Protein 3FUT (pdb70)

Solvent-accessible surface area: 24871 Å² total

B-factor: mean 17.13, std 8.86, range [2.72, 147.15]

Foldseek 3Di:
DAQVVVCVLQVVLPHDDAQPNQDWAFPAPVVLVVLLVLQDDQPFAEEEEACPLVSNVVVNVVVPHAYEYEYADPSCVVRNCVSCPPHRYHYHHHDLLPPPLLPGAQAYEYEYEREDDDCQSNVLVNLQSLRYQKYKYWYFPLQLCCVDAFPDPSPALSVLSLVQFWDKDFDAKAALNSTVVRHPTIITMMMTGTPSGHDDVLLSVLRCQLVVDPPAFSLVSVVVVPQDSVQLQVQCVVVVHDSRHGSSNDDNVRSVSSSVSSD/DCQAQVNVVVLQVVLVHDPLDWAFNDVVVLVVLLVLQDDQPFAEEEEACPLPPNVVVNVVVPHAYEYEYAPCSNVVSNCVVCPPPRYHYHHDDLVPPPLLPGAQAYEYEYEDSCCQVNVLVNLQSLRYQKYKYWAFPLVLCCVDDFPDPSPALSVLSLVQFWDKDFDAKAALVSIVVGDPGIITIMMTGGPSGHDDPLLSLLRCQLPVDPPAFSLGSVVVSPQNNVLQQQLCVVVVHDSRHGSSRDDNVRSVSSSVSSD

CATH classification: 3.40.50.150 (+1 more: 1.10.8.100)

Nearest PDB structures (foldseek):
  3fut-assembly2_B  TM=9.823E-01  e=2.491E-48  Thermus thermophilus HB8
  3fuu-assembly1_A  TM=9.533E-01  e=4.543E-48  Thermus thermophilus HB8
  3fuv-assembly1_A  TM=9.374E-01  e=3.501E-47  Thermus thermophilus HB8
  3fuv-assembly2_B  TM=9.584E-01  e=5.549E-46  Thermus thermophilus HB8
  3fuv-assembly3_C  TM=9.500E-01  e=6.512E-45  Thermus thermophilus HB8

Structure (mmCIF, N/CA/C/O backbone):
data_3FUT
#
_entry.id   3FUT
#
_cell.length_a   137.046
_cell.length_b   53.692
_cell.length_c   69.354
_cell.angle_alpha   90.000
_cell.angle_beta   90.000
_cell.angle_gamma   90.000
#
_symmetry.space_group_name_H-M   'P 21 21 2'
#
loop_
_entity.id
_entity.type
_entity.pdbx_description
1 polymer 'Dimethyladenosine transferase'
2 water water
#
loop_
_atom_site.group_PDB
_atom_site.id
_atom_site.type_symbol
_atom_site.label_atom_id
_atom_site.label_alt_id
_atom_site.label_comp_id
_atom_site.label_asym_id
_atom_site.label_entity_id
_atom_site.label_seq_id
_atom_site.pdbx_PDB_ins_code
_atom_site.Cartn_x
_atom_site.Cartn_y
_atom_site.Cartn_z
_atom_site.occupancy
_atom_site.B_iso_or_equiv
_atom_site.auth_seq_id
_atom_site.auth_comp_id
_atom_site.auth_asym_id
_atom_site.auth_atom_id
_atom_site.pdbx_PDB_model_num
ATOM 1 N N . ALA A 1 5 ? 103.962 37.752 38.098 1.00 30.74 5 ALA A N 1
ATOM 2 C CA . ALA A 1 5 ? 104.767 38.973 37.808 1.00 30.47 5 ALA A CA 1
ATOM 3 C C . ALA A 1 5 ? 104.925 39.181 36.302 1.00 30.42 5 ALA A C 1
ATOM 4 O O . ALA A 1 5 ? 104.759 40.296 35.807 1.00 30.72 5 ALA A O 1
ATOM 6 N N . SER A 1 6 ? 105.275 38.104 35.597 1.00 29.70 6 SER A N 1
ATOM 7 C CA . SER A 1 6 ? 105.200 38.021 34.133 1.00 29.43 6 SER A CA 1
ATOM 8 C C . SER A 1 6 ? 105.284 36.532 33.745 1.00 28.93 6 SER A C 1
ATOM 9 O O . SER A 1 6 ? 105.551 35.697 34.615 1.00 28.95 6 SER A O 1
ATOM 12 N N . PRO A 1 7 ? 105.021 36.187 32.462 1.00 28.22 7 PRO A N 1
ATOM 13 C CA . PRO A 1 7 ? 104.945 34.778 32.038 1.00 27.40 7 PRO A CA 1
ATOM 14 C C . PRO A 1 7 ? 106.057 33.835 32.520 1.00 26.58 7 PRO A C 1
ATOM 15 O O . PRO A 1 7 ? 105.782 32.667 32.810 1.00 26.52 7 PRO A O 1
ATOM 19 N N . GLN A 1 8 ? 107.297 34.314 32.592 1.00 25.58 8 GLN A N 1
ATOM 20 C CA . GLN A 1 8 ? 108.387 33.444 33.019 1.00 24.38 8 GLN A CA 1
ATOM 21 C C . GLN A 1 8 ? 108.434 33.253 34.547 1.00 23.30 8 GLN A C 1
ATOM 22 O O . GLN A 1 8 ? 108.752 32.157 35.024 1.00 22.72 8 GLN A O 1
ATOM 28 N N . SER A 1 9 ? 108.135 34.323 35.293 1.00 22.04 9 SER A N 1
ATOM 29 C CA . SER A 1 9 ? 108.032 34.286 36.766 1.00 21.22 9 SER A CA 1
ATOM 30 C C . SER A 1 9 ? 107.026 33.246 37.232 1.00 20.12 9 SER A C 1
ATOM 31 O O . SER A 1 9 ? 107.306 32.447 38.139 1.00 19.82 9 SER A O 1
ATOM 34 N N . VAL A 1 10 ? 105.846 33.289 36.612 1.00 19.25 10 VAL A N 1
ATOM 35 C CA . VAL A 1 10 ? 104.734 32.412 36.951 1.00 18.18 10 VAL A CA 1
ATOM 36 C C . VAL A 1 10 ? 105.092 30.981 36.607 1.00 17.94 10 VAL A C 1
ATOM 37 O O . VAL A 1 10 ? 104.994 30.087 37.452 1.00 17.47 10 VAL A O 1
ATOM 41 N N . ARG A 1 11 ? 105.539 30.779 35.365 1.00 17.71 11 ARG A N 1
ATOM 42 C CA . ARG A 1 11 ? 105.896 29.455 34.894 1.00 17.52 11 ARG A CA 1
ATOM 43 C C . ARG A 1 11 ? 106.915 28.833 35.839 1.00 17.42 11 ARG A C 1
ATOM 44 O O . ARG A 1 11 ? 106.784 27.667 36.212 1.00 17.49 11 ARG A O 1
ATOM 52 N N . ALA A 1 12 ? 107.907 29.625 36.250 1.00 16.85 12 ALA A N 1
ATOM 53 C CA . ALA A 1 12 ? 108.982 29.123 37.111 1.00 17.13 12 ALA A CA 1
ATOM 54 C C . ALA A 1 12 ? 108.494 28.770 38.515 1.00 17.01 12 ALA A C 1
ATOM 55 O O . ALA A 1 12 ? 108.943 27.774 39.107 1.00 17.11 12 ALA A O 1
ATOM 57 N N . LEU A 1 13 ? 107.576 29.586 39.035 1.00 17.01 13 LEU A N 1
ATOM 58 C CA . LEU A 1 13 ? 106.968 29.343 40.338 1.00 17.54 13 LEU A CA 1
ATOM 59 C C . LEU A 1 13 ? 106.125 28.079 40.292 1.00 17.47 13 LEU A C 1
ATOM 60 O O . LEU A 1 13 ? 106.254 27.209 41.152 1.00 18.24 13 LEU A O 1
ATOM 65 N N . LEU A 1 14 ? 105.285 27.962 39.268 1.00 17.93 14 LEU A N 1
ATOM 66 C CA . LEU A 1 14 ? 104.476 26.756 39.094 1.00 18.75 14 LEU A CA 1
ATOM 67 C C . LEU A 1 14 ? 105.314 25.479 38.920 1.00 18.88 14 LEU A C 1
ATOM 68 O O . LEU A 1 14 ? 104.982 24.435 39.489 1.00 18.66 14 LEU A O 1
ATOM 73 N N . GLU A 1 15 ? 106.402 25.570 38.160 1.00 19.29 15 GLU A N 1
ATOM 74 C CA . GLU A 1 15 ? 107.295 24.421 37.935 1.00 20.02 15 GLU A CA 1
ATOM 75 C C . GLU A 1 15 ? 107.983 23.932 39.216 1.00 20.48 15 GLU A C 1
ATOM 76 O O . GLU A 1 15 ? 108.191 22.717 39.386 1.00 20.52 15 GLU A O 1
ATOM 82 N N . ARG A 1 16 ? 108.340 24.877 40.094 1.00 20.87 16 ARG A N 1
ATOM 83 C CA . ARG A 1 16 ? 108.912 24.573 41.414 1.00 20.83 16 ARG A CA 1
ATOM 84 C C . ARG A 1 16 ? 107.951 23.690 42.183 1.00 20.55 16 ARG A C 1
ATOM 85 O O . ARG A 1 16 ? 108.360 22.849 42.986 1.00 20.86 16 ARG A O 1
ATOM 93 N N . HIS A 1 17 ? 106.661 23.913 41.940 1.00 19.87 17 HIS A N 1
ATOM 94 C CA . HIS A 1 17 ? 105.623 23.146 42.596 1.00 19.50 17 HIS A CA 1
ATOM 95 C C . HIS A 1 17 ? 105.018 22.105 41.638 1.00 19.41 17 HIS A C 1
ATOM 96 O O . HIS A 1 17 ? 103.938 21.556 41.884 1.00 20.09 17 HIS A O 1
ATOM 103 N N . GLY A 1 18 ? 105.760 21.824 40.565 1.00 19.62 18 GLY A N 1
ATOM 104 C CA . GLY A 1 18 ? 105.418 20.791 39.590 1.00 18.76 18 GLY A CA 1
ATOM 105 C C . GLY A 1 18 ? 104.117 21.015 38.845 1.00 18.35 18 GLY A C 1
ATOM 106 O O . GLY A 1 18 ? 103.428 20.052 38.497 1.00 18.95 18 GLY A O 1
ATOM 107 N N . LEU A 1 19 ? 103.772 22.281 38.614 1.00 17.12 19 LEU A N 1
ATOM 108 C CA . LEU A 1 19 ? 102.542 22.620 37.896 1.00 15.85 19 LEU A CA 1
ATOM 109 C C . LEU A 1 19 ? 102.784 23.240 36.515 1.00 15.09 19 LEU A C 1
ATOM 110 O O . LEU A 1 19 ? 103.706 24.030 36.322 1.00 14.37 19 LEU A O 1
ATOM 115 N N . PHE A 1 20 ? 101.938 22.865 35.563 1.00 14.25 20 PHE A N 1
ATOM 116 C CA . PHE A 1 20 ? 102.009 23.371 34.198 1.00 14.33 20 PHE A CA 1
ATOM 117 C C . PHE A 1 20 ? 100.683 24.030 33.901 1.00 14.17 20 PHE A C 1
ATOM 118 O O . PHE A 1 20 ? 99.632 23.406 34.072 1.00 14.60 20 PHE A O 1
ATOM 126 N N . ALA A 1 21 ? 100.735 25.292 33.498 1.00 14.01 21 ALA A N 1
ATOM 127 C CA . ALA A 1 21 ? 99.515 26.055 33.224 1.00 13.89 21 ALA A CA 1
ATOM 128 C C . ALA A 1 21 ? 99.514 26.446 31.756 1.00 13.99 21 ALA A C 1
ATOM 129 O O . ALA A 1 21 ? 100.462 27.055 31.262 1.00 14.32 21 ALA A O 1
ATOM 131 N N . ASP A 1 22 ? 98.471 26.015 31.061 1.00 13.65 22 ASP A N 1
ATOM 132 C CA . ASP A 1 22 ? 98.155 26.496 29.730 1.00 13.52 22 ASP A CA 1
ATOM 133 C C . ASP A 1 22 ? 96.688 26.897 29.758 1.00 13.39 22 ASP A C 1
ATOM 134 O O . ASP A 1 22 ? 96.126 27.081 30.836 1.00 12.51 22 ASP A O 1
ATOM 139 N N . LYS A 1 23 ? 96.070 27.014 28.591 1.00 14.01 23 LYS A N 1
ATOM 140 C CA . LYS A 1 23 ? 94.691 27.482 28.505 1.00 15.00 23 LYS A CA 1
ATOM 141 C C . LYS A 1 23 ? 93.687 26.551 29.205 1.00 15.00 23 LYS A C 1
ATOM 142 O O . LYS A 1 23 ? 92.560 26.960 29.482 1.00 15.15 23 LYS A O 1
ATOM 148 N N . ARG A 1 24 ? 94.109 25.330 29.527 1.00 14.88 24 ARG A N 1
ATOM 149 C CA . ARG A 1 24 ? 93.215 24.357 30.185 1.00 14.93 24 ARG A CA 1
ATOM 150 C C . ARG A 1 24 ? 93.324 24.354 31.717 1.00 14.67 24 ARG A C 1
ATOM 151 O O . ARG A 1 24 ? 92.623 23.586 32.384 1.00 14.14 24 ARG A O 1
ATOM 159 N N . PHE A 1 25 ? 94.169 25.223 32.277 1.00 13.78 25 PHE A N 1
ATOM 160 C CA . PHE A 1 25 ? 94.491 25.158 33.706 1.00 13.45 25 PHE A CA 1
ATOM 161 C C . PHE A 1 25 ? 93.318 25.460 34.631 1.00 13.50 25 PHE A C 1
ATOM 162 O O . PHE A 1 25 ? 93.268 24.956 35.759 1.00 14.18 25 PHE A O 1
ATOM 170 N N . GLY A 1 26 ? 92.386 26.290 34.169 1.00 13.10 26 GLY A N 1
ATOM 171 C CA . GLY A 1 26 ? 91.222 26.633 34.979 1.00 13.48 26 GLY A CA 1
ATOM 172 C C . GLY A 1 26 ? 91.230 28.042 35.531 1.00 13.38 26 GLY A C 1
ATOM 173 O O . GLY A 1 26 ? 90.229 28.505 36.068 1.00 14.25 26 GLY A O 1
ATOM 174 N N . GLN A 1 27 ? 92.370 28.694 35.462 1.00 12.72 27 GLN A N 1
ATOM 175 C CA . GLN A 1 27 ? 92.519 30.100 35.810 1.00 12.67 27 GLN A CA 1
ATOM 176 C C . GLN A 1 27 ? 93.635 30.834 35.048 1.00 11.70 27 GLN A C 1
ATOM 177 O O . GLN A 1 27 ? 94.346 30.255 34.280 1.00 11.54 27 GLN A O 1
ATOM 183 N N . ASN A 1 28 ? 93.718 32.116 35.243 1.00 10.74 28 ASN A N 1
ATOM 184 C CA . ASN A 1 28 ? 94.603 32.921 34.483 1.00 10.95 28 ASN A CA 1
ATOM 185 C C . ASN A 1 28 ? 95.171 33.979 35.416 1.00 10.83 28 ASN A C 1
ATOM 186 O O . ASN A 1 28 ? 94.461 34.801 35.916 1.00 10.91 28 ASN A O 1
ATOM 191 N N . PHE A 1 29 ? 96.456 33.918 35.633 1.00 10.70 29 PHE A N 1
ATOM 192 C CA . PHE A 1 29 ? 97.092 34.732 36.650 1.00 11.22 29 PHE A CA 1
ATOM 193 C C . PHE A 1 29 ? 97.439 36.135 36.166 1.00 12.50 29 PHE A C 1
ATOM 194 O O . PHE A 1 29 ? 97.995 36.324 35.107 1.00 12.79 29 PHE A O 1
ATOM 202 N N . LEU A 1 30 ? 97.104 37.125 36.987 1.00 13.73 30 LEU A N 1
ATOM 203 C CA . LEU A 1 30 ? 97.416 38.516 36.679 1.00 15.74 30 LEU A CA 1
ATOM 204 C C . LEU A 1 30 ? 98.919 38.761 36.600 1.00 16.25 30 LEU A C 1
ATOM 205 O O . LEU A 1 30 ? 99.658 38.466 37.537 1.00 17.80 30 LEU A O 1
ATOM 210 N N . VAL A 1 31 ? 99.376 39.280 35.469 1.00 16.19 31 VAL A N 1
ATOM 211 C CA . VAL A 1 31 ? 100.798 39.626 35.303 1.00 16.66 31 VAL A CA 1
ATOM 212 C C . VAL A 1 31 ? 101.007 41.129 35.018 1.00 16.27 31 VAL A C 1
ATOM 213 O O . VAL A 1 31 ? 102.120 41.584 34.701 1.00 16.61 31 VAL A O 1
ATOM 217 N N . SER A 1 32 ? 99.915 41.880 35.117 1.00 13.99 32 SER A N 1
ATOM 218 C CA . SER A 1 32 ? 99.940 43.301 34.832 1.00 12.82 32 SER A CA 1
ATOM 219 C C . SER A 1 32 ? 99.882 44.090 36.127 1.00 11.84 32 SER A C 1
ATOM 220 O O . SER A 1 32 ? 98.852 44.122 36.793 1.00 11.24 32 SER A O 1
ATOM 223 N N A GLU A 1 33 ? 100.991 44.728 36.478 0.50 11.21 33 GLU A N 1
ATOM 224 N N B GLU A 1 33 ? 100.993 44.732 36.485 0.50 11.20 33 GLU A N 1
ATOM 225 C CA A GLU A 1 33 ? 101.038 45.522 37.690 0.50 10.55 33 GLU A CA 1
ATOM 226 C CA B GLU A 1 33 ? 101.058 45.545 37.700 0.50 10.66 33 GLU A CA 1
ATOM 227 C C A GLU A 1 33 ? 100.112 46.727 37.587 0.50 9.80 33 GLU A C 1
ATOM 228 C C B GLU A 1 33 ? 100.180 46.786 37.605 0.50 9.84 33 GLU A C 1
ATOM 229 O O A GLU A 1 33 ? 99.482 47.112 38.571 0.50 10.04 33 GLU A O 1
ATOM 230 O O B GLU A 1 33 ? 99.674 47.273 38.618 0.50 10.18 33 GLU A O 1
ATOM 241 N N . ALA A 1 34 ? 100.015 47.312 36.393 1.00 9.35 34 ALA A N 1
ATOM 242 C CA . ALA A 1 34 ? 99.128 48.452 36.189 1.00 9.49 34 ALA A CA 1
ATOM 243 C C . ALA A 1 34 ? 97.691 48.079 36.509 1.00 9.69 34 ALA A C 1
ATOM 244 O O . ALA A 1 34 ? 96.991 48.834 37.184 1.00 9.37 34 ALA A O 1
ATOM 246 N N . HIS A 1 35 ? 97.258 46.902 36.064 1.00 9.77 35 HIS A N 1
ATOM 247 C CA . HIS A 1 35 ? 95.882 46.491 36.320 1.00 10.48 35 HIS A CA 1
ATOM 248 C C . HIS A 1 35 ? 95.678 46.098 37.766 1.00 11.19 35 HIS A C 1
ATOM 249 O O . HIS A 1 35 ? 94.644 46.419 38.361 1.00 11.97 35 HIS A O 1
ATOM 256 N N . LEU A 1 36 ? 96.674 45.431 38.336 1.00 11.07 36 LEU A N 1
ATOM 257 C CA . LEU A 1 36 ? 96.669 45.116 39.761 1.00 12.10 36 LEU A CA 1
ATOM 258 C C . LEU A 1 36 ? 96.373 46.357 40.608 1.00 11.93 36 LEU A C 1
ATOM 259 O O . LEU A 1 36 ? 95.473 46.344 41.467 1.00 12.32 36 LEU A O 1
ATOM 264 N N . ARG A 1 37 ? 97.094 47.450 40.344 1.00 11.14 37 ARG A N 1
ATOM 265 C CA . ARG A 1 37 ? 96.906 48.713 41.059 1.00 11.17 37 ARG A CA 1
ATOM 266 C C . ARG A 1 37 ? 95.466 49.260 40.924 1.00 11.07 37 ARG A C 1
ATOM 267 O O . ARG A 1 37 ? 94.883 49.777 41.891 1.00 11.57 37 ARG A O 1
ATOM 275 N N . ARG A 1 38 ? 94.916 49.171 39.714 1.00 11.26 38 ARG A N 1
ATOM 276 C CA . ARG A 1 38 ? 93.575 49.679 39.464 1.00 10.81 38 ARG A CA 1
ATOM 277 C C . ARG A 1 38 ? 92.530 48.887 40.221 1.00 10.01 38 ARG A C 1
ATOM 278 O O . ARG A 1 38 ? 91.520 49.441 40.658 1.00 9.76 38 ARG A O 1
ATOM 286 N N . ILE A 1 39 ? 92.777 47.598 40.376 1.00 8.38 39 ILE A N 1
ATOM 287 C CA . ILE A 1 39 ? 91.856 46.753 41.115 1.00 8.58 39 ILE A CA 1
ATOM 288 C C . ILE A 1 39 ? 91.852 47.141 42.608 1.00 9.12 39 ILE A C 1
ATOM 289 O O . ILE A 1 39 ? 90.791 47.315 43.230 1.00 9.08 39 ILE A O 1
ATOM 294 N N . VAL A 1 40 ? 93.042 47.309 43.180 1.00 8.58 40 VAL A N 1
ATOM 295 C CA . VAL A 1 40 ? 93.139 47.768 44.564 1.00 8.94 40 VAL A CA 1
ATOM 296 C C . VAL A 1 40 ? 92.404 49.097 44.749 1.00 8.95 40 VAL A C 1
ATOM 297 O O . VAL A 1 40 ? 91.644 49.290 45.715 1.00 9.09 40 VAL A O 1
ATOM 301 N N . GLU A 1 41 ? 92.618 50.014 43.809 1.00 9.64 41 GLU A N 1
ATOM 302 C CA . GLU A 1 41 ? 91.938 51.310 43.859 1.00 10.64 41 GLU A CA 1
ATOM 303 C C . GLU A 1 41 ? 90.415 51.144 43.832 1.00 10.62 41 GLU A C 1
ATOM 304 O O . GLU A 1 41 ? 89.707 51.837 44.567 1.00 11.03 41 GLU A O 1
ATOM 310 N N . ALA A 1 42 ? 89.914 50.221 43.013 1.00 10.20 42 ALA A N 1
ATOM 311 C CA . ALA A 1 42 ? 88.466 49.994 42.911 1.00 10.72 42 ALA A CA 1
ATOM 312 C C . ALA A 1 42 ? 87.858 49.501 44.209 1.00 10.37 42 ALA A C 1
ATOM 313 O O . ALA A 1 42 ? 86.656 49.716 44.455 1.00 10.36 42 ALA A O 1
ATOM 315 N N . ALA A 1 43 ? 88.657 48.791 45.010 1.00 9.73 43 ALA A N 1
ATOM 316 C CA . ALA A 1 43 ? 88.147 48.181 46.250 1.00 10.13 43 ALA A CA 1
ATOM 317 C C . ALA A 1 43 ? 88.139 49.148 47.441 1.00 9.81 43 ALA A C 1
ATOM 318 O O . ALA A 1 43 ? 87.424 48.909 48.424 1.00 9.20 43 ALA A O 1
ATOM 320 N N . ARG A 1 44 ? 88.878 50.253 47.325 1.00 8.83 44 ARG A N 1
ATOM 321 C CA . ARG A 1 44 ? 88.984 51.246 48.426 1.00 8.95 44 ARG A CA 1
ATOM 322 C C . ARG A 1 44 ? 87.659 51.956 48.625 1.00 8.61 44 ARG A C 1
ATOM 323 O O . ARG A 1 44 ? 86.906 52.136 47.673 1.00 10.02 44 ARG A O 1
ATOM 331 N N . PRO A 1 45 ? 87.397 52.454 49.841 1.00 8.32 45 PRO A N 1
ATOM 332 C CA . PRO A 1 45 ? 88.217 52.360 51.051 1.00 7.70 45 PRO A CA 1
ATOM 333 C C . PRO A 1 45 ? 88.010 51.047 51.773 1.00 7.52 45 PRO A C 1
ATOM 334 O O . PRO A 1 45 ? 86.926 50.461 51.689 1.00 7.51 45 PRO A O 1
ATOM 338 N N . PHE A 1 46 ? 89.045 50.619 52.498 1.00 7.25 46 PHE A N 1
ATOM 339 C CA . PHE A 1 46 ? 89.014 49.336 53.195 1.00 8.21 46 PHE A CA 1
ATOM 340 C C . PHE A 1 46 ? 88.345 49.501 54.560 1.00 6.92 46 PHE A C 1
ATOM 341 O O . PHE A 1 46 ? 88.984 49.424 55.619 1.00 8.95 46 PHE A O 1
ATOM 349 N N . THR A 1 47 ? 87.037 49.716 54.502 1.00 6.82 47 THR A N 1
ATOM 350 C CA . THR A 1 47 ? 86.266 49.981 55.724 1.00 6.83 47 THR A CA 1
ATOM 351 C C . THR A 1 47 ? 85.739 48.739 56.429 1.00 7.57 47 THR A C 1
ATOM 352 O O . THR A 1 47 ? 85.170 48.818 57.536 1.00 8.68 47 THR A O 1
ATOM 356 N N . GLY A 1 48 ? 85.953 47.598 55.793 1.00 7.47 48 GLY A N 1
ATOM 357 C CA . GLY A 1 48 ? 85.634 46.300 56.365 1.00 7.37 48 GLY A CA 1
ATOM 358 C C . GLY A 1 48 ? 86.671 45.310 55.867 1.00 7.05 48 GLY A C 1
ATOM 359 O O . GLY A 1 48 ? 87.423 45.607 54.950 1.00 6.81 48 GLY A O 1
ATOM 360 N N . PRO A 1 49 ? 86.699 44.123 56.481 1.00 7.01 49 PRO A N 1
ATOM 361 C CA . PRO A 1 49 ? 87.658 43.110 56.036 1.00 7.52 49 PRO A CA 1
ATOM 362 C C . PRO A 1 49 ? 87.339 42.655 54.632 1.00 7.11 49 PRO A C 1
ATOM 363 O O . PRO A 1 49 ? 86.158 42.672 54.216 1.00 7.26 49 PRO A O 1
ATOM 367 N N . VAL A 1 50 ? 88.381 42.249 53.909 1.00 6.50 50 VAL A N 1
ATOM 368 C CA . VAL A 1 50 ? 88.227 41.805 52.536 1.00 7.16 50 VAL A CA 1
ATOM 369 C C . VAL A 1 50 ? 88.231 40.296 52.501 1.00 7.04 50 VAL A C 1
ATOM 370 O O . VAL A 1 50 ? 89.070 39.668 53.138 1.00 7.63 50 VAL A O 1
ATOM 374 N N . PHE A 1 51 ? 87.309 39.721 51.723 1.00 6.31 51 PHE A N 1
ATOM 375 C CA . PHE A 1 51 ? 87.307 38.307 51.366 1.00 6.74 51 PHE A CA 1
ATOM 376 C C . PHE A 1 51 ? 87.619 38.219 49.905 1.00 7.13 51 PHE A C 1
ATOM 377 O O . PHE A 1 51 ? 86.839 38.705 49.093 1.00 6.89 51 PHE A O 1
ATOM 385 N N . GLU A 1 52 ? 88.757 37.608 49.568 1.00 7.79 52 GLU A N 1
ATOM 386 C CA . GLU A 1 52 ? 89.227 37.547 48.186 1.00 7.53 52 GLU A CA 1
ATOM 387 C C . GLU A 1 52 ? 89.042 36.119 47.707 1.00 7.37 52 GLU A C 1
ATOM 388 O O . GLU A 1 52 ? 89.768 35.220 48.137 1.00 8.32 52 GLU A O 1
ATOM 394 N N . VAL A 1 53 ? 88.082 35.918 46.816 1.00 7.03 53 VAL A N 1
ATOM 395 C CA . VAL A 1 53 ? 87.840 34.624 46.195 1.00 7.51 53 VAL A CA 1
ATOM 396 C C . VAL A 1 53 ? 88.707 34.525 44.966 1.00 8.18 53 VAL A C 1
ATOM 397 O O . VAL A 1 53 ? 88.651 35.384 44.097 1.00 8.53 53 VAL A O 1
ATOM 401 N N . GLY A 1 54 ? 89.512 33.477 44.902 1.00 8.33 54 GLY A N 1
ATOM 402 C CA . GLY A 1 54 ? 90.375 33.245 43.736 1.00 8.52 54 GLY A CA 1
ATOM 403 C C . GLY A 1 54 ? 91.645 34.073 43.758 1.00 8.67 54 GLY A C 1
ATOM 404 O O . GLY A 1 54 ? 91.890 34.840 42.813 1.00 10.29 54 GLY A O 1
ATOM 405 N N . PRO A 1 55 ? 92.464 33.908 44.808 1.00 8.63 55 PRO A N 1
ATOM 406 C CA . PRO A 1 55 ? 93.731 34.667 44.906 1.00 9.02 55 PRO A CA 1
ATOM 407 C C . PRO A 1 55 ? 94.806 34.282 43.902 1.00 9.46 55 PRO A C 1
ATOM 408 O O . PRO A 1 55 ? 95.799 34.988 43.809 1.00 9.95 55 PRO A O 1
ATOM 412 N N . GLY A 1 56 ? 94.641 33.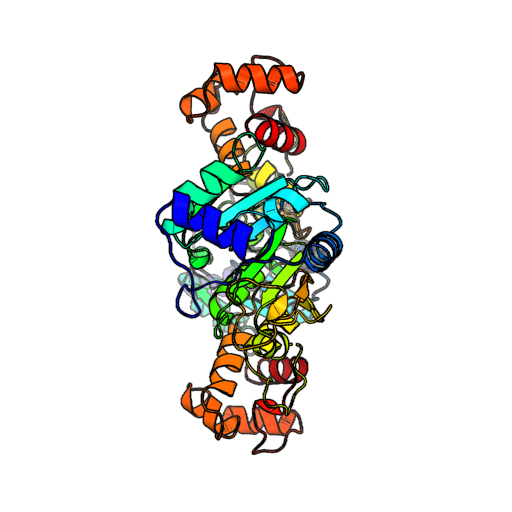166 43.192 1.00 10.24 56 GLY A N 1
ATOM 413 C CA . GLY A 1 56 ? 95.666 32.752 42.215 1.00 10.02 56 GLY A CA 1
ATOM 414 C C . GLY A 1 56 ? 97.017 32.489 42.857 1.00 9.56 56 GLY A C 1
ATOM 415 O O . GLY A 1 56 ? 97.151 31.586 43.665 1.00 10.87 56 GLY A O 1
ATOM 416 N N . LEU A 1 57 ? 98.017 33.278 42.475 1.00 8.73 57 LEU A N 1
ATOM 417 C CA . LEU A 1 57 ? 99.366 33.236 43.095 1.00 8.53 57 LEU A CA 1
ATOM 418 C C . LEU A 1 57 ? 99.570 34.221 44.242 1.00 8.88 57 LEU A C 1
ATOM 419 O O . LEU A 1 57 ? 100.650 34.275 44.844 1.00 8.86 57 LEU A O 1
ATOM 424 N N . GLY A 1 58 ? 98.538 35.003 44.536 1.00 8.31 58 GLY A N 1
ATOM 425 C CA . GLY A 1 58 ? 98.586 35.955 45.651 1.00 9.64 58 GLY A CA 1
ATOM 426 C C . GLY A 1 58 ? 99.017 37.362 45.285 1.00 9.87 58 GLY A C 1
ATOM 427 O O . GLY A 1 58 ? 99.282 38.187 46.173 1.00 9.89 58 GLY A O 1
ATOM 428 N N . ALA A 1 59 ? 99.089 37.659 43.992 1.00 10.86 59 ALA A N 1
ATOM 429 C CA . ALA A 1 59 ? 99.498 38.993 43.534 1.00 11.27 59 ALA A CA 1
ATOM 430 C C . ALA A 1 59 ? 98.582 40.088 44.067 1.00 10.75 59 ALA A C 1
ATOM 431 O O . ALA A 1 59 ? 99.069 41.086 44.585 1.00 11.69 59 ALA A O 1
ATOM 433 N N . LEU A 1 60 ? 97.269 39.906 43.912 1.00 9.98 60 LEU A N 1
ATOM 434 C CA . LEU A 1 60 ? 96.313 40.885 44.425 1.00 10.09 60 LEU A CA 1
ATOM 435 C C . LEU A 1 60 ? 96.257 40.834 45.946 1.00 9.63 60 LEU A C 1
ATOM 436 O O . LEU A 1 60 ? 96.123 41.874 46.609 1.00 10.05 60 LEU A O 1
ATOM 441 N N . THR A 1 61 ? 96.377 39.638 46.511 1.00 9.55 61 THR A N 1
ATOM 442 C CA . THR A 1 61 ? 96.389 39.485 47.965 1.00 9.26 61 THR A CA 1
ATOM 443 C C . THR A 1 61 ? 97.453 40.399 48.574 1.00 9.25 61 THR A C 1
ATOM 444 O O . THR A 1 61 ? 97.184 41.137 49.523 1.00 9.34 61 THR A O 1
ATOM 448 N N . ARG A 1 62 ? 98.657 40.342 48.015 1.00 9.55 62 ARG A N 1
ATOM 449 C CA . ARG A 1 62 ? 99.780 41.133 48.519 1.00 9.89 62 ARG A CA 1
ATOM 450 C C . ARG A 1 62 ? 99.539 42.629 48.367 1.00 9.76 62 ARG A C 1
ATOM 451 O O . ARG A 1 62 ? 99.818 43.413 49.286 1.00 10.21 62 ARG A O 1
ATOM 459 N N . ALA A 1 63 ? 98.987 43.017 47.224 1.00 9.82 63 ALA A N 1
ATOM 460 C CA . ALA A 1 63 ? 98.739 44.430 46.935 1.00 9.76 63 ALA A CA 1
ATOM 461 C C . ALA A 1 63 ? 97.661 44.977 47.870 1.00 9.58 63 ALA A C 1
ATOM 462 O O . ALA A 1 63 ? 97.765 46.105 48.360 1.00 10.07 63 ALA A O 1
ATOM 464 N N . LEU A 1 64 ? 96.651 44.156 48.152 1.00 8.90 64 LEU A N 1
ATOM 465 C CA . LEU A 1 64 ? 95.580 44.582 49.040 1.00 8.75 64 LEU A CA 1
ATOM 466 C C . LEU A 1 64 ? 96.134 44.783 50.450 1.00 8.87 64 LEU A C 1
ATOM 467 O O . LEU A 1 64 ? 95.849 45.795 51.088 1.00 9.64 64 LEU A O 1
ATOM 472 N N . LEU A 1 65 ? 96.946 43.832 50.923 1.00 10.09 65 LEU A N 1
ATOM 473 C CA . LEU A 1 65 ? 97.553 43.951 52.243 1.00 10.34 65 LEU A CA 1
ATOM 474 C C . LEU A 1 65 ? 98.414 45.213 52.348 1.00 10.85 65 LEU A C 1
ATOM 475 O O . LEU A 1 65 ? 98.368 45.927 53.362 1.00 11.36 65 LEU A O 1
ATOM 480 N N A GLU A 1 66 ? 99.185 45.485 51.299 0.50 10.80 66 GLU A N 1
ATOM 481 N N B GLU A 1 66 ? 99.200 45.473 51.304 0.50 10.76 66 GLU A N 1
ATOM 482 C CA A GLU A 1 66 ? 100.090 46.635 51.270 0.50 11.77 66 GLU A CA 1
ATOM 483 C CA B GLU A 1 66 ? 100.090 46.635 51.256 0.50 11.57 66 GLU A CA 1
ATOM 484 C C A GLU A 1 66 ? 99.342 47.964 51.314 0.50 11.62 66 GLU A C 1
ATOM 485 C C B GLU A 1 66 ? 99.298 47.932 51.409 0.50 11.55 66 GLU A C 1
ATOM 486 O O A GLU A 1 66 ? 99.873 48.966 51.801 0.50 11.97 66 GLU A O 1
ATOM 487 O O B GLU A 1 66 ? 99.745 48.872 52.077 0.50 11.98 66 GLU A O 1
ATOM 498 N N . ALA A 1 67 ? 98.111 47.951 50.800 1.00 11.62 67 ALA A N 1
ATOM 499 C CA . ALA A 1 67 ? 97.221 49.106 50.834 1.00 11.48 67 ALA A CA 1
ATOM 500 C C . ALA A 1 67 ? 96.428 49.212 52.136 1.00 11.45 67 ALA A C 1
ATOM 501 O O . ALA A 1 67 ? 95.621 50.136 52.307 1.00 12.32 67 ALA A O 1
ATOM 503 N N . GLY A 1 68 ? 96.667 48.277 53.056 1.00 10.83 68 GLY A N 1
ATOM 504 C CA . GLY A 1 68 ? 96.078 48.341 54.397 1.00 10.48 68 GLY A CA 1
ATOM 505 C C . GLY A 1 68 ? 94.849 47.480 54.650 1.00 10.41 68 GLY A C 1
ATOM 506 O O . GLY A 1 68 ? 94.232 47.570 55.725 1.00 11.34 68 GLY A O 1
ATOM 507 N N . ALA A 1 69 ? 94.497 46.646 53.685 1.00 9.76 69 ALA A N 1
ATOM 508 C CA . ALA A 1 69 ? 93.343 45.759 53.857 1.00 8.35 69 ALA A CA 1
ATOM 509 C C . ALA A 1 69 ? 93.669 44.627 54.839 1.00 8.87 69 ALA A C 1
ATOM 510 O O . ALA A 1 69 ? 94.827 44.238 54.993 1.00 8.68 69 ALA A O 1
ATOM 512 N N . GLU A 1 70 ? 92.632 44.084 55.469 1.00 8.63 70 GLU A N 1
ATOM 513 C CA . GLU A 1 70 ? 92.719 42.803 56.132 1.00 9.40 70 GLU A CA 1
ATOM 514 C C . GLU A 1 70 ? 92.106 41.807 55.163 1.00 8.68 70 GLU A C 1
ATOM 515 O O . GLU A 1 70 ? 90.990 42.027 54.681 1.00 10.40 70 GLU A O 1
ATOM 521 N N . VAL A 1 71 ? 92.819 40.738 54.831 1.00 7.39 71 VAL A N 1
ATOM 522 C CA . VAL A 1 71 ? 92.373 39.834 53.758 1.00 8.04 71 VAL A CA 1
ATOM 523 C C . VAL A 1 71 ? 92.253 38.390 54.221 1.00 7.72 71 VAL A C 1
ATOM 524 O O . VAL A 1 71 ? 93.160 37.861 54.890 1.00 7.70 71 VAL A O 1
ATOM 528 N N . THR A 1 72 ? 91.139 37.766 53.837 1.00 6.84 72 THR A N 1
ATOM 529 C CA . THR A 1 72 ? 90.953 36.311 53.881 1.00 7.17 72 THR A CA 1
ATOM 530 C C . THR A 1 72 ? 90.889 35.839 52.443 1.00 6.70 72 THR A C 1
ATOM 531 O O . THR A 1 72 ? 89.977 36.231 51.725 1.00 7.69 72 THR A O 1
ATOM 535 N N . ALA A 1 73 ? 91.903 35.082 52.001 1.00 6.95 73 ALA A N 1
ATOM 536 C CA . ALA A 1 73 ? 91.977 34.625 50.614 1.00 7.36 73 ALA A CA 1
ATOM 537 C C . ALA A 1 73 ? 91.448 33.197 50.541 1.00 8.01 73 ALA A C 1
ATOM 538 O O . ALA A 1 73 ? 91.899 32.311 51.301 1.00 8.98 73 ALA A O 1
ATOM 540 N N . ILE A 1 74 ? 90.495 32.984 49.641 1.00 7.62 74 ILE A N 1
ATOM 541 C CA . ILE A 1 74 ? 89.762 31.729 49.577 1.00 8.26 74 ILE A CA 1
ATOM 542 C C . ILE A 1 74 ? 89.947 31.110 48.196 1.00 8.52 74 ILE A C 1
ATOM 543 O O . ILE A 1 74 ? 89.438 31.644 47.208 1.00 8.48 74 ILE A O 1
ATOM 548 N N . GLU A 1 75 ? 90.666 29.984 48.140 1.00 8.67 75 GLU A N 1
ATOM 549 C CA . GLU A 1 75 ? 91.051 29.390 46.859 1.00 8.61 75 GLU A CA 1
ATOM 550 C C . GLU A 1 75 ? 90.450 27.983 46.711 1.00 9.65 75 GLU A C 1
ATOM 551 O O . GLU A 1 75 ? 90.591 27.168 47.597 1.00 10.09 75 GLU A O 1
ATOM 557 N N . LYS A 1 76 ? 89.814 27.727 45.570 1.00 10.43 76 LYS A N 1
ATOM 558 C CA . LYS A 1 76 ? 89.134 26.461 45.290 1.00 12.34 76 LYS A CA 1
ATOM 559 C C . LYS A 1 76 ? 90.117 25.406 44.809 1.00 12.27 76 LYS A C 1
ATOM 560 O O . LYS A 1 76 ? 89.928 24.213 45.087 1.00 11.80 76 LYS A O 1
ATOM 566 N N . ASP A 1 77 ? 91.152 25.817 44.079 1.00 11.65 77 ASP A N 1
ATOM 567 C CA . ASP A 1 77 ? 92.087 24.862 43.486 1.00 11.93 77 ASP A CA 1
ATOM 568 C C . ASP A 1 77 ? 93.133 24.471 44.497 1.00 12.48 77 ASP A C 1
ATOM 569 O O . ASP A 1 77 ? 94.069 25.225 44.764 1.00 11.98 77 ASP A O 1
ATOM 574 N N . LEU A 1 78 ? 92.977 23.263 45.026 1.00 13.12 78 LEU A N 1
ATOM 575 C CA . LEU A 1 78 ? 93.864 22.730 46.044 1.00 13.82 78 LEU A CA 1
ATOM 576 C C . LEU A 1 78 ? 95.298 22.566 45.555 1.00 13.70 78 LEU A C 1
ATOM 577 O O . LEU A 1 78 ? 96.224 22.514 46.357 1.00 13.51 78 LEU A O 1
ATOM 582 N N . ARG A 1 79 ? 95.468 22.506 44.238 1.00 13.32 79 ARG A N 1
ATOM 583 C CA . ARG A 1 79 ? 96.804 22.363 43.647 1.00 14.32 79 ARG A CA 1
ATOM 584 C C . ARG A 1 79 ? 97.658 23.591 43.960 1.00 13.32 79 ARG A C 1
ATOM 585 O O . ARG A 1 79 ? 98.883 23.510 43.968 1.00 13.82 79 ARG A O 1
ATOM 593 N N . LEU A 1 80 ? 97.016 24.732 44.215 1.00 12.54 80 LEU A N 1
ATOM 594 C CA . LEU A 1 80 ? 97.766 25.958 44.445 1.00 12.16 80 LEU A CA 1
ATOM 595 C C . LEU A 1 80 ? 98.211 26.147 45.894 1.00 12.75 80 LEU A C 1
ATOM 596 O O . LEU A 1 80 ? 98.858 27.146 46.201 1.00 12.48 80 LEU A O 1
ATOM 601 N N . ARG A 1 81 ? 97.855 25.201 46.773 1.00 13.56 81 ARG A N 1
ATOM 602 C CA . ARG A 1 81 ? 98.202 25.280 48.198 1.00 14.90 81 ARG A CA 1
ATOM 603 C C . ARG A 1 81 ? 99.713 25.509 48.417 1.00 14.27 81 ARG A C 1
ATOM 604 O O . ARG A 1 81 ? 100.089 26.482 49.064 1.00 14.49 81 ARG A O 1
ATOM 612 N N . PRO A 1 82 ? 100.584 24.643 47.847 1.00 14.29 82 PRO A N 1
ATOM 613 C CA . PRO A 1 82 ? 102.006 24.915 48.079 1.00 14.31 82 PRO A CA 1
ATOM 614 C C . PRO A 1 82 ? 102.485 26.263 47.543 1.00 13.62 82 PRO A C 1
ATOM 615 O O . PRO A 1 82 ? 103.345 26.897 48.149 1.00 13.46 82 PRO A O 1
ATOM 619 N N . VAL A 1 83 ? 101.909 26.698 46.426 1.00 13.51 83 VAL A N 1
ATOM 620 C CA . VAL A 1 83 ? 102.282 27.951 45.786 1.00 13.28 83 VAL A CA 1
ATOM 621 C C . VAL A 1 83 ? 101.903 29.154 46.660 1.00 12.67 83 VAL A C 1
ATOM 622 O O . VAL A 1 83 ? 102.745 30.012 46.955 1.00 11.71 83 VAL A O 1
ATOM 626 N N . LEU A 1 84 ? 100.641 29.204 47.083 1.00 11.98 84 LEU A N 1
ATOM 627 C CA . LEU A 1 84 ? 100.166 30.284 47.929 1.00 12.24 84 LEU A CA 1
ATOM 628 C C . LEU A 1 84 ? 100.822 30.314 49.313 1.00 12.83 84 LEU A C 1
ATOM 629 O O . LEU A 1 84 ? 101.096 31.389 49.848 1.00 13.36 84 LEU A O 1
ATOM 634 N N . GLU A 1 85 ? 101.096 29.140 49.880 1.00 14.50 85 GLU A N 1
ATOM 635 C CA . GLU A 1 85 ? 101.728 29.109 51.196 1.00 15.47 85 GLU A CA 1
ATOM 636 C C . GLU A 1 85 ? 103.112 29.727 51.107 1.00 15.38 85 GLU A C 1
ATOM 637 O O . GLU A 1 85 ? 103.572 30.390 52.042 1.00 15.83 85 GLU A O 1
ATOM 643 N N . GLU A 1 86 ? 103.764 29.535 49.961 1.00 14.71 86 GLU A N 1
ATOM 644 C CA . GLU A 1 86 ? 105.049 30.171 49.706 1.00 15.23 86 GLU A CA 1
ATOM 645 C C . GLU A 1 86 ? 104.912 31.675 49.476 1.00 14.53 86 GLU A C 1
ATOM 646 O O . GLU A 1 86 ? 105.564 32.465 50.133 1.00 14.19 86 GLU A O 1
ATOM 652 N N . THR A 1 87 ? 104.059 32.070 48.540 1.00 14.47 87 THR A N 1
ATOM 653 C CA . THR A 1 87 ? 103.973 33.484 48.169 1.00 13.78 87 THR A CA 1
ATOM 654 C C . THR A 1 87 ? 103.429 34.359 49.303 1.00 14.00 87 THR A C 1
ATOM 655 O O . THR A 1 87 ? 103.769 35.545 49.391 1.00 13.99 87 THR A O 1
ATOM 659 N N . LEU A 1 88 ? 102.618 33.757 50.175 1.00 13.25 88 LEU A N 1
ATOM 660 C CA . LEU A 1 88 ? 102.007 34.470 51.298 1.00 13.83 88 LEU A CA 1
ATOM 661 C C . LEU A 1 88 ? 102.760 34.257 52.618 1.00 13.83 88 LEU A C 1
ATOM 662 O O . LEU A 1 88 ? 102.339 34.741 53.666 1.00 13.97 88 LEU A O 1
ATOM 667 N N . SER A 1 89 ? 103.864 33.519 52.565 1.00 13.95 89 SER A N 1
ATOM 668 C CA . SER A 1 89 ? 104.652 33.253 53.767 1.00 13.87 89 SER A CA 1
ATOM 669 C C . SER A 1 89 ? 105.041 34.533 54.497 1.00 12.95 89 SER A C 1
ATOM 670 O O . SER A 1 89 ? 105.545 35.487 53.898 1.00 12.78 89 SER A O 1
ATOM 673 N N . GLY A 1 90 ? 104.768 34.548 55.799 1.00 12.25 90 GLY A N 1
ATOM 674 C CA . GLY A 1 90 ? 105.148 35.654 56.656 1.00 10.79 90 GLY A CA 1
ATOM 675 C C . GLY A 1 90 ? 104.271 36.886 56.561 1.00 10.63 90 GLY A C 1
ATOM 676 O O . GLY A 1 90 ? 104.598 37.912 57.133 1.00 9.48 90 GLY A O 1
ATOM 677 N N . LEU A 1 91 ? 103.149 36.781 55.849 1.00 9.91 91 LEU A N 1
ATOM 678 C CA . LEU A 1 91 ? 102.229 37.908 55.698 1.00 10.39 91 LEU A CA 1
ATOM 679 C C . LEU A 1 91 ? 100.978 37.754 56.551 1.00 10.16 91 LEU A C 1
ATOM 680 O O . LEU A 1 91 ? 100.524 36.635 56.790 1.00 9.97 91 LEU A O 1
ATOM 685 N N . PRO A 1 92 ? 100.409 38.878 57.022 1.00 10.42 92 PRO A N 1
ATOM 686 C CA . PRO A 1 92 ? 99.213 38.791 57.834 1.00 11.00 92 PRO A CA 1
ATOM 687 C C . PRO A 1 92 ? 97.998 38.609 56.933 1.00 11.40 92 PRO A C 1
ATOM 688 O O . PRO A 1 92 ? 97.304 39.577 56.592 1.00 12.10 92 PRO A O 1
ATOM 692 N N . VAL A 1 93 ? 97.771 37.360 56.559 1.00 10.97 93 VAL A N 1
ATOM 693 C CA . VAL A 1 93 ? 96.637 36.995 55.709 1.00 11.45 93 VAL A CA 1
ATOM 694 C C . VAL A 1 93 ? 96.108 35.660 56.192 1.00 11.39 93 VAL A C 1
ATOM 695 O O . VAL A 1 93 ? 96.858 34.825 56.699 1.00 11.36 93 VAL A O 1
ATOM 699 N N . ARG A 1 94 ? 94.804 35.450 56.059 1.00 10.20 94 ARG A N 1
ATOM 700 C CA . ARG A 1 94 ? 94.237 34.132 56.309 1.00 10.78 94 ARG A CA 1
ATOM 701 C C . ARG A 1 94 ? 93.981 33.452 54.981 1.00 10.45 94 ARG A C 1
ATOM 702 O O . ARG A 1 94 ? 93.323 34.013 54.123 1.00 11.54 94 ARG A O 1
ATOM 710 N N . LEU A 1 95 ? 94.493 32.242 54.824 1.00 10.03 95 LEU A N 1
ATOM 711 C CA . LEU A 1 95 ? 94.369 31.512 53.585 1.00 9.57 95 LEU A CA 1
ATOM 712 C C . LEU A 1 95 ? 93.450 30.318 53.806 1.00 10.08 95 LEU A C 1
ATOM 713 O O . LEU A 1 95 ? 93.682 29.527 54.728 1.00 10.77 95 LEU A O 1
ATOM 718 N N . VAL A 1 96 ? 92.425 30.194 52.964 1.00 9.67 96 VAL A N 1
ATOM 719 C CA . VAL A 1 96 ? 91.433 29.131 53.090 1.00 9.85 96 VAL A CA 1
ATOM 720 C C . VAL A 1 96 ? 91.315 28.424 51.765 1.00 8.90 96 VAL A C 1
ATOM 721 O O . VAL A 1 96 ? 91.201 29.075 50.730 1.00 8.88 96 VAL A O 1
ATOM 725 N N . PHE A 1 97 ? 91.345 27.098 51.813 1.00 9.27 97 PHE A N 1
ATOM 726 C CA . PHE A 1 97 ? 91.115 26.268 50.627 1.00 8.66 97 PHE A CA 1
ATOM 727 C C . PHE A 1 97 ? 89.725 25.661 50.653 1.00 9.15 97 PHE A C 1
ATOM 728 O O . PHE A 1 97 ? 89.462 24.722 51.399 1.00 10.27 97 PHE A O 1
ATOM 736 N N . GLN A 1 98 ? 88.853 26.210 49.819 1.00 9.42 98 GLN A N 1
ATOM 737 C CA . GLN A 1 98 ? 87.449 25.860 49.812 1.00 8.99 98 GLN A CA 1
ATOM 738 C C . GLN A 1 98 ? 86.792 26.403 48.558 1.00 9.68 98 GLN A C 1
ATOM 739 O O . GLN A 1 98 ? 87.176 27.462 48.046 1.00 9.61 98 GLN A O 1
ATOM 745 N N . ASP A 1 99 ? 85.773 25.686 48.101 1.00 9.45 99 ASP A N 1
ATOM 746 C CA . ASP A 1 99 ? 84.861 26.214 47.101 1.00 9.46 99 ASP A CA 1
ATOM 747 C C . ASP A 1 99 ? 84.108 27.381 47.721 1.00 9.64 99 ASP A C 1
ATOM 748 O O . ASP A 1 99 ? 83.468 27.241 48.784 1.00 9.85 99 ASP A O 1
ATOM 753 N N . ALA A 1 100 ? 84.187 28.528 47.066 1.00 10.03 100 ALA A N 1
ATOM 754 C CA . ALA A 1 100 ? 83.490 29.713 47.593 1.00 9.67 100 ALA A CA 1
ATOM 755 C C . ALA A 1 100 ? 81.983 29.524 47.806 1.00 9.46 100 ALA A C 1
ATOM 756 O O . ALA A 1 100 ? 81.385 30.183 48.683 1.00 11.00 100 ALA A O 1
ATOM 758 N N . LEU A 1 101 ? 81.374 28.610 47.038 1.00 9.62 101 LEU A N 1
ATOM 759 C CA . LEU A 1 101 ? 79.952 28.294 47.267 1.00 10.90 101 LEU A CA 1
ATOM 760 C C . LEU A 1 101 ? 79.681 27.719 48.674 1.00 11.33 101 LEU A C 1
ATOM 761 O O . LEU A 1 101 ? 78.555 27.850 49.188 1.00 11.75 101 LEU A O 1
ATOM 766 N N . LEU A 1 102 ? 80.710 27.132 49.295 1.00 9.46 102 LEU A N 1
ATOM 767 C CA . LEU A 1 102 ? 80.562 26.461 50.601 1.00 10.15 102 LEU A CA 1
ATOM 768 C C . LEU A 1 102 ? 81.082 27.284 51.777 1.00 9.44 102 LEU A C 1
ATOM 769 O O . LEU A 1 102 ? 80.880 26.909 52.940 1.00 10.06 102 LEU A O 1
ATOM 774 N N . TYR A 1 103 ? 81.740 28.415 51.477 1.00 9.45 103 TYR A N 1
ATOM 775 C CA . TYR A 1 103 ? 82.335 29.246 52.502 1.00 9.09 103 TYR A CA 1
ATOM 776 C C . TYR A 1 103 ? 81.194 29.829 53.355 1.00 8.57 103 TYR A C 1
ATOM 777 O O . TYR A 1 103 ? 80.146 30.150 52.798 1.00 9.74 103 TYR A O 1
ATOM 786 N N . PRO A 1 104 ? 81.380 29.940 54.688 1.00 9.53 104 PRO A N 1
ATOM 787 C CA . PRO A 1 104 ? 80.275 30.425 55.542 1.00 9.64 104 PRO A CA 1
ATOM 788 C C . PRO A 1 104 ? 80.074 31.940 55.480 1.00 9.37 104 PRO A C 1
ATOM 789 O O . PRO A 1 104 ? 80.441 32.670 56.408 1.00 11.30 104 PRO A O 1
ATOM 793 N N . TRP A 1 105 ? 79.406 32.369 54.422 1.00 8.66 105 TRP A N 1
ATOM 794 C CA . TRP A 1 105 ? 79.205 33.800 54.211 1.00 8.33 105 TRP A CA 1
ATOM 795 C C . TRP A 1 105 ? 78.403 34.467 55.314 1.00 8.91 105 TRP A C 1
ATOM 796 O O . TRP A 1 105 ? 78.588 35.661 55.579 1.00 9.37 105 TRP A O 1
ATOM 807 N N A GLU A 1 106 ? 77.547 33.709 55.998 0.50 8.79 106 GLU A N 1
ATOM 808 N N B GLU A 1 106 ? 77.535 33.695 55.970 0.50 8.58 106 GLU A N 1
ATOM 809 C CA A GLU A 1 106 ? 76.750 34.288 57.077 0.50 9.20 106 GLU A CA 1
ATOM 810 C CA B GLU A 1 106 ? 76.743 34.191 57.089 0.50 8.91 106 GLU A CA 1
ATOM 811 C C A GLU A 1 106 ? 77.575 34.663 58.313 0.50 8.85 106 GLU A C 1
ATOM 812 C C B GLU A 1 106 ? 77.620 34.772 58.213 0.50 8.47 106 GLU A C 1
ATOM 813 O O A GLU A 1 106 ? 77.069 35.310 59.244 0.50 9.98 106 GLU A O 1
ATOM 814 O O B GLU A 1 106 ? 77.206 35.680 58.949 0.50 9.26 106 GLU A O 1
ATOM 825 N N . GLU A 1 107 ? 78.844 34.251 58.311 1.00 8.75 107 GLU A N 1
ATOM 826 C CA . GLU A 1 107 ? 79.734 34.604 59.386 1.00 8.62 107 GLU A CA 1
ATOM 827 C C . GLU A 1 107 ? 80.486 35.883 59.166 1.00 9.46 107 GLU A C 1
ATOM 828 O O . GLU A 1 107 ? 80.957 36.452 60.177 1.00 11.21 107 GLU A O 1
ATOM 834 N N . VAL A 1 108 ? 80.619 36.343 57.903 1.00 8.80 108 VAL A N 1
ATOM 835 C CA . VAL A 1 108 ? 81.476 37.536 57.668 1.00 9.26 108 VAL A CA 1
ATOM 836 C C . VAL A 1 108 ? 80.875 38.764 58.344 1.00 8.47 108 VAL A C 1
ATOM 837 O O . VAL A 1 108 ? 79.645 38.887 58.440 1.00 8.59 108 VAL A O 1
ATOM 841 N N . PRO A 1 109 ? 81.716 39.677 58.838 1.00 7.77 109 PRO A N 1
ATOM 842 C CA . PRO A 1 109 ? 81.127 40.897 59.403 1.00 8.24 109 PRO A CA 1
ATOM 843 C C . PRO A 1 109 ? 80.283 41.660 58.412 1.00 8.28 109 PRO A C 1
ATOM 844 O O . PRO A 1 109 ? 80.650 41.832 57.255 1.00 8.39 109 PRO A O 1
ATOM 848 N N . GLN A 1 110 ? 79.158 42.190 58.861 1.00 7.66 110 GLN A N 1
ATOM 849 C CA . GLN A 1 110 ? 78.428 43.104 58.036 1.00 7.93 110 GLN A CA 1
ATOM 850 C C . GLN A 1 110 ? 79.344 44.260 57.699 1.00 7.56 110 GLN A C 1
ATOM 851 O O . GLN A 1 110 ? 80.046 44.712 58.530 1.00 8.59 110 GLN A O 1
ATOM 857 N N . GLY A 1 111 ? 79.315 44.695 56.440 1.00 6.86 111 GLY A N 1
ATOM 858 C CA . GLY A 1 111 ? 80.231 45.754 56.007 1.00 7.20 111 GLY A CA 1
ATOM 859 C C . GLY A 1 111 ? 81.522 45.220 55.392 1.00 7.22 111 GLY A C 1
ATOM 860 O O . GLY A 1 111 ? 82.384 45.994 54.993 1.00 7.35 111 GLY A O 1
ATOM 861 N N . SER A 1 112 ? 81.634 43.906 55.274 1.00 6.85 112 SER A N 1
ATOM 862 C CA . SER A 1 112 ? 82.800 43.327 54.601 1.00 6.47 112 SER A CA 1
ATOM 863 C C . SER A 1 112 ? 82.869 43.698 53.116 1.00 6.45 112 SER A C 1
ATOM 864 O O . SER A 1 112 ? 81.868 44.128 52.501 1.00 7.02 112 SER A O 1
ATOM 867 N N . LEU A 1 113 ? 84.057 43.473 52.544 1.00 7.02 113 LEU A N 1
ATOM 868 C CA . LEU A 1 113 ? 84.303 43.741 51.140 1.00 6.72 113 LEU A CA 1
ATOM 869 C C . LEU A 1 113 ? 84.583 42.412 50.455 1.00 6.87 113 LEU A C 1
ATOM 870 O O . LEU A 1 113 ? 85.308 41.596 50.989 1.00 7.69 113 LEU A O 1
ATOM 875 N N . LEU A 1 114 ? 84.013 42.186 49.280 1.00 7.14 114 LEU A N 1
ATOM 876 C CA . LEU A 1 114 ? 84.195 40.946 48.558 1.00 7.73 114 LEU A CA 1
ATOM 877 C C . LEU A 1 114 ? 84.950 41.295 47.302 1.00 7.85 114 LEU A C 1
ATOM 878 O O . LEU A 1 114 ? 84.538 42.213 46.571 1.00 8.04 114 LEU A O 1
ATOM 883 N N . VAL A 1 115 ? 86.060 40.611 47.058 1.00 7.36 115 VAL A N 1
ATOM 884 C CA . VAL A 1 115 ? 86.815 40.776 45.816 1.00 8.49 115 VAL A CA 1
ATOM 885 C C . VAL A 1 115 ? 86.881 39.395 45.214 1.00 8.66 115 VAL A C 1
ATOM 886 O O . VAL A 1 115 ? 87.359 38.488 45.871 1.00 10.38 115 VAL A O 1
ATOM 890 N N . ALA A 1 116 ? 86.405 39.194 43.995 1.00 8.34 116 ALA A N 1
ATOM 891 C CA . ALA A 1 116 ? 86.377 37.830 43.456 1.00 8.18 116 ALA A CA 1
ATOM 892 C C . ALA A 1 116 ? 86.918 37.793 42.047 1.00 9.41 116 ALA A C 1
ATOM 893 O O . ALA A 1 116 ? 86.530 38.609 41.205 1.00 10.81 116 ALA A O 1
ATOM 895 N N . ASN A 1 117 ? 87.807 36.839 41.797 1.00 8.74 117 ASN A N 1
ATOM 896 C CA . ASN A 1 117 ? 88.316 36.598 40.467 1.00 8.67 117 ASN A CA 1
ATOM 897 C C . ASN A 1 117 ? 87.656 35.307 40.010 1.00 9.14 117 ASN A C 1
ATOM 898 O O . ASN A 1 117 ? 88.008 34.229 40.468 1.00 8.96 117 ASN A O 1
ATOM 903 N N . LEU A 1 118 ? 86.713 35.452 39.084 1.00 8.84 118 LEU A N 1
ATOM 904 C CA . LEU A 1 118 ? 85.871 34.344 38.587 1.00 8.97 118 LEU A CA 1
ATOM 905 C C . LEU A 1 118 ? 86.064 34.229 37.065 1.00 9.86 118 LEU A C 1
ATOM 906 O O . LEU A 1 118 ? 85.387 34.904 36.305 1.00 10.74 118 LEU A O 1
ATOM 911 N N . PRO A 1 119 ? 87.025 33.408 36.621 1.00 9.53 119 PRO A N 1
ATOM 912 C CA . PRO A 1 119 ? 87.397 33.394 35.186 1.00 9.72 119 PRO A CA 1
ATOM 913 C C . PRO A 1 119 ? 86.411 32.708 34.217 1.00 10.49 119 PRO A C 1
ATOM 914 O O . PRO A 1 119 ? 86.547 32.851 32.996 1.00 12.78 119 PRO A O 1
ATOM 918 N N . TYR A 1 120 ? 85.381 32.064 34.741 1.00 10.18 120 TYR A N 1
ATOM 919 C CA . TYR A 1 120 ? 84.549 31.181 33.940 1.00 9.89 120 TYR A CA 1
ATOM 920 C C . TYR A 1 120 ? 83.223 31.822 33.535 1.00 10.56 120 TYR A C 1
ATOM 921 O O . TYR A 1 120 ? 82.811 32.848 34.078 1.00 10.88 120 TYR A O 1
ATOM 930 N N . HIS A 1 121 ? 82.535 31.191 32.591 1.00 11.98 121 HIS A N 1
ATOM 931 C CA . HIS A 1 121 ? 81.400 31.814 31.949 1.00 13.70 121 HIS A CA 1
ATOM 932 C C . HIS A 1 121 ? 80.152 31.929 32.815 1.00 14.00 121 HIS A C 1
ATOM 933 O O . HIS A 1 121 ? 79.428 32.924 32.727 1.00 16.14 121 HIS A O 1
ATOM 940 N N . ILE A 1 122 ? 79.871 30.912 33.628 1.00 13.81 122 ILE A N 1
ATOM 941 C CA . ILE A 1 122 ? 78.640 30.874 34.430 1.00 14.60 122 ILE A CA 1
ATOM 942 C C . ILE A 1 122 ? 78.948 31.216 35.875 1.00 13.91 122 ILE A C 1
ATOM 943 O O . ILE A 1 122 ? 79.336 30.355 36.664 1.00 14.68 122 ILE A O 1
ATOM 948 N N . ALA A 1 123 ? 78.776 32.493 36.204 1.00 12.68 123 ALA A N 1
ATOM 949 C CA . ALA A 1 123 ? 79.105 33.029 37.525 1.00 12.06 123 ALA A CA 1
ATOM 950 C C . ALA A 1 123 ? 77.871 33.262 38.384 1.00 12.03 123 ALA A C 1
ATOM 951 O O . ALA A 1 123 ? 77.969 33.630 39.551 1.00 11.67 123 ALA A O 1
ATOM 953 N N . THR A 1 124 ? 76.702 33.050 37.795 1.00 11.93 124 THR A N 1
ATOM 954 C CA . THR A 1 124 ? 75.455 33.385 38.456 1.00 11.80 124 THR A CA 1
ATOM 955 C C . THR A 1 124 ? 75.224 32.783 39.861 1.00 10.91 124 THR A C 1
ATOM 956 O O . THR A 1 124 ? 74.824 33.521 40.769 1.00 10.32 124 THR A O 1
ATOM 960 N N . PRO A 1 125 ? 75.462 31.462 40.062 1.00 10.97 125 PRO A N 1
ATOM 961 C CA . PRO A 1 125 ? 75.278 30.869 41.389 1.00 10.52 125 PRO A CA 1
ATOM 962 C C . PRO A 1 125 ? 76.025 31.602 42.508 1.00 9.66 125 PRO A C 1
ATOM 963 O O . PRO A 1 125 ? 75.429 31.976 43.542 1.00 10.39 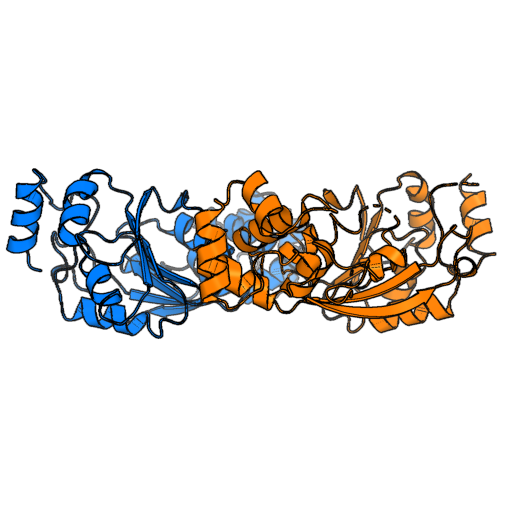125 PRO A O 1
ATOM 967 N N . LEU A 1 126 ? 77.309 31.871 42.290 1.00 10.51 126 LEU A N 1
ATOM 968 C CA . LEU A 1 126 ? 78.121 32.498 43.318 1.00 10.24 126 LEU A CA 1
ATOM 969 C C . LEU A 1 126 ? 77.760 33.973 43.525 1.00 9.31 126 LEU A C 1
ATOM 970 O O . LEU A 1 126 ? 77.640 34.464 44.670 1.00 9.80 126 LEU A O 1
ATOM 975 N N . VAL A 1 127 ? 77.564 34.687 42.420 1.00 9.80 127 VAL A N 1
ATOM 976 C CA . VAL A 1 127 ? 77.194 36.088 42.539 1.00 9.30 127 VAL A CA 1
ATOM 977 C C . VAL A 1 127 ? 75.877 36.209 43.315 1.00 8.79 127 VAL A C 1
ATOM 978 O O . VAL A 1 127 ? 75.722 37.076 44.190 1.00 10.57 127 VAL A O 1
ATOM 982 N N . THR A 1 128 ? 74.926 35.338 42.972 1.00 9.53 128 THR A N 1
ATOM 983 C CA . THR A 1 128 ? 73.643 35.347 43.635 1.00 8.95 128 THR A CA 1
ATOM 984 C C . THR A 1 128 ? 73.748 35.036 45.133 1.00 8.99 128 THR A C 1
ATOM 985 O O . THR A 1 128 ? 73.147 35.725 45.962 1.00 10.39 128 THR A O 1
ATOM 989 N N . ARG A 1 129 ? 74.526 34.012 45.482 1.00 9.39 129 ARG A N 1
ATOM 990 C CA . ARG A 1 129 ? 74.774 33.671 46.871 1.00 9.44 129 ARG A CA 1
ATOM 991 C C . ARG A 1 129 ? 75.323 34.856 47.658 1.00 9.39 129 ARG A C 1
ATOM 992 O O . ARG A 1 129 ? 74.847 35.187 48.740 1.00 10.16 129 ARG A O 1
ATOM 1000 N N . LEU A 1 130 ? 76.315 35.518 47.083 1.00 8.43 130 LEU A N 1
ATOM 1001 C CA . LEU A 1 130 ? 76.953 36.644 47.779 1.00 8.85 130 LEU A CA 1
ATOM 1002 C C . LEU A 1 130 ? 75.991 37.820 47.977 1.00 8.72 130 LEU A C 1
ATOM 1003 O O . LEU A 1 130 ? 75.893 38.383 49.067 1.00 10.09 130 LEU A O 1
ATOM 1008 N N . LEU A 1 131 ? 75.257 38.188 46.920 1.00 8.18 131 LEU A N 1
ATOM 1009 C CA . LEU A 1 131 ? 74.337 39.345 46.973 1.00 8.26 131 LEU A CA 1
ATOM 1010 C C . LEU A 1 131 ? 73.165 39.090 47.920 1.00 8.55 131 LEU A C 1
ATOM 1011 O O . LEU A 1 131 ? 72.729 39.998 48.623 1.00 9.53 131 LEU A O 1
ATOM 1016 N N . LYS A 1 132 ? 72.663 37.847 47.957 1.00 8.57 132 LYS A N 1
ATOM 1017 C CA . LYS A 1 132 ? 71.510 37.544 48.802 1.00 8.72 132 LYS A CA 1
ATOM 1018 C C . LYS A 1 132 ? 71.786 37.759 50.274 1.00 10.05 132 LYS A C 1
ATOM 1019 O O . LYS A 1 132 ? 70.856 38.052 51.034 1.00 10.81 132 LYS A O 1
ATOM 1025 N N . THR A 1 133 ? 73.058 37.675 50.674 1.00 9.76 133 THR A N 1
ATOM 1026 C CA . THR A 1 133 ? 73.377 37.841 52.090 1.00 9.86 133 THR A CA 1
ATOM 1027 C C . THR A 1 133 ? 73.084 39.266 52.578 1.00 9.56 133 THR A C 1
ATOM 1028 O O . THR A 1 133 ? 72.750 39.478 53.754 1.00 11.65 133 THR A O 1
ATOM 1032 N N . GLY A 1 134 ? 73.246 40.251 51.705 1.00 9.81 134 GLY A N 1
ATOM 1033 C CA . GLY A 1 134 ? 73.131 41.632 52.122 1.00 9.61 134 GLY A CA 1
ATOM 1034 C C . GLY A 1 134 ? 74.207 42.098 53.089 1.00 9.60 134 GLY A C 1
ATOM 1035 O O . GLY A 1 134 ? 74.064 43.189 53.660 1.00 12.07 134 GLY A O 1
ATOM 1036 N N . ARG A 1 135 ? 75.288 41.320 53.205 1.00 9.24 135 ARG A N 1
ATOM 1037 C CA . ARG A 1 135 ? 76.328 41.588 54.226 1.00 9.52 135 ARG A CA 1
ATOM 1038 C C . ARG A 1 135 ? 77.521 42.377 53.777 1.00 9.64 135 ARG A C 1
ATOM 1039 O O . ARG A 1 135 ? 78.301 42.834 54.626 1.00 10.51 135 ARG A O 1
ATOM 1047 N N . PHE A 1 136 ? 77.679 42.574 52.476 1.00 8.16 136 PHE A N 1
ATOM 1048 C CA . PHE A 1 136 ? 78.842 43.299 51.957 1.00 7.20 136 PHE A CA 1
ATOM 1049 C C . PHE A 1 136 ? 78.540 44.776 51.731 1.00 7.07 136 PHE A C 1
ATOM 1050 O O . PHE A 1 136 ? 77.432 45.128 51.280 1.00 9.28 136 PHE A O 1
ATOM 1058 N N . ALA A 1 137 ? 79.548 45.607 51.986 1.00 6.58 137 ALA A N 1
ATOM 1059 C CA . ALA A 1 137 ? 79.514 47.020 51.622 1.00 7.11 137 ALA A CA 1
ATOM 1060 C C . ALA A 1 137 ? 79.859 47.265 50.157 1.00 6.60 137 ALA A C 1
ATOM 1061 O O . ALA A 1 137 ? 79.470 48.296 49.582 1.00 7.64 137 ALA A O 1
ATOM 1063 N N . ARG A 1 138 ? 80.622 46.351 49.569 1.00 6.99 138 ARG A N 1
ATOM 1064 C CA . ARG A 1 138 ? 81.141 46.506 48.232 1.00 7.29 138 ARG A CA 1
ATOM 1065 C C . ARG A 1 138 ? 81.538 45.150 47.734 1.00 7.78 138 ARG A C 1
ATOM 1066 O O . ARG A 1 138 ? 82.095 44.376 48.503 1.00 7.34 138 ARG A O 1
ATOM 1074 N N . LEU A 1 139 ? 81.295 44.902 46.455 1.00 7.12 139 LEU A N 1
ATOM 1075 C CA . LEU A 1 139 ? 81.759 43.671 45.792 1.00 7.07 139 LEU A CA 1
ATOM 1076 C C . LEU A 1 139 ? 82.459 44.062 44.510 1.00 7.99 139 LEU A C 1
ATOM 1077 O O . LEU A 1 139 ? 81.953 44.844 43.711 1.00 8.67 139 LEU A O 1
ATOM 1082 N N . VAL A 1 140 ? 83.638 43.523 44.309 1.00 7.79 140 VAL A N 1
ATOM 1083 C CA . VAL A 1 140 ? 84.421 43.805 43.133 1.00 7.83 140 VAL A CA 1
ATOM 1084 C C . VAL A 1 140 ? 84.648 42.465 42.441 1.00 8.32 140 VAL A C 1
ATOM 1085 O O . VAL A 1 140 ? 85.192 41.559 43.050 1.00 9.29 140 VAL A O 1
ATOM 1089 N N . PHE A 1 141 ? 84.221 42.366 41.187 1.00 7.23 141 PHE A N 1
ATOM 1090 C CA . PHE A 1 141 ? 84.319 41.125 40.430 1.00 6.98 141 PHE A CA 1
ATOM 1091 C C . PHE A 1 141 ? 85.228 41.308 39.222 1.00 7.50 141 PHE A C 1
ATOM 1092 O O . PHE A 1 141 ? 85.025 42.232 38.419 1.00 8.82 141 PHE A O 1
ATOM 1100 N N . LEU A 1 142 ? 86.222 40.443 39.103 1.00 7.60 142 LEU A N 1
ATOM 1101 C CA . LEU A 1 142 ? 87.012 40.357 37.879 1.00 7.99 142 LEU A CA 1
ATOM 1102 C C . LEU A 1 142 ? 86.490 39.131 37.134 1.00 7.34 142 LEU A C 1
ATOM 1103 O O . LEU A 1 142 ? 86.651 38.001 37.605 1.00 7.10 142 LEU A O 1
ATOM 1108 N N . VAL A 1 143 ? 85.787 39.398 36.039 1.00 6.44 143 VAL A N 1
ATOM 1109 C CA . VAL A 1 143 ? 85.008 38.392 35.332 1.00 6.60 143 VAL A CA 1
ATOM 1110 C C . VAL A 1 143 ? 85.284 38.451 33.828 1.00 7.21 143 VAL A C 1
ATOM 1111 O O . VAL A 1 143 ? 85.895 39.406 33.349 1.00 7.66 143 VAL A O 1
ATOM 1115 N N . GLN A 1 144 ? 84.854 37.434 33.090 1.00 7.42 144 GLN A N 1
ATOM 1116 C CA . GLN A 1 144 ? 84.852 37.541 31.622 1.00 7.27 144 GLN A CA 1
ATOM 1117 C C . GLN A 1 144 ? 84.032 38.741 31.142 1.00 7.58 144 GLN A C 1
ATOM 1118 O O . GLN A 1 144 ? 83.032 39.115 31.778 1.00 8.02 144 GLN A O 1
ATOM 1124 N N . LYS A 1 145 ? 84.434 39.330 30.017 1.00 7.93 145 LYS A N 1
ATOM 1125 C CA . LYS A 1 145 ? 83.728 40.501 29.486 1.00 8.14 145 LYS A CA 1
ATOM 1126 C C . LYS A 1 145 ? 82.234 40.214 29.324 1.00 8.44 145 LYS A C 1
ATOM 1127 O O . LYS A 1 145 ? 81.404 41.055 29.660 1.00 8.16 145 LYS A O 1
ATOM 1133 N N . GLU A 1 146 ? 81.877 39.033 28.826 1.00 8.90 146 GLU A N 1
ATOM 1134 C CA . GLU A 1 146 ? 80.464 38.717 28.611 1.00 9.91 146 GLU A CA 1
ATOM 1135 C C . GLU A 1 146 ? 79.678 38.627 29.926 1.00 8.56 146 GLU A C 1
ATOM 1136 O O . GLU A 1 146 ? 78.486 38.953 29.959 1.00 7.98 146 GLU A O 1
ATOM 1142 N N . VAL A 1 147 ? 80.330 38.194 31.003 1.00 6.83 147 VAL A N 1
ATOM 1143 C CA . VAL A 1 147 ? 79.667 38.188 32.316 1.00 7.97 147 VAL A CA 1
ATOM 1144 C C . VAL A 1 147 ? 79.440 39.614 32.802 1.00 8.41 147 VAL A C 1
ATOM 1145 O O . VAL A 1 147 ? 78.365 39.959 33.298 1.00 7.53 147 VAL A O 1
ATOM 1149 N N . ALA A 1 148 ? 80.441 40.474 32.629 1.00 8.62 148 ALA A N 1
ATOM 1150 C CA . ALA A 1 148 ? 80.261 41.877 33.016 1.00 8.23 148 ALA A CA 1
ATOM 1151 C C . ALA A 1 148 ? 79.153 42.529 32.222 1.00 9.14 148 ALA A C 1
ATOM 1152 O O . ALA A 1 148 ? 78.403 43.355 32.758 1.00 8.97 148 ALA A O 1
ATOM 1154 N N . GLU A 1 149 ? 79.084 42.176 30.944 1.00 8.38 149 GLU A N 1
ATOM 1155 C CA . GLU A 1 149 ? 78.000 42.648 30.075 1.00 9.26 149 GLU A CA 1
ATOM 1156 C C . GLU A 1 149 ? 76.633 42.220 30.599 1.00 9.81 149 GLU A C 1
ATOM 1157 O O . GLU A 1 149 ? 75.691 43.030 30.613 1.00 10.59 149 GLU A O 1
ATOM 1163 N N . ARG A 1 150 ? 76.515 40.974 31.053 1.00 9.69 150 ARG A N 1
ATOM 1164 C CA . ARG A 1 150 ? 75.250 40.509 31.650 1.00 10.44 150 ARG A CA 1
ATOM 1165 C C . ARG A 1 150 ? 74.935 41.270 32.937 1.00 10.46 150 ARG A C 1
ATOM 1166 O O . ARG A 1 150 ? 73.782 41.620 33.206 1.00 9.63 150 ARG A O 1
ATOM 1182 N N . THR A 1 152 ? 75.492 44.229 33.750 1.00 11.23 152 THR A N 1
ATOM 1183 C CA . THR A 1 152 ? 75.218 45.655 33.533 1.00 11.32 152 THR A CA 1
ATOM 1184 C C . THR A 1 152 ? 74.324 45.868 32.306 1.00 10.94 152 THR A C 1
ATOM 1185 O O . THR A 1 152 ? 74.234 46.985 31.765 1.00 11.91 152 THR A O 1
ATOM 1189 N N . ALA A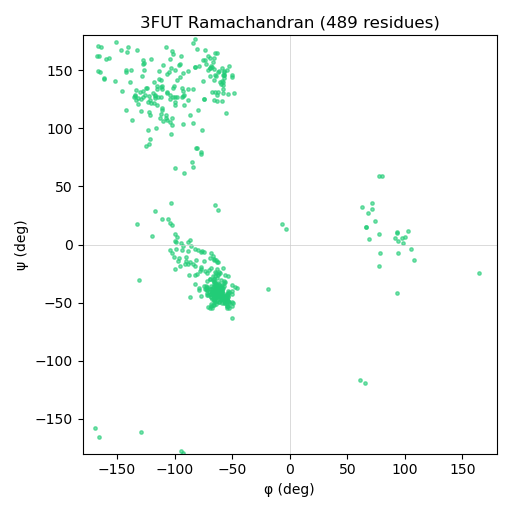 1 153 ? 73.657 44.801 31.871 1.00 10.23 153 ALA A N 1
ATOM 1190 C CA . ALA A 1 153 ? 72.909 44.822 30.596 1.00 9.28 153 ALA A CA 1
ATOM 1191 C C . ALA A 1 153 ? 71.676 45.713 30.627 1.00 10.01 153 ALA A C 1
ATOM 1192 O O . ALA A 1 153 ? 71.082 45.934 31.698 1.00 10.94 153 ALA A O 1
ATOM 1194 N N . ARG A 1 154 ? 71.318 46.229 29.450 1.00 10.50 154 ARG A N 1
ATOM 1195 C CA . ARG A 1 154 ? 70.049 46.891 29.254 1.00 10.86 154 ARG A CA 1
ATOM 1196 C C . ARG A 1 154 ? 69.041 45.897 28.678 1.00 10.29 154 ARG A C 1
ATOM 1197 O O . ARG A 1 154 ? 69.440 44.948 28.003 1.00 10.38 154 ARG A O 1
ATOM 1205 N N . PRO A 1 155 ? 67.729 46.125 28.901 1.00 10.87 155 PRO A N 1
ATOM 1206 C CA . PRO A 1 155 ? 66.705 45.280 28.279 1.00 10.67 155 PRO A CA 1
ATOM 1207 C C . PRO A 1 155 ? 66.871 45.182 26.770 1.00 11.54 155 PRO A C 1
ATOM 1208 O O . PRO A 1 155 ? 67.420 46.106 26.134 1.00 10.61 155 PRO A O 1
ATOM 1212 N N . LYS A 1 156 ? 66.385 44.082 26.197 1.00 12.50 156 LYS A N 1
ATOM 1213 C CA . LYS A 1 156 ? 66.325 43.908 24.736 1.00 13.49 156 LYS A CA 1
ATOM 1214 C C . LYS A 1 156 ? 67.708 43.785 24.094 1.00 14.17 156 LYS A C 1
ATOM 1215 O O . LYS A 1 156 ? 67.896 44.125 22.927 1.00 14.48 156 LYS A O 1
ATOM 1221 N N . THR A 1 157 ? 68.674 43.292 24.870 1.00 14.69 157 THR A N 1
ATOM 1222 C CA . THR A 1 157 ? 70.024 43.054 24.361 1.00 16.30 157 THR A CA 1
ATOM 1223 C C . THR A 1 157 ? 70.432 41.605 24.666 1.00 17.10 157 THR A C 1
ATOM 1224 O O . THR A 1 157 ? 69.859 40.982 25.566 1.00 17.68 157 THR A O 1
ATOM 1228 N N . PRO A 1 158 ? 71.386 41.049 23.884 1.00 17.93 158 PRO A N 1
ATOM 1229 C CA . PRO A 1 158 ? 71.827 39.663 24.065 1.00 17.51 158 PRO A CA 1
ATOM 1230 C C . PRO A 1 158 ? 72.184 39.325 25.516 1.00 16.97 158 PRO A C 1
ATOM 1231 O O . PRO A 1 158 ? 71.839 38.244 26.009 1.00 17.82 158 PRO A O 1
ATOM 1235 N N . ALA A 1 159 ? 72.838 40.264 26.186 1.00 15.92 159 ALA A N 1
ATOM 1236 C CA . ALA A 1 159 ? 73.354 40.039 27.536 1.00 14.47 159 ALA A CA 1
ATOM 1237 C C . ALA A 1 159 ? 72.281 40.024 28.645 1.00 13.31 159 ALA A C 1
ATOM 1238 O O . ALA A 1 159 ? 72.552 39.581 29.761 1.00 12.92 159 ALA A O 1
ATOM 1240 N N . TYR A 1 160 ? 71.073 40.489 28.335 1.00 11.89 160 TYR A N 1
ATOM 1241 C CA . TYR A 1 160 ? 70.039 40.729 29.353 1.00 10.27 160 TYR A CA 1
ATOM 1242 C C . TYR A 1 160 ? 69.384 39.461 29.900 1.00 10.24 160 TYR A C 1
ATOM 1243 O O . TYR A 1 160 ? 68.866 38.654 29.134 1.00 11.95 160 TYR A O 1
ATOM 1252 N N . GLY A 1 161 ? 69.404 39.280 31.217 1.00 9.68 161 GLY A N 1
ATOM 1253 C CA . GLY A 1 161 ? 68.714 38.114 31.789 1.00 8.50 161 GLY A CA 1
ATOM 1254 C C . GLY A 1 161 ? 68.580 38.144 33.302 1.00 7.93 161 GLY A C 1
ATOM 1255 O O . GLY A 1 161 ? 68.609 39.197 33.936 1.00 7.71 161 GLY A O 1
ATOM 1256 N N . VAL A 1 162 ? 68.403 36.957 33.872 1.00 6.74 162 VAL A N 1
ATOM 1257 C CA . VAL A 1 162 ? 68.209 36.820 35.301 1.00 6.73 162 VAL A CA 1
ATOM 1258 C C . VAL A 1 162 ? 69.349 37.472 36.074 1.00 6.23 162 VAL A C 1
ATOM 1259 O O . VAL A 1 162 ? 69.099 38.190 37.023 1.00 6.79 162 VAL A O 1
ATOM 1263 N N . LEU A 1 163 ? 70.603 37.210 35.705 1.00 6.59 163 LEU A N 1
ATOM 1264 C CA . LEU A 1 163 ? 71.729 37.815 36.445 1.00 7.03 163 LEU A CA 1
ATOM 1265 C C . LEU A 1 163 ? 71.637 39.358 36.437 1.00 6.26 163 LEU A C 1
ATOM 1266 O O . LEU A 1 163 ? 71.933 40.005 37.462 1.00 6.42 163 LEU A O 1
ATOM 1271 N N . THR A 1 164 ? 71.205 39.963 35.321 1.00 5.19 164 THR A N 1
ATOM 1272 C CA . THR A 1 164 ? 71.110 41.434 35.264 1.00 6.77 164 THR A CA 1
ATOM 1273 C C . THR A 1 164 ? 70.163 41.911 36.340 1.00 5.71 164 THR A C 1
ATOM 1274 O O . THR A 1 164 ? 70.429 42.868 37.053 1.00 7.21 164 THR A O 1
ATOM 1278 N N . LEU A 1 165 ? 69.040 41.230 36.447 1.00 5.32 165 LEU A N 1
ATOM 1279 C CA . LEU A 1 165 ? 67.992 41.662 37.351 1.00 5.24 165 LEU A CA 1
ATOM 1280 C C . LEU A 1 165 ? 68.371 41.361 38.810 1.00 5.95 165 LEU A C 1
ATOM 1281 O O . LEU A 1 165 ? 68.036 42.132 39.710 1.00 6.82 165 LEU A O 1
ATOM 1286 N N . ARG A 1 166 ? 69.055 40.238 39.045 1.00 5.92 166 ARG A N 1
ATOM 1287 C CA . ARG A 1 166 ? 69.570 39.912 40.385 1.00 6.51 166 ARG A CA 1
ATOM 1288 C C . ARG A 1 166 ? 70.522 41.001 40.859 1.00 7.79 166 ARG A C 1
ATOM 1289 O O . ARG A 1 166 ? 70.416 41.499 41.991 1.00 8.07 166 ARG A O 1
ATOM 1297 N N . VAL A 1 167 ? 71.438 41.389 39.982 1.00 7.07 167 VAL A N 1
ATOM 1298 C CA . VAL A 1 167 ? 72.380 42.459 40.341 1.00 8.44 167 VAL A CA 1
ATOM 1299 C C . VAL A 1 167 ? 71.634 43.753 40.619 1.00 8.31 167 VAL A C 1
ATOM 1300 O O . VAL A 1 167 ? 71.889 44.378 41.648 1.00 9.08 167 VAL A O 1
ATOM 1304 N N . ALA A 1 168 ? 70.728 44.158 39.725 1.00 7.61 168 ALA A N 1
ATOM 1305 C CA . ALA A 1 168 ? 70.028 45.441 39.862 1.00 7.63 168 ALA A CA 1
ATOM 1306 C C . ALA A 1 168 ? 69.178 45.484 41.128 1.00 8.23 168 ALA A C 1
ATOM 1307 O O . ALA A 1 168 ? 69.029 46.544 41.742 1.00 9.43 168 ALA A O 1
ATOM 1309 N N . HIS A 1 169 ? 68.623 44.344 41.530 1.00 8.56 169 HIS A N 1
ATOM 1310 C CA . HIS A 1 169 ? 67.780 44.295 42.707 1.00 6.96 169 HIS A CA 1
ATOM 1311 C C . HIS A 1 169 ? 68.595 44.597 43.965 1.00 7.65 169 HIS A C 1
ATOM 1312 O O . HIS A 1 169 ? 68.125 45.310 44.853 1.00 8.81 169 HIS A O 1
ATOM 1319 N N . HIS A 1 170 ? 69.801 44.061 44.030 1.00 7.18 170 HIS A N 1
ATOM 1320 C CA . HIS A 1 170 ? 70.600 44.196 45.239 1.00 6.44 170 HIS A CA 1
ATOM 1321 C C . HIS A 1 170 ? 71.606 45.342 45.257 1.00 7.15 170 HIS A C 1
ATOM 1322 O O . HIS A 1 170 ? 72.106 45.681 46.340 1.00 7.99 170 HIS A O 1
ATOM 1329 N N . ALA A 1 171 ? 71.956 45.878 44.096 1.00 7.79 171 ALA A N 1
ATOM 1330 C CA . ALA A 1 171 ? 73.131 46.746 44.026 1.00 6.68 171 ALA A CA 1
ATOM 1331 C C . ALA A 1 171 ? 73.136 47.658 42.825 1.00 8.84 171 ALA A C 1
ATOM 1332 O O . ALA A 1 171 ? 72.438 47.405 41.842 1.00 10.13 171 ALA A O 1
ATOM 1334 N N . VAL A 1 172 ? 73.929 48.718 42.953 1.00 9.59 172 VAL A N 1
ATOM 1335 C CA . VAL A 1 172 ? 74.284 49.594 41.858 1.00 10.62 172 VAL A CA 1
ATOM 1336 C C . VAL A 1 172 ? 75.589 49.055 41.251 1.00 10.68 172 VAL A C 1
ATOM 1337 O O . VAL A 1 172 ? 76.577 48.778 41.969 1.00 10.21 172 VAL A O 1
ATOM 1341 N N . ALA A 1 173 ? 75.586 48.875 39.941 1.00 10.78 173 ALA A N 1
ATOM 1342 C CA . ALA A 1 173 ? 76.744 48.303 39.255 1.00 11.04 173 ALA A CA 1
ATOM 1343 C C . ALA A 1 173 ? 77.533 49.349 38.457 1.00 10.94 173 ALA A C 1
ATOM 1344 O O . ALA A 1 173 ? 76.968 50.281 37.865 1.00 12.11 173 ALA A O 1
ATOM 1346 N N . GLU A 1 174 ? 78.841 49.139 38.401 1.00 9.90 174 GLU A N 1
ATOM 1347 C CA . GLU A 1 174 ? 79.742 49.934 37.552 1.00 9.99 174 GLU A CA 1
ATOM 1348 C C . GLU A 1 174 ? 80.677 48.984 36.815 1.00 10.72 174 GLU A C 1
ATOM 1349 O O . GLU A 1 174 ? 81.392 48.227 37.456 1.00 10.51 174 GLU A O 1
ATOM 1355 N N . ARG A 1 175 ? 80.721 49.037 35.487 1.00 11.36 175 ARG A N 1
ATOM 1356 C CA . ARG A 1 175 ? 81.787 48.375 34.755 1.00 11.87 175 ARG A CA 1
ATOM 1357 C C . ARG A 1 175 ? 82.934 49.382 34.690 1.00 11.48 175 ARG A C 1
ATOM 1358 O O . ARG A 1 175 ? 82.807 50.451 34.084 1.00 11.55 175 ARG A O 1
ATOM 1366 N N . LEU A 1 176 ? 84.025 49.093 35.382 1.00 10.24 176 LEU A N 1
ATOM 1367 C CA . LEU A 1 176 ? 85.061 50.113 35.572 1.00 9.29 176 LEU A CA 1
ATOM 1368 C C . LEU A 1 176 ? 86.062 50.159 34.444 1.00 9.12 176 LEU A C 1
ATOM 1369 O O . LEU A 1 176 ? 86.442 51.249 33.996 1.00 9.62 176 LEU A O 1
ATOM 1374 N N . PHE A 1 177 ? 86.520 48.991 34.016 1.00 9.03 177 PHE A N 1
ATOM 1375 C CA . PHE A 1 177 ? 87.454 48.902 32.902 1.00 8.88 177 PHE A CA 1
ATOM 1376 C C . PHE A 1 177 ? 87.531 47.464 32.415 1.00 8.95 177 PHE A C 1
ATOM 1377 O O . PHE A 1 177 ? 87.084 46.543 33.112 1.00 8.85 177 PHE A O 1
ATOM 1385 N N . ASP A 1 178 ? 88.034 47.267 31.203 1.00 9.82 178 ASP A N 1
ATOM 1386 C CA . ASP A 1 178 ? 88.309 45.934 30.693 1.00 10.19 178 ASP A CA 1
ATOM 1387 C C . ASP A 1 178 ? 89.807 45.630 30.795 1.00 10.11 178 ASP A C 1
ATOM 1388 O O . ASP A 1 178 ? 90.631 46.534 30.935 1.00 11.07 178 ASP A O 1
ATOM 1393 N N . LEU A 1 179 ? 90.144 44.353 30.683 1.00 9.27 179 LEU A N 1
ATOM 1394 C CA . LEU A 1 179 ? 91.509 43.867 30.816 1.00 8.97 179 LEU A CA 1
ATOM 1395 C C . LEU A 1 179 ? 91.771 42.943 29.639 1.00 8.79 179 LEU A C 1
ATOM 1396 O O . LEU A 1 179 ? 91.021 41.995 29.395 1.00 9.34 179 LEU A O 1
ATOM 1401 N N . PRO A 1 180 ? 92.841 43.220 28.892 1.00 8.34 180 PRO A N 1
ATOM 1402 C CA . PRO A 1 180 ? 93.091 42.388 27.712 1.00 8.46 180 PRO A CA 1
ATOM 1403 C C . PRO A 1 180 ? 93.654 41.022 28.123 1.00 8.24 180 PRO A C 1
ATOM 1404 O O . PRO A 1 180 ? 94.183 40.892 29.232 1.00 7.85 180 PRO A O 1
ATOM 1408 N N . PRO A 1 181 ? 93.536 40.008 27.247 1.00 8.48 181 PRO A N 1
ATOM 1409 C CA . PRO A 1 181 ? 94.153 38.704 27.515 1.00 8.52 181 PRO A CA 1
ATOM 1410 C C . PRO A 1 181 ? 95.620 38.794 27.979 1.00 8.94 181 PRO A C 1
ATOM 1411 O O . PRO A 1 181 ? 96.028 38.023 28.845 1.00 8.93 181 PRO A O 1
ATOM 1415 N N . GLY A 1 182 ? 96.380 39.740 27.424 1.00 8.75 182 GLY A N 1
ATOM 1416 C CA . GLY A 1 182 ? 97.816 39.899 27.736 1.00 9.05 182 GLY A CA 1
ATOM 1417 C C . GLY A 1 182 ? 98.134 40.344 29.154 1.00 9.00 182 GLY A C 1
ATOM 1418 O O . GLY A 1 182 ? 99.306 40.337 29.571 1.00 9.21 182 GLY A O 1
ATOM 1419 N N . ALA A 1 183 ? 97.107 40.731 29.899 1.00 8.29 183 ALA A N 1
ATOM 1420 C CA . ALA A 1 183 ? 97.274 41.090 31.317 1.00 8.10 183 ALA A CA 1
ATOM 1421 C C . ALA A 1 183 ? 97.404 39.854 32.201 1.00 8.25 183 ALA A C 1
ATOM 1422 O O . ALA A 1 183 ? 97.652 39.981 33.405 1.00 8.59 183 ALA A O 1
ATOM 1424 N N . PHE A 1 184 ? 97.212 38.676 31.604 1.00 8.39 184 PHE A N 1
ATOM 1425 C CA . PHE A 1 184 ? 97.177 37.412 32.350 1.00 8.76 184 PHE A CA 1
ATOM 1426 C C . PHE A 1 184 ? 98.134 36.403 31.758 1.00 8.71 184 PHE A C 1
ATOM 1427 O O . PHE A 1 184 ? 98.455 36.467 30.583 1.00 9.19 184 PHE A O 1
ATOM 1435 N N . PHE A 1 185 ? 98.570 35.462 32.582 1.00 8.82 185 PHE A N 1
ATOM 1436 C CA . PHE A 1 185 ? 99.260 34.280 32.095 1.00 8.91 185 PHE A CA 1
ATOM 1437 C C . PHE A 1 185 ? 98.689 33.041 32.792 1.00 9.20 185 PHE A C 1
ATOM 1438 O O . PHE A 1 185 ? 98.607 33.024 34.019 1.00 9.34 185 PHE A O 1
ATOM 1446 N N . PRO A 1 186 ? 98.270 32.018 32.010 1.00 9.60 186 PRO A N 1
ATOM 1447 C CA . PRO A 1 186 ? 98.119 32.008 30.564 1.00 10.80 186 PRO A CA 1
ATOM 1448 C C . PRO A 1 186 ? 97.077 33.043 30.139 1.00 11.15 186 PRO A C 1
ATOM 1449 O O . PRO A 1 186 ? 96.154 33.322 30.913 1.00 11.62 186 PRO A O 1
ATOM 1453 N N . PRO A 1 187 ? 97.241 33.635 28.941 1.00 11.33 187 PRO A N 1
ATOM 1454 C CA . PRO A 1 187 ? 96.206 34.553 28.461 1.00 11.98 187 PRO A CA 1
ATOM 1455 C C . PRO A 1 187 ? 94.905 33.828 28.150 1.00 12.40 187 PRO A C 1
ATOM 1456 O O . PRO A 1 187 ? 94.920 32.794 27.473 1.00 12.95 187 PRO A O 1
ATOM 1460 N N . PRO A 1 188 ? 93.778 34.356 28.660 1.00 12.11 188 PRO A N 1
ATOM 1461 C CA . PRO A 1 188 ? 92.496 33.726 28.336 1.00 12.67 188 PRO A CA 1
ATOM 1462 C C . PRO A 1 188 ? 92.084 34.030 26.896 1.00 12.92 188 PRO A C 1
ATOM 1463 O O . PRO A 1 188 ? 92.668 34.913 26.260 1.00 12.89 188 PRO A O 1
ATOM 1467 N N . LYS A 1 189 ? 91.079 33.310 26.392 1.00 13.24 189 LYS A N 1
ATOM 1468 C CA . LYS A 1 189 ? 90.592 33.522 25.030 1.00 14.06 189 LYS A CA 1
ATOM 1469 C C . LYS A 1 189 ? 89.704 34.763 24.890 1.00 12.84 189 LYS A C 1
ATOM 1470 O O . LYS A 1 189 ? 89.509 35.257 23.778 1.00 13.48 189 LYS A O 1
ATOM 1476 N N . VAL A 1 190 ? 89.171 35.249 26.014 1.00 11.68 190 VAL A N 1
ATOM 1477 C CA . VAL A 1 190 ? 88.328 36.445 26.004 1.00 10.54 190 VAL A CA 1
ATOM 1478 C C . VAL A 1 190 ? 88.906 37.551 26.886 1.00 10.21 190 VAL A C 1
ATOM 1479 O O . VAL A 1 190 ? 89.706 37.283 27.770 1.00 9.63 190 VAL A O 1
ATOM 1483 N N . TRP A 1 191 ? 88.487 38.786 26.640 1.00 9.59 191 TRP A N 1
ATOM 1484 C CA . TRP A 1 191 ? 88.793 39.889 27.543 1.00 9.49 191 TRP A CA 1
ATOM 1485 C C . TRP A 1 191 ? 88.056 39.688 28.864 1.00 9.51 191 TRP A C 1
ATOM 1486 O O . TRP A 1 191 ? 87.008 39.017 28.914 1.00 9.02 191 TRP A O 1
ATOM 1497 N N . SER A 1 192 ? 88.635 40.240 29.926 1.00 8.63 192 SER A N 1
ATOM 1498 C CA . SER A 1 192 ? 88.011 40.286 31.250 1.00 8.41 192 SER A CA 1
ATOM 1499 C C . SER A 1 192 ? 87.536 41.715 31.512 1.00 8.37 192 SER A C 1
ATOM 1500 O O . SER A 1 192 ? 87.881 42.650 30.768 1.00 7.50 192 SER A O 1
ATOM 1503 N N A SER A 1 193 ? 86.761 41.877 32.574 0.50 7.34 193 SER A N 1
ATOM 1504 N N B SER A 1 193 ? 86.750 41.890 32.568 0.50 7.58 193 SER A N 1
ATOM 1505 C CA A SER A 1 193 ? 86.310 43.188 32.999 0.50 7.36 193 SER A CA 1
ATOM 1506 C CA B SER A 1 193 ? 86.277 43.213 32.965 0.50 7.82 193 SER A CA 1
ATOM 1507 C C A SER A 1 193 ? 86.297 43.235 34.517 0.50 7.26 193 SER A C 1
ATOM 1508 C C B SER A 1 193 ? 86.107 43.276 34.482 0.50 7.64 193 SER A C 1
ATOM 1509 O O A SER A 1 193 ? 86.229 42.192 35.192 0.50 6.47 193 SER A O 1
ATOM 1510 O O B SER A 1 193 ? 85.765 42.276 35.128 0.50 7.28 193 SER A O 1
ATOM 1515 N N . LEU A 1 194 ? 86.370 44.448 35.047 1.00 6.97 194 LEU A N 1
ATOM 1516 C CA . LEU A 1 194 ? 86.206 44.678 36.475 1.00 8.07 194 LEU A CA 1
ATOM 1517 C C . LEU A 1 194 ? 84.899 45.390 36.730 1.00 7.92 194 LEU A C 1
ATOM 1518 O O . LEU A 1 194 ? 84.664 46.473 36.185 1.00 8.22 194 LEU A O 1
ATOM 1523 N N . VAL A 1 195 ? 84.040 44.751 37.523 1.00 7.40 195 VAL A N 1
ATOM 1524 C CA . VAL A 1 195 ? 82.734 45.294 37.854 1.00 8.47 195 VAL A CA 1
ATOM 1525 C C . VAL A 1 195 ? 82.646 45.549 39.345 1.00 7.53 195 VAL A C 1
ATOM 1526 O O . VAL A 1 195 ? 82.945 44.661 40.139 1.00 9.00 195 VAL A O 1
ATOM 1530 N N . ARG A 1 196 ? 82.238 46.754 39.732 1.00 7.69 196 ARG A N 1
ATOM 1531 C CA . ARG A 1 196 ? 82.037 47.079 41.129 1.00 6.96 196 ARG A CA 1
ATOM 1532 C C . ARG A 1 196 ? 80.560 47.168 41.416 1.00 7.10 196 ARG A C 1
ATOM 1533 O O . ARG A 1 196 ? 79.819 47.860 40.688 1.00 7.67 196 ARG A O 1
ATOM 1541 N N . LEU A 1 197 ? 80.145 46.503 42.481 1.00 7.65 197 LEU A N 1
ATOM 1542 C CA . LEU A 1 197 ? 78.761 46.548 42.950 1.00 6.79 197 LEU A CA 1
ATOM 1543 C C . LEU A 1 197 ? 78.715 47.200 44.307 1.00 8.67 197 LEU A C 1
ATOM 1544 O O . LEU A 1 197 ? 79.476 46.825 45.216 1.00 8.44 197 LEU A O 1
ATOM 1549 N N . THR A 1 198 ? 77.777 48.125 44.461 1.00 9.13 198 THR A N 1
ATOM 1550 C CA . THR A 1 198 ? 77.553 48.798 45.735 1.00 10.48 198 THR A CA 1
ATOM 1551 C C . THR A 1 198 ? 76.134 48.427 46.208 1.00 10.29 198 THR A C 1
ATOM 1552 O O . THR A 1 198 ? 75.138 48.944 45.662 1.00 9.54 198 THR A O 1
ATOM 1556 N N . PRO A 1 199 ? 76.039 47.470 47.140 1.00 10.88 199 PRO A N 1
ATOM 1557 C CA . PRO A 1 199 ? 74.732 47.061 47.643 1.00 10.85 199 PRO A CA 1
ATOM 1558 C C . PRO A 1 199 ? 73.924 48.182 48.238 1.00 11.02 199 PRO A C 1
ATOM 1559 O O . PRO A 1 199 ? 74.476 49.100 48.863 1.00 12.70 199 PRO A O 1
ATOM 1563 N N . THR A 1 200 ? 72.617 48.105 48.005 1.00 10.58 200 THR A N 1
ATOM 1564 C CA . THR A 1 200 ? 71.656 49.085 48.505 1.00 12.20 200 THR A CA 1
ATOM 1565 C C . THR A 1 200 ? 71.119 48.707 49.885 1.00 12.74 200 THR A C 1
ATOM 1566 O O . THR A 1 200 ? 70.432 49.525 50.520 1.00 14.75 200 THR A O 1
ATOM 1570 N N . GLY A 1 201 ? 71.409 47.489 50.335 1.00 11.66 201 GLY A N 1
ATOM 1571 C CA . GLY A 1 201 ? 70.815 46.935 51.560 1.00 11.32 201 GLY A CA 1
ATOM 1572 C C . GLY A 1 201 ? 69.579 46.095 51.295 1.00 12.08 201 GLY A C 1
ATOM 1573 O O . GLY A 1 201 ? 69.032 45.481 52.221 1.00 12.21 201 GLY A O 1
ATOM 1574 N N . ALA A 1 202 ? 69.105 46.085 50.047 1.00 10.44 202 ALA A N 1
ATOM 1575 C CA . ALA A 1 202 ? 67.992 45.199 49.682 1.00 9.85 202 ALA A CA 1
ATOM 1576 C C . ALA A 1 202 ? 68.401 43.738 49.869 1.00 10.41 202 ALA A C 1
ATOM 1577 O O . ALA A 1 202 ? 69.463 43.319 49.381 1.00 10.04 202 ALA A O 1
ATOM 1579 N N . LEU A 1 203 ? 67.534 42.977 50.550 1.00 8.62 203 LEU A N 1
ATOM 1580 C CA . LEU A 1 203 ? 67.733 41.542 50.775 1.00 9.67 203 LEU A CA 1
ATOM 1581 C C . LEU A 1 203 ? 66.986 40.785 49.674 1.00 8.90 203 LEU A C 1
ATOM 1582 O O . LEU A 1 203 ? 66.385 41.402 48.771 1.00 9.78 203 LEU A O 1
ATOM 1587 N N . ASP A 1 204 ? 66.994 39.455 49.723 1.00 9.21 204 ASP A N 1
ATOM 1588 C CA . ASP A 1 204 ? 66.301 38.722 48.683 1.00 8.93 204 ASP A CA 1
ATOM 1589 C C . ASP A 1 204 ? 64.823 39.105 48.642 1.00 8.27 204 ASP A C 1
ATOM 1590 O O . ASP A 1 204 ? 64.222 39.498 49.658 1.00 8.45 204 ASP A O 1
ATOM 1595 N N . ASP A 1 205 ? 64.260 38.983 47.444 1.00 8.90 205 ASP A N 1
ATOM 1596 C CA . ASP A 1 205 ? 62.818 38.970 47.266 1.00 8.73 205 ASP A CA 1
ATOM 1597 C C . ASP A 1 205 ? 62.495 37.659 46.563 1.00 9.12 205 ASP A C 1
ATOM 1598 O O . ASP A 1 205 ? 62.475 37.593 45.336 1.00 9.14 205 ASP A O 1
ATOM 1603 N N . PRO A 1 206 ? 62.310 36.590 47.348 1.00 9.08 206 PRO A N 1
ATOM 1604 C CA . PRO A 1 206 ? 62.267 35.291 46.675 1.00 9.85 206 PRO A CA 1
ATOM 1605 C C . PRO A 1 206 ? 61.113 35.107 45.706 1.00 10.14 206 PRO A C 1
ATOM 1606 O O . PRO A 1 206 ? 61.306 34.477 44.652 1.00 10.78 206 PRO A O 1
ATOM 1610 N N . GLY A 1 207 ? 59.938 35.647 46.020 1.00 9.40 207 GLY A N 1
ATOM 1611 C CA . GLY A 1 207 ? 58.804 35.545 45.086 1.00 9.87 207 GLY A CA 1
ATOM 1612 C C . GLY A 1 207 ? 59.072 36.268 43.789 1.00 9.51 207 GLY A C 1
ATOM 1613 O O . GLY A 1 207 ? 58.716 35.771 42.702 1.00 11.17 207 GLY A O 1
ATOM 1614 N N . LEU A 1 208 ? 59.723 37.432 43.873 1.00 9.60 208 LEU A N 1
ATOM 1615 C CA . LEU A 1 208 ? 60.099 38.135 42.665 1.00 10.70 208 LEU A CA 1
ATOM 1616 C C . LEU A 1 208 ? 61.005 37.267 41.799 1.00 11.01 208 LEU A C 1
ATOM 1617 O O . LEU A 1 208 ? 60.808 37.168 40.588 1.00 10.87 208 LEU A O 1
ATOM 1622 N N . PHE A 1 209 ? 61.984 36.614 42.401 1.00 10.49 209 PHE A N 1
ATOM 1623 C CA . PHE A 1 209 ? 62.934 35.839 41.605 1.00 9.62 209 PHE A CA 1
ATOM 1624 C C . PHE A 1 209 ? 62.426 34.503 41.120 1.00 10.16 209 PHE A C 1
ATOM 1625 O O . PHE A 1 209 ? 62.881 34.030 40.084 1.00 10.30 209 PHE A O 1
ATOM 1633 N N . ARG A 1 210 ? 61.419 33.947 41.791 1.00 10.52 210 ARG A N 1
ATOM 1634 C CA . ARG A 1 210 ? 60.751 32.776 41.191 1.00 10.59 210 ARG A CA 1
ATOM 1635 C C . ARG A 1 210 ? 60.077 33.206 39.890 1.00 11.07 210 ARG A C 1
ATOM 1636 O O . ARG A 1 210 ? 60.134 32.498 38.882 1.00 12.36 210 ARG A O 1
ATOM 1644 N N . LEU A 1 211 ? 59.466 34.389 39.907 1.00 11.10 211 LEU A N 1
ATOM 1645 C CA . LEU A 1 211 ? 58.827 34.919 38.706 1.00 12.47 211 LEU A CA 1
ATOM 1646 C C . LEU A 1 211 ? 59.860 35.225 37.619 1.00 12.70 211 LEU A C 1
ATOM 1647 O O . LEU A 1 211 ? 59.702 34.818 36.456 1.00 13.14 211 LEU A O 1
ATOM 1652 N N . VAL A 1 212 ? 60.929 35.921 37.988 1.00 11.56 212 VAL A N 1
ATOM 1653 C CA . VAL A 1 212 ? 61.965 36.274 37.036 1.00 11.30 212 VAL A CA 1
ATOM 1654 C C . VAL A 1 212 ? 62.626 35.030 36.438 1.00 10.41 212 VAL A C 1
ATOM 1655 O O . VAL A 1 212 ? 62.784 34.942 35.210 1.00 11.05 212 VAL A O 1
ATOM 1659 N N . GLU A 1 213 ? 62.932 34.033 37.268 1.00 10.32 213 GLU A N 1
ATOM 1660 C CA . GLU A 1 213 ? 63.512 32.782 36.738 1.00 10.43 213 GLU A CA 1
ATOM 1661 C C . GLU A 1 213 ? 62.591 32.115 35.730 1.00 10.95 213 GLU A C 1
ATOM 1662 O O . GLU A 1 213 ? 63.029 31.680 34.651 1.00 11.70 213 GLU A O 1
ATOM 1668 N N . ALA A 1 214 ? 61.316 32.048 36.078 1.00 11.35 214 ALA A N 1
ATOM 1669 C CA . ALA A 1 214 ? 60.329 31.444 35.174 1.00 11.65 214 ALA A CA 1
ATOM 1670 C C . ALA A 1 214 ? 60.251 32.230 33.878 1.00 12.47 214 ALA A C 1
ATOM 1671 O O . ALA A 1 214 ? 60.183 31.646 32.790 1.00 13.21 214 ALA A O 1
ATOM 1673 N N . ALA A 1 215 ? 60.263 33.556 33.994 1.00 11.92 215 ALA A N 1
ATOM 1674 C CA . ALA A 1 215 ? 60.111 34.414 32.815 1.00 12.31 215 ALA A CA 1
ATOM 1675 C C . ALA A 1 215 ? 61.203 34.197 31.768 1.00 12.99 215 ALA A C 1
ATOM 1676 O O . ALA A 1 215 ? 60.938 34.251 30.566 1.00 13.53 215 ALA A O 1
ATOM 1678 N N . PHE A 1 216 ? 62.422 33.937 32.231 1.00 13.38 216 PHE A N 1
ATOM 1679 C CA . PHE A 1 216 ? 63.579 33.734 31.341 1.00 14.45 216 PHE A CA 1
ATOM 1680 C C . PHE A 1 216 ? 63.915 32.260 31.119 1.00 16.56 216 PHE A C 1
ATOM 1681 O O . PHE A 1 216 ? 64.968 31.947 30.541 1.00 18.15 216 PHE A O 1
ATOM 1689 N N . GLY A 1 217 ? 63.035 31.378 31.584 1.00 18.49 217 GLY A N 1
ATOM 1690 C CA . GLY A 1 217 ? 63.222 29.925 31.461 1.00 21.29 217 GLY A CA 1
ATOM 1691 C C . GLY A 1 217 ? 63.483 29.436 30.043 1.00 23.64 217 GLY A C 1
ATOM 1692 O O . GLY A 1 217 ? 64.378 28.610 29.818 1.00 23.63 217 GLY A O 1
ATOM 1693 N N . LYS A 1 218 ? 62.708 29.934 29.082 1.00 25.26 218 LYS A N 1
ATOM 1694 C CA . LYS A 1 218 ? 62.961 29.624 27.665 1.00 26.72 218 LYS A CA 1
ATOM 1695 C C . LYS A 1 218 ? 63.011 30.900 26.829 1.00 27.14 218 LYS A C 1
ATOM 1696 O O . LYS A 1 218 ? 62.073 31.707 26.846 1.00 27.34 218 LYS A O 1
ATOM 1702 N N . ARG A 1 219 ? 64.117 31.052 26.105 1.00 27.88 219 ARG A N 1
ATOM 1703 C CA . ARG A 1 219 ? 64.444 32.262 25.353 1.00 28.22 219 ARG A CA 1
ATOM 1704 C C . ARG A 1 219 ? 63.371 32.693 24.340 1.00 27.99 219 ARG A C 1
ATOM 1705 O O . ARG A 1 219 ? 63.024 33.875 24.273 1.00 28.34 219 ARG A O 1
ATOM 1713 N N . ARG A 1 220 ? 62.851 31.750 23.557 1.00 27.60 220 ARG A N 1
ATOM 1714 C CA . ARG A 1 220 ? 61.957 32.117 22.460 1.00 26.96 220 ARG A CA 1
ATOM 1715 C C . ARG A 1 220 ? 60.488 31.850 22.775 1.00 25.87 220 ARG A C 1
ATOM 1716 O O . ARG A 1 220 ? 59.704 31.478 21.900 1.00 26.16 220 ARG A O 1
ATOM 1724 N N . LYS A 1 221 ? 60.123 32.048 24.036 1.00 24.02 221 LYS A N 1
ATOM 1725 C CA . LYS A 1 221 ? 58.737 31.979 24.448 1.00 22.31 221 LYS A CA 1
ATOM 1726 C C . LYS A 1 221 ? 58.310 33.380 24.892 1.00 19.82 221 LYS A C 1
ATOM 1727 O O . LYS A 1 221 ? 59.137 34.163 25.365 1.00 19.94 221 LYS A O 1
ATOM 1733 N N . THR A 1 222 ? 57.030 33.703 24.705 1.00 17.76 222 THR A N 1
ATOM 1734 C CA . THR A 1 222 ? 56.452 34.942 25.230 1.00 15.74 222 THR A CA 1
ATOM 1735 C C . THR A 1 222 ? 56.477 34.850 26.755 1.00 14.74 222 THR A C 1
ATOM 1736 O O . THR A 1 222 ? 56.579 33.764 27.296 1.00 13.79 222 THR A O 1
ATOM 1740 N N . LEU A 1 223 ? 56.385 35.979 27.444 1.00 14.52 223 LEU A N 1
ATOM 1741 C CA . LEU A 1 223 ? 56.340 35.954 28.907 1.00 15.05 223 LEU A CA 1
ATOM 1742 C C . LEU A 1 223 ? 55.141 35.127 29.388 1.00 14.96 223 LEU A C 1
ATOM 1743 O O . LEU A 1 223 ? 55.254 34.358 30.355 1.00 14.59 223 LEU A O 1
ATOM 1748 N N . LEU A 1 224 ? 54.007 35.282 28.703 1.00 15.44 224 LEU A N 1
ATOM 1749 C CA . LEU A 1 224 ? 52.793 34.545 29.027 1.00 15.66 224 LEU A CA 1
ATOM 1750 C C . LEU A 1 224 ? 53.040 33.036 29.037 1.00 15.16 224 LEU A C 1
ATOM 1751 O O . LEU A 1 224 ? 52.712 32.332 30.013 1.00 15.78 224 LEU A O 1
ATOM 1756 N N . ASN A 1 225 ? 53.609 32.539 27.945 1.00 14.62 225 ASN A N 1
ATOM 1757 C CA . ASN A 1 225 ? 53.903 31.122 27.816 1.00 14.22 225 ASN A CA 1
ATOM 1758 C C . ASN A 1 225 ? 55.009 30.628 28.747 1.00 13.65 225 ASN A C 1
ATOM 1759 O O . ASN A 1 225 ? 54.944 29.495 29.261 1.00 13.76 225 ASN A O 1
ATOM 1764 N N . ALA A 1 226 ? 56.012 31.466 28.981 1.00 12.61 226 ALA A N 1
ATOM 1765 C CA . ALA A 1 226 ? 57.085 31.086 29.893 1.00 12.09 226 ALA A CA 1
ATOM 1766 C C . ALA A 1 226 ? 56.547 30.949 31.323 1.00 11.95 226 ALA A C 1
ATOM 1767 O O . ALA A 1 226 ? 56.869 29.985 32.017 1.00 11.87 226 ALA A O 1
ATOM 1769 N N . LEU A 1 227 ? 55.723 31.896 31.765 1.00 11.68 227 LEU A N 1
ATOM 1770 C CA . LEU A 1 227 ? 55.119 31.796 33.104 1.00 12.55 227 LEU A CA 1
ATOM 1771 C C . LEU A 1 227 ? 54.126 30.647 33.194 1.00 12.18 227 LEU A C 1
ATOM 1772 O O . LEU A 1 227 ? 54.106 29.919 34.192 1.00 12.45 227 LEU A O 1
ATOM 1777 N N . ALA A 1 228 ? 53.319 30.452 32.148 1.00 11.97 228 ALA A N 1
ATOM 1778 C CA . ALA A 1 228 ? 52.416 29.296 32.106 1.00 12.52 228 ALA A CA 1
ATOM 1779 C C . ALA A 1 228 ? 53.169 27.982 32.336 1.00 13.13 228 ALA A C 1
ATOM 1780 O O . ALA A 1 228 ? 52.680 27.097 33.042 1.00 13.99 228 ALA A O 1
ATOM 1782 N N . ALA A 1 229 ? 54.359 27.869 31.746 1.00 13.32 229 ALA A N 1
ATOM 1783 C CA . ALA A 1 229 ? 55.184 26.662 31.893 1.00 12.78 229 ALA A CA 1
ATOM 1784 C C . ALA A 1 229 ? 55.616 26.387 33.332 1.00 12.75 229 ALA A C 1
ATOM 1785 O O . ALA A 1 229 ? 55.885 25.240 33.674 1.00 13.48 229 ALA A O 1
ATOM 1787 N N . ALA A 1 230 ? 55.697 27.438 34.147 1.00 12.72 230 ALA A N 1
ATOM 1788 C CA . ALA A 1 230 ? 56.066 27.326 35.551 1.00 13.31 230 ALA A CA 1
ATOM 1789 C C . ALA A 1 230 ? 54.851 27.309 36.475 1.00 13.94 230 ALA A C 1
ATOM 1790 O O . ALA A 1 230 ? 55.007 27.358 37.691 1.00 15.16 230 ALA A O 1
ATOM 1792 N N . GLY A 1 231 ? 53.652 27.264 35.896 1.00 13.63 231 GLY A N 1
ATOM 1793 C CA . GLY A 1 231 ? 52.438 27.110 36.696 1.00 15.29 231 GLY A CA 1
ATOM 1794 C C . GLY A 1 231 ? 51.736 28.389 37.119 1.00 15.65 231 GLY A C 1
ATOM 1795 O O . GLY A 1 231 ? 50.843 28.345 37.960 1.00 16.07 231 GLY A O 1
ATOM 1796 N N . TYR A 1 232 ? 52.146 29.529 36.572 1.00 14.74 232 TYR A N 1
ATOM 1797 C CA . TYR A 1 232 ? 51.391 30.774 36.718 1.00 15.15 232 TYR A CA 1
ATOM 1798 C C . TYR A 1 232 ? 50.243 30.717 35.700 1.00 15.57 232 TYR A C 1
ATOM 1799 O O . TYR A 1 232 ? 50.513 30.719 34.500 1.00 17.05 232 TYR A O 1
ATOM 1808 N N . PRO A 1 233 ? 48.973 30.690 36.158 1.00 15.74 233 PRO A N 1
ATOM 1809 C CA . PRO A 1 233 ? 47.831 30.531 35.236 1.00 15.18 233 PRO A CA 1
ATOM 1810 C C . PRO A 1 233 ? 47.749 31.611 34.154 1.00 15.52 233 PRO A C 1
ATOM 1811 O O . PRO A 1 233 ? 47.808 32.807 34.473 1.00 15.05 233 PRO A O 1
ATOM 1815 N N . LYS A 1 234 ? 47.597 31.191 32.895 1.00 15.47 234 LYS A N 1
ATOM 1816 C CA . LYS A 1 234 ? 47.552 32.113 31.747 1.00 16.09 234 LYS A CA 1
ATOM 1817 C C . LYS A 1 234 ? 46.516 33.209 31.879 1.00 16.07 234 LYS A C 1
ATOM 1818 O O . LYS A 1 234 ? 46.797 34.365 31.558 1.00 15.10 234 LYS A O 1
ATOM 1824 N N . ALA A 1 235 ? 45.311 32.848 32.313 1.00 15.69 235 ALA A N 1
ATOM 1825 C CA . ALA A 1 235 ? 44.234 33.829 32.454 1.00 16.30 235 ALA A CA 1
ATOM 1826 C C . ALA A 1 235 ? 44.626 34.953 33.416 1.00 16.56 235 ALA A C 1
ATOM 1827 O O . ALA A 1 235 ? 44.390 36.131 33.132 1.00 16.90 235 ALA A O 1
ATOM 1829 N N . ARG A 1 236 ? 45.232 34.585 34.540 1.00 16.51 236 ARG A N 1
ATOM 1830 C CA . ARG A 1 236 ? 45.701 35.557 35.535 1.00 16.93 236 ARG A CA 1
ATOM 1831 C C . ARG A 1 236 ? 46.858 36.436 35.020 1.00 16.66 236 ARG A C 1
ATOM 1832 O O . ARG A 1 236 ? 46.864 37.656 35.249 1.00 16.30 236 ARG A O 1
ATOM 1840 N N . VAL A 1 237 ? 47.815 35.827 34.318 1.00 16.25 237 VAL A N 1
ATOM 1841 C CA . VAL A 1 237 ? 48.934 36.557 33.679 1.00 16.30 237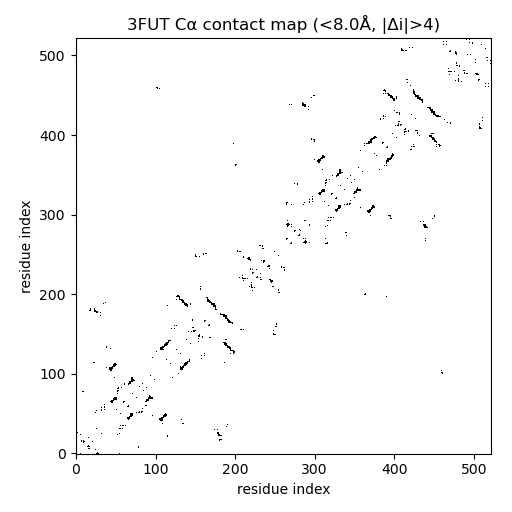 VAL A CA 1
ATOM 1842 C C . VAL A 1 237 ? 48.453 37.499 32.557 1.00 16.42 237 VAL A C 1
ATOM 1843 O O . VAL A 1 237 ? 48.850 38.667 32.512 1.00 16.03 237 VAL A O 1
ATOM 1847 N N . GLU A 1 238 ? 47.595 36.999 31.669 1.00 16.62 238 GLU A N 1
ATOM 1848 C CA . GLU A 1 238 ? 46.977 37.843 30.638 1.00 17.40 238 GLU A CA 1
ATOM 1849 C C . GLU A 1 238 ? 46.391 39.105 31.242 1.00 16.90 238 GLU A C 1
ATOM 1850 O O . GLU A 1 238 ? 46.637 40.223 30.751 1.00 15.99 238 GLU A O 1
ATOM 1856 N N . GLU A 1 239 ? 45.601 38.927 32.299 1.00 16.81 239 GLU A N 1
ATOM 1857 C CA . GLU A 1 239 ? 44.929 40.044 32.954 1.00 17.17 239 GLU A CA 1
ATOM 1858 C C . GLU A 1 239 ? 45.940 41.004 33.574 1.00 16.72 239 GLU A C 1
ATOM 1859 O O . GLU A 1 239 ? 45.799 42.222 33.477 1.00 16.70 239 GLU A O 1
ATOM 1865 N N . ALA A 1 240 ? 46.970 40.449 34.210 1.00 16.06 240 ALA A N 1
ATOM 1866 C CA . ALA A 1 240 ? 47.992 41.282 34.831 1.00 15.75 240 ALA A CA 1
ATOM 1867 C C . ALA A 1 240 ? 48.734 42.127 33.796 1.00 16.13 240 ALA A C 1
ATOM 1868 O O . ALA A 1 240 ? 49.041 43.294 34.058 1.00 16.42 240 ALA A O 1
ATOM 1870 N N . LEU A 1 241 ? 49.020 41.542 32.630 1.00 16.73 241 LEU A N 1
ATOM 1871 C CA . LEU A 1 241 ? 49.736 42.234 31.545 1.00 17.09 241 LEU A CA 1
ATOM 1872 C C . LEU A 1 241 ? 48.876 43.327 30.923 1.00 17.23 241 LEU A C 1
ATOM 1873 O O . LEU A 1 241 ? 49.368 44.431 30.637 1.00 16.93 241 LEU A O 1
ATOM 1878 N N . ARG A 1 242 ? 47.600 43.003 30.712 1.00 17.40 242 ARG A N 1
ATOM 1879 C CA . ARG A 1 242 ? 46.594 43.964 30.245 1.00 18.20 242 ARG A CA 1
ATOM 1880 C C . ARG A 1 242 ? 46.576 45.186 31.154 1.00 18.15 242 ARG A C 1
ATOM 1881 O O . ARG A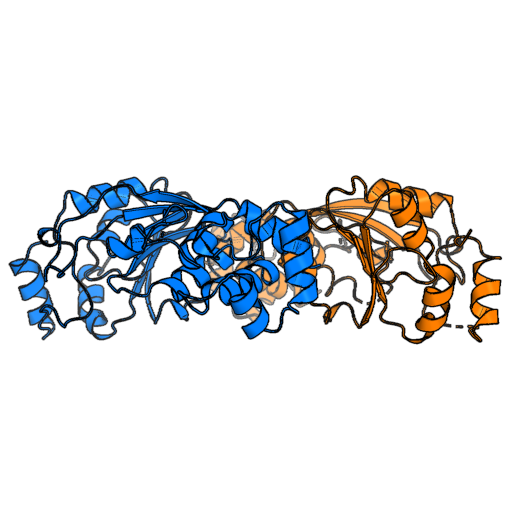 1 242 ? 46.632 46.327 30.677 1.00 18.35 242 ARG A O 1
ATOM 1889 N N . ALA A 1 243 ? 46.522 44.934 32.465 1.00 18.45 243 ALA A N 1
ATOM 1890 C CA . ALA A 1 243 ? 46.422 45.988 33.479 1.00 18.55 243 ALA A CA 1
ATOM 1891 C C . ALA A 1 243 ? 47.653 46.886 33.523 1.00 18.82 243 ALA A C 1
ATOM 1892 O O . ALA A 1 243 ? 47.580 48.034 33.976 1.00 18.87 243 ALA A O 1
ATOM 1894 N N . LEU A 1 244 ? 48.780 46.360 33.048 1.00 19.23 244 LEU A N 1
ATOM 1895 C CA . LEU A 1 244 ? 50.048 47.085 33.043 1.00 19.60 244 LEU A CA 1
ATOM 1896 C C . LEU A 1 244 ? 50.322 47.824 31.729 1.00 19.69 244 LEU A C 1
ATOM 1897 O O . LEU A 1 244 ? 51.311 48.554 31.617 1.00 19.62 244 LEU A O 1
ATOM 1902 N N . GLY A 1 245 ? 49.444 47.630 30.746 1.00 19.50 245 GLY A N 1
ATOM 1903 C CA . GLY A 1 245 ? 49.599 48.231 29.422 1.00 19.37 245 GLY A CA 1
ATOM 1904 C C . GLY A 1 245 ? 50.676 47.575 28.574 1.00 19.41 245 GLY A C 1
ATOM 1905 O O . GLY A 1 245 ? 51.175 48.173 27.621 1.00 19.55 245 GLY A O 1
ATOM 1906 N N . LEU A 1 246 ? 51.033 46.340 28.919 1.00 18.92 246 LEU A N 1
ATOM 1907 C CA . LEU A 1 246 ? 52.075 45.612 28.201 1.00 18.64 246 LEU A CA 1
ATOM 1908 C C . LEU A 1 246 ? 51.483 44.850 27.026 1.00 18.33 246 LEU A C 1
ATOM 1909 O O . LEU A 1 246 ? 50.335 44.426 27.098 1.00 18.66 246 LEU A O 1
ATOM 1914 N N . PRO A 1 247 ? 52.266 44.666 25.942 1.00 18.17 247 PRO A N 1
ATOM 1915 C CA . PRO A 1 247 ? 51.791 43.867 24.810 1.00 17.83 247 PRO A CA 1
ATOM 1916 C C . PRO A 1 247 ? 51.482 42.430 25.259 1.00 16.97 247 PRO A C 1
ATOM 1917 O O . PRO A 1 247 ? 52.233 41.864 26.063 1.00 17.00 247 PRO A O 1
ATOM 1921 N N . PRO A 1 248 ? 50.387 41.843 24.751 1.00 16.19 248 PRO A N 1
ATOM 1922 C CA . PRO A 1 248 ? 49.996 40.495 25.176 1.00 16.06 248 PRO A CA 1
ATOM 1923 C C . PRO A 1 248 ? 51.089 39.436 24.964 1.00 15.70 248 PRO A C 1
ATOM 1924 O O . PRO A 1 248 ? 51.197 38.486 25.755 1.00 16.40 248 PRO A O 1
ATOM 1928 N N . ARG A 1 249 ? 51.891 39.612 23.916 1.00 15.30 249 ARG A N 1
ATOM 1929 C CA . ARG A 1 249 ? 52.958 38.671 23.591 1.00 14.57 249 ARG A CA 1
ATOM 1930 C C . ARG A 1 249 ? 54.333 39.231 23.949 1.00 14.05 249 ARG A C 1
ATOM 1931 O O . ARG A 1 249 ? 55.358 38.789 23.420 1.00 13.87 249 ARG A O 1
ATOM 1939 N N . VAL A 1 250 ? 54.342 40.191 24.866 1.00 13.07 250 VAL A N 1
ATOM 1940 C CA . VAL A 1 250 ? 55.589 40.758 25.395 1.00 13.33 250 VAL A CA 1
ATOM 1941 C C . VAL A 1 250 ? 56.535 39.637 25.840 1.00 13.47 250 VAL A C 1
ATOM 1942 O O . VAL A 1 250 ? 56.086 38.599 26.338 1.00 12.88 250 VAL A O 1
ATOM 1946 N N . ARG A 1 251 ? 57.834 39.853 25.635 1.00 13.58 251 ARG A N 1
ATOM 1947 C CA . ARG A 1 251 ? 58.874 38.896 26.016 1.00 13.82 251 ARG A CA 1
ATOM 1948 C C . ARG A 1 251 ? 59.588 39.349 27.286 1.00 13.05 251 ARG A C 1
ATOM 1949 O O . ARG A 1 251 ? 59.683 40.552 27.552 1.00 13.50 251 ARG A O 1
ATOM 1957 N N . ALA A 1 252 ? 60.098 38.384 28.051 1.00 13.77 252 ALA A N 1
ATOM 1958 C CA . ALA A 1 252 ? 60.780 38.671 29.313 1.00 13.50 252 ALA A CA 1
ATOM 1959 C C . ALA A 1 252 ? 61.847 39.757 29.154 1.00 13.65 252 ALA A C 1
ATOM 1960 O O . ALA A 1 252 ? 61.936 40.660 29.983 1.00 13.22 252 ALA A O 1
ATOM 1962 N N . GLU A 1 253 ? 62.621 39.677 28.074 1.00 13.93 253 GLU A N 1
ATOM 1963 C CA . GLU A 1 253 ? 63.742 40.593 27.847 1.00 14.53 253 GLU A CA 1
ATOM 1964 C C . GLU A 1 253 ? 63.317 42.039 27.628 1.00 14.36 253 GLU A C 1
ATOM 1965 O O . GLU A 1 253 ? 64.155 42.938 27.646 1.00 14.27 253 GLU A O 1
ATOM 1971 N N . GLU A 1 254 ? 62.024 42.265 27.411 1.00 14.10 254 GLU A N 1
ATOM 1972 C CA . GLU A 1 254 ? 61.516 43.619 27.200 1.00 14.94 254 GLU A CA 1
ATOM 1973 C C . GLU A 1 254 ? 61.184 44.336 28.511 1.00 15.15 254 GLU A C 1
ATOM 1974 O O . GLU A 1 254 ? 61.057 45.570 28.520 1.00 15.99 254 GLU A O 1
ATOM 1980 N N . LEU A 1 255 ? 61.089 43.576 29.609 1.00 14.86 255 LEU A N 1
ATOM 1981 C CA . LEU A 1 255 ? 60.714 44.118 30.923 1.00 14.52 255 LEU A CA 1
ATOM 1982 C C . LEU A 1 255 ? 61.904 44.529 31.783 1.00 14.74 255 LEU A C 1
ATOM 1983 O O . LEU A 1 255 ? 62.862 43.770 31.933 1.00 14.60 255 LEU A O 1
ATOM 1988 N N . ASP A 1 256 ? 61.832 45.729 32.357 1.00 14.39 256 ASP A N 1
ATOM 1989 C CA . ASP A 1 256 ? 62.807 46.144 33.354 1.00 13.98 256 ASP A CA 1
ATOM 1990 C C . ASP A 1 256 ? 62.442 45.644 34.761 1.00 13.49 256 ASP A C 1
ATOM 1991 O O . ASP A 1 256 ? 61.369 45.065 34.971 1.00 13.54 256 ASP A O 1
ATOM 1996 N N . LEU A 1 257 ? 63.341 45.847 35.721 1.00 13.28 257 LEU A N 1
ATOM 1997 C CA . LEU A 1 257 ? 63.091 45.416 37.094 1.00 12.25 257 LEU A CA 1
ATOM 1998 C C . LEU A 1 257 ? 61.775 45.973 37.659 1.00 11.90 257 LEU A C 1
ATOM 1999 O O . LEU A 1 257 ? 61.013 45.240 38.301 1.00 11.43 257 LEU A O 1
ATOM 2004 N N . GLU A 1 258 ? 61.515 47.253 37.419 1.00 12.54 258 GLU A N 1
ATOM 2005 C CA . GLU A 1 258 ? 60.299 47.877 37.884 1.00 13.47 258 GLU A CA 1
ATOM 2006 C C . GLU A 1 258 ? 59.051 47.174 37.334 1.00 13.19 258 GLU A C 1
ATOM 2007 O O . GLU A 1 258 ? 58.121 46.880 38.082 1.00 12.75 258 GLU A O 1
ATOM 2013 N N . ALA A 1 259 ? 59.063 46.845 36.040 1.00 13.26 259 ALA A N 1
ATOM 2014 C CA . ALA A 1 259 ? 57.954 46.137 35.426 1.00 13.36 259 ALA A CA 1
ATOM 2015 C C . ALA A 1 259 ? 57.764 44.729 36.008 1.00 12.45 259 ALA A C 1
ATOM 2016 O O . ALA A 1 259 ? 56.628 44.300 36.239 1.00 11.98 259 ALA A O 1
ATOM 2018 N N . PHE A 1 260 ? 58.858 44.000 36.256 1.00 12.21 260 PHE A N 1
ATOM 2019 C CA . PHE A 1 260 ? 58.727 42.700 36.907 1.00 12.26 260 PHE A CA 1
ATOM 2020 C C . PHE A 1 260 ? 58.107 42.808 38.288 1.00 11.84 260 PHE A C 1
ATOM 2021 O O . PHE A 1 260 ? 57.272 41.982 38.654 1.00 12.97 260 PHE A O 1
ATOM 2029 N N . ARG A 1 261 ? 58.517 43.805 39.064 1.00 12.41 261 ARG A N 1
ATOM 2030 C CA . ARG A 1 261 ? 57.902 44.018 40.367 1.00 12.61 261 ARG A CA 1
ATOM 2031 C C . ARG A 1 261 ? 56.398 44.305 40.267 1.00 12.99 261 ARG A C 1
ATOM 2032 O O . ARG A 1 261 ? 55.621 43.784 41.047 1.00 13.22 261 ARG A O 1
ATOM 2040 N N . ARG A 1 262 ? 56.013 45.152 39.323 1.00 12.39 262 ARG A N 1
ATOM 2041 C CA . ARG A 1 262 ? 54.590 45.465 39.117 1.00 13.05 262 ARG A CA 1
ATOM 2042 C C . ARG A 1 262 ? 53.795 44.229 38.688 1.00 13.52 262 ARG A C 1
ATOM 2043 O O . ARG A 1 262 ? 52.646 44.031 39.092 1.00 14.98 262 ARG A O 1
ATOM 2051 N N . LEU A 1 263 ? 54.418 43.379 37.886 1.00 13.47 263 LEU A N 1
ATOM 2052 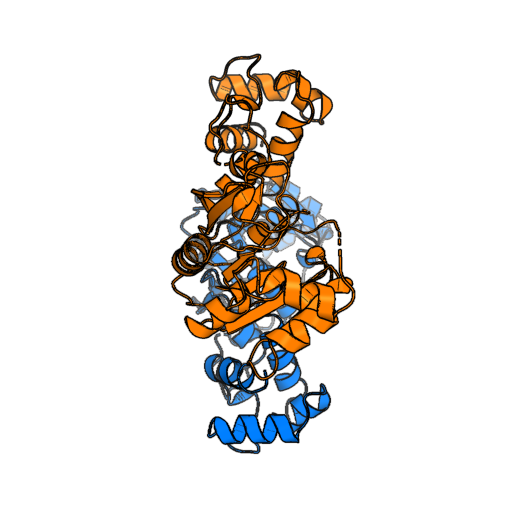C CA . LEU A 1 263 ? 53.744 42.181 37.427 1.00 13.73 263 LEU A CA 1
ATOM 2053 C C . LEU A 1 263 ? 53.533 41.229 38.588 1.00 14.05 263 LEU A C 1
ATOM 2054 O O . LEU A 1 263 ? 52.463 40.648 38.753 1.00 14.22 263 LEU A O 1
ATOM 2059 N N . ARG A 1 264 ? 54.581 41.055 39.389 1.00 13.93 264 ARG A N 1
ATOM 2060 C CA . ARG A 1 264 ? 54.489 40.209 40.552 1.00 15.25 264 ARG A CA 1
ATOM 2061 C C . ARG A 1 264 ? 53.356 40.676 41.480 1.00 16.03 264 ARG A C 1
ATOM 2062 O O . ARG A 1 264 ? 52.519 39.854 41.889 1.00 16.06 264 ARG A O 1
ATOM 2070 N N A GLU A 1 265 ? 53.325 41.972 41.797 0.50 16.38 265 GLU A N 1
ATOM 2071 N N B GLU A 1 265 ? 53.339 41.976 41.787 0.50 16.24 265 GLU A N 1
ATOM 2072 C CA A GLU A 1 265 ? 52.264 42.539 42.632 0.50 17.19 265 GLU A CA 1
ATOM 2073 C CA B GLU A 1 265 ? 52.289 42.606 42.595 0.50 16.90 265 GLU A CA 1
ATOM 2074 C C A GLU A 1 265 ? 50.889 42.254 42.032 0.50 17.58 265 GLU A C 1
ATOM 2075 C C B GLU A 1 265 ? 50.897 42.327 42.035 0.50 17.42 265 GLU A C 1
ATOM 2076 O O A GLU A 1 265 ? 49.961 41.879 42.753 0.50 17.49 265 GLU A O 1
ATOM 2077 O O B GLU A 1 265 ? 49.966 42.039 42.787 0.50 17.39 265 GLU A O 1
ATOM 2088 N N . GLY A 1 266 ? 50.779 42.401 40.711 1.00 17.87 266 GLY A N 1
ATOM 2089 C CA . GLY A 1 266 ? 49.513 42.165 40.005 1.00 18.97 266 GLY A CA 1
ATOM 2090 C C . GLY A 1 266 ? 49.006 40.743 40.160 1.00 20.32 266 GLY A C 1
ATOM 2091 O O . GLY A 1 266 ? 47.800 40.512 40.270 1.00 19.89 266 GLY A O 1
ATOM 2092 N N . LEU A 1 267 ? 49.931 39.786 40.170 1.00 21.21 267 LEU A N 1
ATOM 2093 C CA . LEU A 1 267 ? 49.590 38.375 40.310 1.00 22.59 267 LEU A CA 1
ATOM 2094 C C . LEU A 1 267 ? 49.367 37.965 41.763 1.00 23.69 267 LEU A C 1
ATOM 2095 O O . LEU A 1 267 ? 48.981 36.821 42.037 1.00 24.84 267 LEU A O 1
ATOM 2100 N N . GLU A 1 268 ? 49.591 38.890 42.692 1.00 24.43 268 GLU A N 1
ATOM 2101 C CA . GLU A 1 268 ? 49.416 38.583 44.104 1.00 25.37 268 GLU A CA 1
ATOM 2102 C C . GLU A 1 268 ? 48.370 39.450 44.784 1.00 25.86 268 GLU A C 1
ATOM 2103 O O . GLU A 1 268 ? 47.386 38.935 45.313 1.00 26.25 268 GLU A O 1
ATOM 2109 N N A LYS B 1 3 ? 33.965 47.262 67.543 0.50 17.96 3 LYS B N 1
ATOM 2110 N N B LYS B 1 3 ? 34.166 47.898 68.686 0.50 17.95 3 LYS B N 1
ATOM 2111 C CA A LYS B 1 3 ? 33.011 46.739 68.571 0.50 17.18 3 LYS B CA 1
ATOM 2112 C CA B LYS B 1 3 ? 33.117 46.938 69.145 0.50 17.81 3 LYS B CA 1
ATOM 2113 C C A LYS B 1 3 ? 33.377 45.315 68.996 0.50 16.94 3 LYS B C 1
ATOM 2114 C C B LYS B 1 3 ? 33.667 45.603 69.665 0.50 17.41 3 LYS B C 1
ATOM 2115 O O A LYS B 1 3 ? 32.511 44.500 69.315 0.50 16.75 3 LYS B O 1
ATOM 2116 O O B LYS B 1 3 ? 33.179 45.106 70.678 0.50 17.58 3 LYS B O 1
ATOM 2127 N N . LEU B 1 4 ? 34.678 45.038 68.995 1.00 16.60 4 LEU B N 1
ATOM 2128 C CA . LEU B 1 4 ? 35.241 43.733 69.401 1.00 16.06 4 LEU B CA 1
ATOM 2129 C C . LEU B 1 4 ? 36.076 43.845 70.683 1.00 15.70 4 LEU B C 1
ATOM 2130 O O . LEU B 1 4 ? 36.431 42.837 71.282 1.00 15.30 4 LEU B O 1
ATOM 2135 N N . ALA B 1 5 ? 36.438 45.071 71.059 1.00 16.38 5 ALA B N 1
ATOM 2136 C CA . ALA B 1 5 ? 37.240 45.308 72.263 1.00 16.11 5 ALA B CA 1
ATOM 2137 C C . ALA B 1 5 ? 36.317 45.739 73.389 1.00 16.36 5 ALA B C 1
ATOM 2138 O O . ALA B 1 5 ? 36.346 46.894 73.836 1.00 17.29 5 ALA B O 1
ATOM 2140 N N . SER B 1 6 ? 35.457 44.819 73.803 1.00 15.04 6 SER B N 1
ATOM 2141 C CA . SER B 1 6 ? 34.529 45.073 74.882 1.00 14.37 6 SER B CA 1
ATOM 2142 C C . SER B 1 6 ? 34.248 43.726 75.527 1.00 13.19 6 SER B C 1
ATOM 2143 O O . SER B 1 6 ? 34.145 42.718 74.822 1.00 12.89 6 SER B O 1
ATOM 2146 N N . PRO B 1 7 ? 34.155 43.700 76.863 1.00 11.88 7 PRO B N 1
ATOM 2147 C CA . PRO B 1 7 ? 33.911 42.445 77.573 1.00 11.35 7 PRO B CA 1
ATOM 2148 C C . PRO B 1 7 ? 32.626 41.753 77.097 1.00 11.20 7 PRO B C 1
ATOM 2149 O O . PRO B 1 7 ? 32.592 40.518 76.969 1.00 10.81 7 PRO B O 1
ATOM 2153 N N A GLN B 1 8 ? 31.605 42.564 76.831 0.50 11.16 8 GLN B N 1
ATOM 2154 N N B GLN B 1 8 ? 31.574 42.526 76.831 0.50 11.29 8 GLN B N 1
ATOM 2155 C CA A GLN B 1 8 ? 30.310 42.111 76.331 0.50 11.33 8 GLN B CA 1
ATOM 2156 C CA B GLN B 1 8 ? 30.312 41.933 76.363 0.50 11.50 8 GLN B CA 1
ATOM 2157 C C A GLN B 1 8 ? 30.449 41.426 74.970 0.50 11.50 8 GLN B C 1
ATOM 2158 C C B GLN B 1 8 ? 30.421 41.390 74.929 0.50 11.63 8 GLN B C 1
ATOM 2159 O O A GLN B 1 8 ? 29.973 40.304 74.775 0.50 11.53 8 GLN B O 1
ATOM 2160 O O B GLN B 1 8 ? 29.898 40.311 74.642 0.50 11.57 8 GLN B O 1
ATOM 2171 N N . SER B 1 9 ? 31.117 42.103 74.039 1.00 12.28 9 SER B N 1
ATOM 2172 C CA . SER B 1 9 ? 31.343 41.579 72.680 1.00 12.80 9 SER B CA 1
ATOM 2173 C C . SER B 1 9 ? 32.103 40.263 72.704 1.00 12.68 9 SER B C 1
ATOM 2174 O O . SER B 1 9 ? 31.770 39.332 71.964 1.00 13.65 9 SER B O 1
ATOM 2177 N N . VAL B 1 10 ? 33.103 40.197 73.581 1.00 11.51 10 VAL B N 1
ATOM 2178 C CA . VAL B 1 10 ? 33.979 39.047 73.730 1.00 9.35 10 VAL B CA 1
ATOM 2179 C C . VAL B 1 10 ? 33.201 37.847 74.323 1.00 9.02 10 VAL B C 1
ATOM 2180 O O . VAL B 1 10 ? 33.196 36.762 73.751 1.00 8.68 10 VAL B O 1
ATOM 2184 N N . ARG B 1 11 ? 32.526 38.041 75.454 1.00 8.42 11 ARG B N 1
ATOM 2185 C CA . ARG B 1 11 ? 31.749 36.945 76.003 1.00 9.13 11 ARG B CA 1
ATOM 2186 C C . ARG B 1 11 ? 30.751 36.404 74.980 1.00 10.57 11 ARG B C 1
ATOM 2187 O O . ARG B 1 11 ? 30.617 35.179 74.839 1.00 10.60 11 ARG B O 1
ATOM 2195 N N . ALA B 1 12 ? 30.074 37.304 74.253 1.00 11.69 12 ALA B N 1
ATOM 2196 C CA . ALA B 1 12 ? 29.045 36.915 73.264 1.00 12.55 12 ALA B CA 1
ATOM 2197 C C . ALA B 1 12 ? 29.580 36.126 72.074 1.00 12.96 12 ALA B C 1
ATOM 2198 O O . ALA B 1 12 ? 28.922 35.207 71.590 1.00 13.03 12 ALA B O 1
ATOM 2200 N N . LEU B 1 13 ? 30.757 36.500 71.597 1.00 12.60 13 LEU B N 1
ATOM 2201 C CA . LEU B 1 13 ? 31.370 35.799 70.481 1.00 12.68 13 LEU B CA 1
ATOM 2202 C C . LEU B 1 13 ? 31.857 34.416 70.899 1.00 12.83 13 LEU B C 1
ATOM 2203 O O . LEU B 1 13 ? 31.648 33.436 70.171 1.00 13.04 13 LEU B O 1
ATOM 2208 N N . LEU B 1 14 ? 32.485 34.331 72.072 1.00 12.16 14 LEU B N 1
ATOM 2209 C CA . LEU B 1 14 ? 33.036 33.062 72.540 1.00 11.32 14 LEU B CA 1
ATOM 2210 C C . LEU B 1 14 ? 31.940 32.038 72.772 1.00 11.51 14 LEU B C 1
ATOM 2211 O O . LEU B 1 14 ? 31.996 30.936 72.230 1.00 11.77 14 LEU B O 1
ATOM 2216 N N . GLU B 1 15 ? 30.924 32.425 73.532 1.00 11.38 15 GLU B N 1
ATOM 2217 C CA . GLU B 1 15 ? 29.814 31.519 73.829 1.00 11.84 15 GLU B CA 1
ATOM 2218 C C . GLU B 1 15 ? 29.106 31.036 72.553 1.00 12.51 15 GLU B C 1
ATOM 2219 O O . GLU B 1 15 ? 28.751 29.861 72.438 1.00 11.31 15 GLU B O 1
ATOM 2225 N N . ARG B 1 16 ? 28.966 31.928 71.576 1.00 13.41 16 ARG B N 1
ATOM 2226 C CA . ARG B 1 16 ? 28.367 31.598 70.280 1.00 14.43 16 ARG B CA 1
ATOM 2227 C C . ARG B 1 16 ? 29.095 30.436 69.576 1.00 14.76 16 ARG B C 1
ATOM 2228 O O . ARG B 1 16 ? 28.463 29.597 68.920 1.00 14.31 16 ARG B O 1
ATOM 2236 N N . HIS B 1 17 ? 30.412 30.375 69.743 1.00 14.84 17 HIS B N 1
ATOM 2237 C CA . HIS B 1 17 ? 31.223 29.342 69.101 1.00 15.13 17 HIS B CA 1
ATOM 2238 C C . HIS B 1 17 ? 31.633 28.206 70.044 1.00 15.50 17 HIS B C 1
ATOM 2239 O O . HIS B 1 17 ? 32.547 27.437 69.751 1.00 15.69 17 HIS B O 1
ATOM 2246 N N . GLY B 1 18 ? 30.938 28.117 71.173 1.00 15.77 18 GLY B N 1
ATOM 2247 C CA . GLY B 1 18 ? 31.133 27.037 72.144 1.00 16.64 18 GLY B CA 1
ATOM 2248 C C . GLY B 1 18 ? 32.441 27.125 72.908 1.00 17.73 18 GLY B C 1
ATOM 2249 O O . GLY B 1 18 ? 33.003 26.105 73.303 1.00 18.00 18 GLY B O 1
ATOM 2250 N N . LEU B 1 19 ? 32.927 28.348 73.117 1.00 17.69 19 LEU B N 1
ATOM 2251 C CA . LEU B 1 19 ? 34.158 28.570 73.867 1.00 18.72 19 LEU B CA 1
ATOM 2252 C C . LEU B 1 19 ? 33.888 29.247 75.213 1.00 19.32 19 LEU B C 1
ATOM 2253 O O . LEU B 1 19 ? 33.126 30.212 75.299 1.00 19.96 19 LEU B O 1
ATOM 2258 N N . PHE B 1 20 ? 34.514 28.721 76.263 1.00 20.27 20 PHE B N 1
ATOM 2259 C CA . PHE B 1 20 ? 34.266 29.163 77.636 1.00 20.67 20 PHE B CA 1
ATOM 2260 C C . PHE B 1 20 ? 35.581 29.450 78.350 1.00 21.10 20 PHE B C 1
ATOM 2261 O O . PHE B 1 20 ? 36.135 30.540 78.224 1.00 21.53 20 PHE B O 1
ATOM 2269 N N . PHE B 1 25 ? 41.720 29.129 80.026 1.00 24.24 25 PHE B N 1
ATOM 2270 C CA . PHE B 1 25 ? 41.370 28.944 78.619 1.00 24.02 25 PHE B CA 1
ATOM 2271 C C . PHE B 1 25 ? 42.600 29.070 77.718 1.00 23.72 25 PHE B C 1
ATOM 2272 O O . PHE B 1 25 ? 42.631 28.520 76.614 1.00 23.96 25 PHE B O 1
ATOM 2280 N N . GLY B 1 26 ? 43.608 29.792 78.200 1.00 22.95 26 GLY B N 1
ATOM 2281 C CA . GLY B 1 26 ? 44.878 29.915 77.499 1.00 22.02 26 GLY B CA 1
ATOM 2282 C C . GLY B 1 26 ? 44.962 31.104 76.558 1.00 21.48 26 GLY B C 1
ATOM 2283 O O . GLY B 1 26 ? 45.923 31.210 75.796 1.00 22.16 26 GLY B O 1
ATOM 2284 N N . GLN B 1 27 ? 43.944 31.954 76.565 1.00 20.93 27 GLN B N 1
ATOM 2285 C CA . GLN B 1 27 ? 43.974 33.274 75.941 1.00 20.03 27 GLN B CA 1
ATOM 2286 C C . GLN B 1 27 ? 43.347 34.348 76.763 1.00 18.90 27 GLN B C 1
ATOM 2287 O O . GLN B 1 27 ? 42.425 34.109 77.493 1.00 18.97 27 GLN B O 1
ATOM 2293 N N . ASN B 1 28 ? 43.839 35.555 76.591 1.00 17.67 28 ASN B N 1
ATOM 2294 C CA . ASN B 1 28 ? 43.268 36.727 77.183 1.00 16.23 28 ASN B CA 1
ATOM 2295 C C . ASN B 1 28 ? 43.053 37.797 76.129 1.00 15.55 28 ASN B C 1
ATOM 2296 O O . ASN B 1 28 ? 43.992 38.295 75.597 1.00 15.15 28 ASN B O 1
ATOM 2301 N N . PHE B 1 29 ? 41.808 38.152 75.870 1.00 14.46 29 PHE B N 1
ATOM 2302 C CA . PHE B 1 29 ? 41.447 39.042 74.767 1.00 14.40 29 PHE B CA 1
ATOM 2303 C C . PHE B 1 29 ? 41.353 40.494 75.191 1.00 14.01 29 PHE B C 1
ATOM 2304 O O . PHE B 1 29 ? 40.765 40.806 76.228 1.00 13.46 29 PHE B O 1
ATOM 2312 N N . LEU B 1 30 ? 41.943 41.373 74.385 1.00 14.61 30 LEU B N 1
ATOM 2313 C CA . LEU B 1 30 ? 41.945 42.809 74.670 1.00 15.25 30 LEU B CA 1
ATOM 2314 C C . LEU B 1 30 ? 40.530 43.376 74.656 1.00 16.27 30 LEU B C 1
ATOM 2315 O O . LEU B 1 30 ? 39.793 43.181 73.696 1.00 16.56 30 LEU B O 1
ATOM 2320 N N . VAL B 1 31 ? 40.175 44.084 75.724 1.00 16.38 31 VAL B N 1
ATOM 2321 C CA . VAL B 1 31 ? 38.817 44.626 75.877 1.00 16.99 31 VAL B CA 1
ATOM 2322 C C . VAL B 1 31 ? 38.826 46.098 76.296 1.00 17.16 31 VAL B C 1
ATOM 2323 O O . VAL B 1 31 ? 37.809 46.639 76.791 1.00 17.95 31 VAL B O 1
ATOM 2327 N N . SER B 1 32 ? 39.970 46.741 76.101 1.00 17.08 32 SER B N 1
ATOM 2328 C CA . SER B 1 32 ? 40.106 48.173 76.305 1.00 17.27 32 SER B CA 1
ATOM 2329 C C . SER B 1 32 ? 40.293 48.889 74.976 1.00 17.85 32 SER B C 1
ATOM 2330 O O . SER B 1 32 ? 41.366 48.824 74.376 1.00 17.84 32 SER B O 1
ATOM 2333 N N . GLU B 1 33 ? 39.247 49.579 74.515 1.00 18.19 33 GLU B N 1
ATOM 2334 C CA . GLU B 1 33 ? 39.328 50.335 73.269 1.00 18.71 33 GLU B CA 1
ATOM 2335 C C . GLU B 1 33 ? 40.428 51.403 73.338 1.00 18.20 33 GLU B C 1
ATOM 2336 O O . GLU B 1 33 ? 41.114 51.668 72.346 1.00 18.24 33 GLU B O 1
ATOM 2342 N N . ALA B 1 34 ? 40.609 52.009 74.509 1.00 17.66 34 ALA B N 1
ATOM 2343 C CA . ALA B 1 34 ? 41.651 53.006 74.673 1.00 17.32 34 ALA B CA 1
ATOM 2344 C C . ALA B 1 34 ? 43.034 52.392 74.420 1.00 17.15 34 ALA B C 1
ATOM 2345 O O . ALA B 1 34 ? 43.818 52.951 73.651 1.00 17.90 34 ALA B O 1
ATOM 2347 N N . HIS B 1 35 ? 43.311 51.249 75.062 1.00 17.30 35 HIS B N 1
ATOM 2348 C CA . HIS B 1 35 ? 44.579 50.531 74.847 1.00 17.03 35 HIS B CA 1
ATOM 2349 C C . HIS B 1 35 ? 44.724 50.098 73.393 1.00 16.71 35 HIS B C 1
ATOM 2350 O O . HIS B 1 35 ? 45.807 50.242 72.799 1.00 15.96 35 HIS B O 1
ATOM 2357 N N . LEU B 1 36 ? 43.623 49.617 72.812 1.00 16.51 36 LEU B N 1
ATOM 2358 C CA . LEU B 1 36 ? 43.594 49.220 71.402 1.00 17.12 36 LEU B CA 1
ATOM 2359 C C . LEU B 1 36 ? 44.038 50.348 70.474 1.00 16.58 36 LEU B C 1
ATOM 2360 O O . LEU B 1 36 ? 44.868 50.144 69.581 1.00 16.69 36 LEU B O 1
ATOM 2365 N N . ARG B 1 37 ? 43.479 51.539 70.681 1.00 16.64 37 ARG B N 1
ATOM 2366 C CA . ARG B 1 37 ? 43.817 52.699 69.855 1.00 17.46 37 ARG B CA 1
ATOM 2367 C C . ARG B 1 37 ? 45.303 53.035 69.969 1.00 16.79 37 ARG B C 1
ATOM 2368 O O . ARG B 1 37 ? 45.947 53.408 68.993 1.00 15.76 37 ARG B O 1
ATOM 2376 N N . ARG B 1 38 ? 45.837 52.902 71.178 1.00 15.66 38 ARG B N 1
ATOM 2377 C CA . ARG B 1 38 ? 47.244 53.174 71.429 1.00 16.26 38 ARG B CA 1
ATOM 2378 C C . ARG B 1 38 ? 48.146 52.188 70.678 1.00 14.97 38 ARG B C 1
ATOM 2379 O O . ARG B 1 38 ? 49.224 52.591 70.203 1.00 15.64 38 ARG B O 1
ATOM 2387 N N . ILE B 1 39 ? 47.713 50.929 70.561 1.00 14.25 39 ILE B N 1
ATOM 2388 C CA . ILE B 1 39 ? 48.477 49.908 69.792 1.00 13.92 39 ILE B CA 1
ATOM 2389 C C . ILE B 1 39 ? 48.511 50.281 68.307 1.00 14.47 39 ILE B C 1
ATOM 2390 O O . ILE B 1 39 ? 49.573 50.235 67.669 1.00 14.88 39 ILE B O 1
ATOM 2395 N N . VAL B 1 40 ? 47.351 50.649 67.767 1.00 15.22 40 VAL B N 1
ATOM 2396 C CA . VAL B 1 40 ? 47.265 51.070 66.365 1.00 14.53 40 VAL B CA 1
ATOM 2397 C C . VAL B 1 40 ? 48.166 52.287 66.129 1.00 14.45 40 VAL B C 1
ATOM 2398 O O . VAL B 1 40 ? 48.967 52.303 65.191 1.00 14.43 40 VAL B O 1
ATOM 2402 N N . GLU B 1 41 ? 48.068 53.280 67.006 1.00 14.89 41 GLU B N 1
ATOM 2403 C CA . GLU B 1 41 ? 48.872 54.485 66.897 1.00 15.87 41 GLU B CA 1
ATOM 2404 C C . GLU B 1 41 ? 50.366 54.149 66.980 1.00 15.56 41 GLU B C 1
ATOM 2405 O O . GLU B 1 41 ? 51.168 54.712 66.249 1.00 15.79 41 GLU B O 1
ATOM 2411 N N . ALA B 1 42 ? 50.727 53.189 67.833 1.00 14.76 42 ALA B N 1
ATOM 2412 C CA . ALA B 1 42 ? 52.138 52.811 67.989 1.00 15.06 42 ALA B CA 1
ATOM 2413 C C . ALA B 1 42 ? 52.717 52.159 66.732 1.00 14.50 42 ALA B C 1
ATOM 2414 O O . ALA B 1 42 ? 53.915 52.281 66.476 1.00 15.07 42 ALA B O 1
ATOM 2416 N N . ALA B 1 43 ? 51.873 51.462 65.975 1.00 14.25 43 ALA B N 1
ATOM 2417 C CA . ALA B 1 43 ? 52.331 50.721 64.782 1.00 13.92 43 ALA B CA 1
ATOM 2418 C C . ALA B 1 43 ? 52.468 51.619 63.560 1.00 13.75 43 ALA B C 1
ATOM 2419 O O . ALA B 1 43 ? 53.155 51.241 62.600 1.00 14.14 43 ALA B O 1
ATOM 2421 N N . ARG B 1 44 ? 51.825 52.785 63.586 1.00 14.57 44 ARG B N 1
ATOM 2422 C CA . ARG B 1 44 ? 51.880 53.714 62.450 1.00 13.25 44 ARG B CA 1
ATOM 2423 C C . ARG B 1 44 ? 53.281 54.278 62.269 1.00 12.93 44 ARG B C 1
ATOM 2424 O O . ARG B 1 44 ? 54.044 54.379 63.251 1.00 13.44 44 ARG B O 1
ATOM 2432 N N . PRO B 1 45 ? 53.602 54.737 61.050 1.00 11.55 45 PRO B N 1
ATOM 2433 C CA . PRO B 1 45 ? 52.762 54.693 59.845 1.00 11.22 45 PRO B CA 1
ATOM 2434 C C . PRO B 1 45 ? 52.807 53.348 59.111 1.00 10.89 45 PRO B C 1
ATOM 2435 O O . PRO B 1 45 ? 53.831 52.652 59.163 1.00 11.16 45 PRO B O 1
ATOM 2439 N N . PHE B 1 46 ? 51.721 53.032 58.396 1.00 10.03 46 PHE B N 1
ATOM 2440 C CA . PHE B 1 46 ? 51.613 51.744 57.688 1.00 9.69 46 PHE B CA 1
ATOM 2441 C C . PHE B 1 46 ? 52.278 51.793 56.323 1.00 7.87 46 PHE B C 1
ATOM 2442 O O . PHE B 1 46 ? 51.624 51.784 55.264 1.00 8.75 46 PHE B O 1
ATOM 2450 N N . THR B 1 47 ? 53.591 51.931 56.374 1.00 7.82 47 THR B N 1
ATOM 2451 C CA . THR B 1 47 ? 54.375 52.080 55.151 1.00 8.89 47 THR B CA 1
ATOM 2452 C C . THR B 1 47 ? 54.674 50.751 54.436 1.00 9.60 47 THR B C 1
ATOM 2453 O O . THR B 1 47 ? 55.140 50.750 53.307 1.00 10.53 47 THR B O 1
ATOM 2457 N N . GLY B 1 48 ? 54.447 49.634 55.116 1.00 9.25 48 GLY B N 1
ATOM 2458 C CA . GLY B 1 48 ? 54.550 48.320 54.532 1.00 9.07 48 GLY B CA 1
ATOM 2459 C C . GLY B 1 48 ? 53.429 47.462 55.060 1.00 8.52 48 GLY B C 1
ATOM 2460 O O . GLY B 1 48 ? 52.692 47.875 55.937 1.00 8.75 48 GLY B O 1
ATOM 2461 N N . PRO B 1 49 ? 53.253 46.295 54.463 1.00 8.71 49 PRO B N 1
ATOM 2462 C CA . PRO B 1 49 ? 52.194 45.387 54.910 1.00 8.52 49 PRO B CA 1
ATOM 2463 C C . PRO B 1 49 ? 52.409 44.963 56.355 1.00 8.70 49 PRO B C 1
ATOM 2464 O O . PRO B 1 49 ? 53.560 44.853 56.814 1.00 9.27 49 PRO B O 1
ATOM 2468 N N . VAL B 1 50 ? 51.301 44.709 57.057 1.00 7.56 50 VAL B N 1
ATOM 2469 C CA . VAL B 1 50 ? 51.337 44.253 58.469 1.00 8.03 50 VAL B CA 1
ATOM 2470 C C . VAL B 1 50 ? 51.104 42.767 58.565 1.00 8.30 50 VAL B C 1
ATOM 2471 O O . VAL B 1 50 ? 50.179 42.238 57.923 1.00 9.13 50 VAL B O 1
ATOM 2475 N N . PHE B 1 51 ? 51.924 42.118 59.375 1.00 8.60 51 PHE B N 1
ATOM 2476 C CA . PHE B 1 51 ? 51.729 40.714 59.740 1.00 8.91 51 PHE B CA 1
ATOM 2477 C C . PHE B 1 51 ? 51.361 40.727 61.202 1.00 9.67 51 PHE B C 1
ATOM 2478 O O . PHE B 1 51 ? 52.127 41.195 62.031 1.00 10.34 51 PHE B O 1
ATOM 2486 N N . GLU B 1 52 ? 50.148 40.253 61.512 1.00 9.10 52 GLU B N 1
ATOM 2487 C CA . GLU B 1 52 ? 49.652 40.281 62.877 1.00 9.79 52 GLU B CA 1
ATOM 2488 C C . GLU B 1 52 ? 49.676 38.866 63.407 1.00 9.43 52 GLU B C 1
ATOM 2489 O O . GLU B 1 52 ? 48.889 38.029 62.984 1.00 10.64 52 GLU B O 1
ATOM 2495 N N . VAL B 1 53 ? 50.548 38.600 64.371 1.00 10.30 53 VAL B N 1
ATOM 2496 C CA . VAL B 1 53 ? 50.601 37.273 64.986 1.00 10.54 53 VAL B CA 1
ATOM 2497 C C . VAL B 1 53 ? 49.719 37.276 66.234 1.00 11.48 53 VAL B C 1
ATOM 2498 O O . VAL B 1 53 ? 49.841 38.158 67.069 1.00 11.27 53 VAL B O 1
ATOM 2502 N N . GLY B 1 54 ? 48.788 36.331 66.332 1.00 10.79 54 GLY B N 1
ATOM 2503 C CA . GLY B 1 54 ? 47.872 36.251 67.474 1.00 11.36 54 GLY B CA 1
ATOM 2504 C C . GLY B 1 54 ? 46.737 37.270 67.415 1.00 10.86 54 GLY B C 1
ATOM 2505 O O . GLY B 1 54 ? 46.579 38.088 68.330 1.00 11.98 54 GLY B O 1
ATOM 2506 N N . PRO B 1 55 ? 45.920 37.224 66.337 1.00 10.70 55 PRO B N 1
ATOM 2507 C CA . PRO B 1 55 ? 44.760 38.141 66.204 1.00 11.58 55 PRO B CA 1
ATOM 2508 C C . PRO B 1 55 ? 43.629 37.964 67.238 1.00 11.59 55 PRO B C 1
ATOM 2509 O O . PRO B 1 55 ? 42.754 38.825 67.325 1.00 11.53 55 PRO B O 1
ATOM 2513 N N . GLY B 1 56 ? 43.625 36.867 67.998 1.00 12.46 56 GLY B N 1
ATOM 2514 C CA . GLY B 1 56 ? 42.604 36.706 69.028 1.00 12.08 56 GLY B CA 1
ATOM 2515 C C . GLY B 1 56 ? 41.254 36.578 68.363 1.00 11.66 56 GLY B C 1
ATOM 2516 O O . GLY B 1 56 ? 41.048 35.655 67.569 1.00 11.34 56 GLY B O 1
ATOM 2517 N N . LEU B 1 57 ? 40.349 37.512 68.669 1.00 11.44 57 LEU B N 1
ATOM 2518 C CA . LEU B 1 57 ? 39.019 37.535 68.060 1.00 11.22 57 LEU B CA 1
ATOM 2519 C C . LEU B 1 57 ? 38.928 38.534 66.913 1.00 10.71 57 LEU B C 1
ATOM 2520 O O . LEU B 1 57 ? 37.892 38.656 66.260 1.00 10.96 57 LEU B O 1
ATOM 2525 N N . GLY B 1 58 ? 40.015 39.274 66.703 1.00 10.24 58 GLY B N 1
ATOM 2526 C CA . GLY B 1 58 ? 40.135 40.196 65.560 1.00 10.26 58 GLY B CA 1
ATOM 2527 C C . GLY B 1 58 ? 39.937 41.674 65.847 1.00 10.67 58 GLY B C 1
ATOM 2528 O O . GLY B 1 58 ? 39.822 42.486 64.916 1.00 10.81 58 GLY B O 1
ATOM 2529 N N . ALA B 1 59 ? 39.905 42.042 67.125 1.00 10.39 59 ALA B N 1
ATOM 2530 C CA . ALA B 1 59 ? 39.752 43.435 67.526 1.00 10.93 59 ALA B CA 1
ATOM 2531 C C . ALA B 1 59 ? 40.807 44.323 66.894 1.00 11.43 59 ALA B C 1
ATOM 2532 O O . ALA B 1 59 ? 40.481 45.329 66.248 1.00 12.02 59 ALA B O 1
ATOM 2534 N N . LEU B 1 60 ? 42.070 43.938 67.070 1.00 10.84 60 LEU B N 1
ATOM 2535 C CA . LEU B 1 60 ? 43.156 44.728 66.533 1.00 11.08 60 LEU B CA 1
ATOM 2536 C C . LEU B 1 60 ? 43.213 44.581 65.012 1.00 10.73 60 LEU B C 1
ATOM 2537 O O . LEU B 1 60 ? 43.522 45.549 64.320 1.00 10.95 60 LEU B O 1
ATOM 2542 N N . THR B 1 61 ? 42.906 43.390 64.500 1.00 10.09 61 THR B N 1
ATOM 2543 C CA . THR B 1 61 ? 42.859 43.175 63.041 1.00 10.15 61 THR B CA 1
ATOM 2544 C C . THR B 1 61 ? 41.941 44.195 62.381 1.00 10.58 61 THR B C 1
ATOM 2545 O O . THR B 1 61 ? 42.327 44.885 61.438 1.00 10.98 61 THR B O 1
ATOM 2549 N N . ARG B 1 62 ? 40.714 44.284 62.883 1.00 11.30 62 ARG B N 1
ATOM 2550 C CA . ARG B 1 62 ? 39.720 45.194 62.315 1.00 12.32 62 ARG B CA 1
ATOM 2551 C C . ARG B 1 62 ? 40.172 46.645 62.437 1.00 12.23 62 ARG B C 1
ATOM 2552 O O . ARG B 1 62 ? 40.035 47.429 61.506 1.00 12.66 62 ARG B O 1
ATOM 2560 N N . ALA B 1 63 ? 40.735 46.991 63.590 1.00 12.22 63 ALA B N 1
ATOM 2561 C CA . ALA B 1 63 ? 41.218 48.352 63.816 1.00 12.53 63 ALA B CA 1
ATOM 2562 C C . ALA B 1 63 ? 42.351 48.733 62.851 1.00 12.34 63 ALA B C 1
ATOM 2563 O O . ALA B 1 63 ? 42.378 49.852 62.302 1.00 13.37 63 ALA B O 1
ATOM 2565 N N . LEU B 1 64 ? 43.277 47.801 62.641 1.00 12.11 64 LEU B N 1
ATOM 2566 C CA . LEU B 1 64 ? 44.371 48.038 61.717 1.00 12.01 64 LEU B CA 1
ATOM 2567 C C . LEU B 1 64 ? 43.846 48.242 60.296 1.00 12.26 64 LEU B C 1
ATOM 2568 O O . LEU B 1 64 ? 44.288 49.152 59.586 1.00 12.75 64 LEU B O 1
ATOM 2573 N N . LEU B 1 65 ? 42.895 47.409 59.886 1.00 12.65 65 LEU B N 1
ATOM 2574 C CA . LEU B 1 65 ? 42.303 47.517 58.557 1.00 13.53 65 LEU B CA 1
ATOM 2575 C C . LEU B 1 65 ? 41.596 48.854 58.380 1.00 13.75 65 LEU B C 1
ATOM 2576 O O . LEU B 1 65 ? 41.676 49.458 57.313 1.00 14.02 65 LEU B O 1
ATOM 2581 N N . GLU B 1 66 ? 40.924 49.314 59.434 1.00 14.30 66 GLU B N 1
ATOM 2582 C CA . GLU B 1 66 ? 40.199 50.595 59.383 1.00 15.67 66 GLU B CA 1
ATOM 2583 C C . GLU B 1 66 ? 41.125 51.803 59.372 1.00 15.57 66 GLU B C 1
ATOM 2584 O O . GLU B 1 66 ? 40.752 52.884 58.889 1.00 16.45 66 GLU B O 1
ATOM 2590 N N . ALA B 1 67 ? 42.329 51.603 59.901 1.00 15.74 67 ALA B N 1
ATOM 2591 C CA . ALA B 1 67 ? 43.378 52.617 59.934 1.00 16.11 67 ALA B CA 1
ATOM 2592 C C . ALA B 1 67 ? 44.222 52.608 58.648 1.00 16.18 67 ALA B C 1
ATOM 2593 O O . ALA B 1 67 ? 45.200 53.350 58.544 1.00 17.23 67 ALA B O 1
ATOM 2595 N N . GLY B 1 68 ? 43.850 51.765 57.686 1.00 15.15 68 GLY B N 1
ATOM 2596 C CA . GLY B 1 68 ? 44.494 51.754 56.374 1.00 15.16 68 GLY B CA 1
ATOM 2597 C C . GLY B 1 68 ? 45.576 50.701 56.162 1.00 14.55 68 GLY B C 1
ATOM 2598 O O . GLY B 1 68 ? 46.220 50.680 55.116 1.00 15.72 68 GLY B O 1
ATOM 2599 N N . ALA B 1 69 ? 45.771 49.807 57.124 1.00 13.29 69 ALA B N 1
ATOM 2600 C CA . ALA B 1 69 ? 46.810 48.782 56.961 1.00 12.37 69 ALA B CA 1
ATOM 2601 C C . ALA B 1 69 ? 46.346 47.637 56.062 1.00 12.06 69 ALA B C 1
ATOM 2602 O O . ALA B 1 69 ? 45.146 47.360 55.963 1.00 12.71 69 ALA B O 1
ATOM 2604 N N . GLU B 1 70 ? 47.314 46.981 55.415 1.00 10.55 70 GLU B N 1
ATOM 2605 C CA . GLU B 1 70 ? 47.097 45.725 54.700 1.00 11.75 70 GLU B CA 1
ATOM 2606 C C . GLU B 1 70 ? 47.586 44.656 55.655 1.00 11.29 70 GLU B C 1
ATOM 2607 O O . GLU B 1 70 ? 48.719 44.710 56.120 1.00 12.83 70 GLU B O 1
ATOM 2613 N N . VAL B 1 71 ? 46.713 43.714 55.997 1.00 9.81 71 VAL B N 1
ATOM 2614 C CA . VAL B 1 71 ? 46.982 42.795 57.109 1.00 10.11 71 VAL B CA 1
ATOM 2615 C C . VAL B 1 71 ? 46.919 41.331 56.693 1.00 10.23 71 VAL B C 1
ATOM 2616 O O . VAL B 1 71 ? 46.005 40.932 55.958 1.00 10.91 71 VAL B O 1
ATOM 2620 N N . THR B 1 72 ? 47.912 40.573 57.153 1.00 9.09 72 THR B N 1
ATOM 2621 C CA . THR B 1 72 ? 47.864 39.121 57.164 1.00 9.54 72 THR B CA 1
ATOM 2622 C C . THR B 1 72 ? 47.887 38.751 58.633 1.00 9.50 72 THR B C 1
ATOM 2623 O O . THR B 1 72 ? 48.854 39.067 59.345 1.00 9.64 72 THR B O 1
ATOM 2627 N N . ALA B 1 73 ? 46.837 38.066 59.071 1.00 8.42 73 ALA B N 1
ATOM 2628 C CA . ALA B 1 73 ? 46.679 37.654 60.476 1.00 8.35 73 ALA B CA 1
ATOM 2629 C C . ALA B 1 73 ? 46.979 36.170 60.581 1.00 8.96 73 ALA B C 1
ATOM 2630 O O . ALA B 1 73 ? 46.438 35.357 59.819 1.00 10.19 73 ALA B O 1
ATOM 2632 N N . ILE B 1 74 ? 47.863 35.836 61.516 1.00 9.62 74 ILE B N 1
ATOM 2633 C CA . ILE B 1 74 ? 48.403 34.502 61.648 1.00 10.03 74 ILE B CA 1
ATOM 2634 C C . ILE B 1 74 ? 48.101 33.994 63.057 1.00 10.32 74 ILE B C 1
ATOM 2635 O O . ILE B 1 74 ? 48.631 34.507 64.047 1.00 10.79 74 ILE B O 1
ATOM 2640 N N . GLU B 1 75 ? 47.266 32.968 63.141 1.00 10.62 75 GLU B N 1
ATOM 2641 C CA . GLU B 1 75 ? 46.798 32.456 64.428 1.00 10.46 75 GLU B CA 1
ATOM 2642 C C . GLU B 1 75 ? 47.138 30.976 64.627 1.00 10.93 75 GLU B C 1
ATOM 2643 O O . GLU B 1 75 ? 46.860 30.147 63.768 1.00 11.06 75 GLU B O 1
ATOM 2649 N N . LYS B 1 76 ? 47.767 30.672 65.756 1.00 12.19 76 LYS B N 1
ATOM 2650 C CA . LYS B 1 76 ? 48.162 29.307 66.082 1.00 13.33 76 LYS B CA 1
ATOM 2651 C C . LYS B 1 76 ? 46.987 28.494 66.605 1.00 13.78 76 LYS B C 1
ATOM 2652 O O . LYS B 1 76 ? 46.876 27.300 66.290 1.00 13.64 76 LYS B O 1
ATOM 2658 N N . ASP B 1 77 ? 46.140 29.132 67.420 1.00 14.16 77 ASP B N 1
ATOM 2659 C CA . ASP B 1 77 ? 45.078 28.442 68.163 1.00 14.96 77 ASP B CA 1
ATOM 2660 C C . ASP B 1 77 ? 43.958 28.138 67.177 1.00 14.71 77 ASP B C 1
ATOM 2661 O O . ASP B 1 77 ? 43.158 29.006 66.841 1.00 14.67 77 ASP B O 1
ATOM 2666 N N . LEU B 1 78 ? 43.936 26.908 66.676 1.00 15.79 78 LEU B N 1
ATOM 2667 C CA . LEU B 1 78 ? 42.886 26.486 65.756 1.00 16.17 78 LEU B CA 1
ATOM 2668 C C . LEU B 1 78 ? 41.467 26.618 66.354 1.00 15.49 78 LEU B C 1
ATOM 2669 O O . LEU B 1 78 ? 40.500 26.717 65.604 1.00 15.55 78 LEU B O 1
ATOM 2674 N N . ARG B 1 79 ? 41.355 26.680 67.684 1.00 15.18 79 ARG B N 1
ATOM 2675 C CA . ARG B 1 79 ? 40.053 26.892 68.343 1.00 15.58 79 ARG B CA 1
ATOM 2676 C C . ARG B 1 79 ? 39.362 28.180 67.870 1.00 14.85 79 ARG B C 1
ATOM 2677 O O . ARG B 1 79 ? 38.132 28.244 67.807 1.00 15.13 79 ARG B O 1
ATOM 2685 N N . LEU B 1 80 ? 40.155 29.198 67.525 1.00 14.23 80 LEU B N 1
ATOM 2686 C CA . LEU B 1 80 ? 39.599 30.504 67.202 1.00 13.80 80 LEU B CA 1
ATOM 2687 C C . LEU B 1 80 ? 39.227 30.644 65.733 1.00 13.78 80 LEU B C 1
ATOM 2688 O O . LEU B 1 80 ? 38.788 31.705 65.275 1.00 13.80 80 LEU B O 1
ATOM 2693 N N . ARG B 1 81 ? 39.415 29.570 64.980 1.00 14.37 81 ARG B N 1
ATOM 2694 C CA . ARG B 1 81 ? 39.185 29.611 63.542 1.00 14.97 81 ARG B CA 1
ATOM 2695 C C . ARG B 1 81 ? 37.785 30.108 63.122 1.00 14.15 81 ARG B C 1
ATOM 2696 O O . ARG B 1 81 ? 37.679 31.045 62.322 1.00 14.53 81 ARG B O 1
ATOM 2704 N N . PRO B 1 82 ? 36.711 29.474 63.643 1.00 14.13 82 PRO B N 1
ATOM 2705 C CA . PRO B 1 82 ? 35.376 29.944 63.271 1.00 13.59 82 PRO B CA 1
ATOM 2706 C C . PRO B 1 82 ? 35.049 31.364 63.763 1.00 13.07 82 PRO B C 1
ATOM 2707 O O . PRO B 1 82 ? 34.268 32.065 63.113 1.00 12.94 82 PRO B O 1
ATOM 2711 N N . VAL B 1 83 ? 35.669 31.796 64.864 1.00 12.04 83 VAL B N 1
ATOM 2712 C CA . VAL B 1 83 ? 35.402 33.128 65.413 1.00 11.84 83 VAL B CA 1
ATOM 2713 C C . VAL B 1 83 ? 35.941 34.195 64.458 1.00 11.44 83 VAL B C 1
ATOM 2714 O O . VAL B 1 83 ? 35.230 35.118 64.057 1.00 10.93 83 VAL B O 1
ATOM 2718 N N . LEU B 1 84 ? 37.197 34.034 64.073 1.00 11.95 84 LEU B N 1
ATOM 2719 C CA . LEU B 1 84 ? 37.855 34.992 63.179 1.00 12.12 84 LEU B CA 1
ATOM 2720 C C . LEU B 1 84 ? 37.197 35.100 61.790 1.00 13.04 84 LEU B C 1
ATOM 2721 O O . LEU B 1 84 ? 37.091 36.200 61.227 1.00 12.44 84 LEU B O 1
ATOM 2726 N N . GLU B 1 85 ? 36.752 33.965 61.258 1.00 13.90 85 GLU B N 1
ATOM 2727 C CA . GLU B 1 85 ? 36.056 33.959 59.974 1.00 15.06 85 GLU B CA 1
ATOM 2728 C C . GLU B 1 85 ? 34.749 34.771 60.029 1.00 15.15 85 GLU B C 1
ATOM 2729 O O . GLU B 1 85 ? 34.409 35.456 59.060 1.00 15.57 85 GLU B O 1
ATOM 2735 N N . GLU B 1 86 ? 34.063 34.739 61.178 1.00 14.50 86 GLU B N 1
ATOM 2736 C CA . GLU B 1 86 ? 32.880 35.582 61.407 1.00 15.26 86 GLU B CA 1
ATOM 2737 C C . GLU B 1 86 ? 33.213 37.074 61.528 1.00 15.21 86 GLU B C 1
ATOM 2738 O O . GLU B 1 86 ? 32.654 37.897 60.798 1.00 15.76 86 GLU B O 1
ATOM 2744 N N . THR B 1 87 ? 34.124 37.417 62.440 1.00 14.97 87 THR B N 1
ATOM 2745 C CA . THR B 1 87 ? 34.407 38.819 62.761 1.00 14.78 87 THR B CA 1
ATOM 2746 C C . THR B 1 87 ? 35.100 39.529 61.598 1.00 15.48 87 THR B C 1
ATOM 2747 O O . THR B 1 87 ? 34.945 40.740 61.418 1.00 15.60 87 THR B O 1
ATOM 2751 N N . LEU B 1 88 ? 35.861 38.755 60.832 1.00 15.73 88 LEU B N 1
ATOM 2752 C CA . LEU B 1 88 ? 36.631 39.260 59.692 1.00 16.33 88 LEU B CA 1
ATOM 2753 C C . LEU B 1 88 ? 35.939 39.018 58.349 1.00 16.54 88 LEU B C 1
ATOM 2754 O O . LEU B 1 88 ? 36.499 39.330 57.297 1.00 16.93 88 LEU B O 1
ATOM 2759 N N . SER B 1 89 ? 34.729 38.461 58.384 1.00 16.48 89 SER B N 1
ATOM 2760 C CA . SER B 1 89 ? 33.942 38.200 57.174 1.00 16.87 89 SER B CA 1
ATOM 2761 C C . SER B 1 89 ? 33.878 39.414 56.255 1.00 16.58 89 SER B C 1
ATOM 2762 O O . SER B 1 89 ? 33.615 40.536 56.705 1.00 17.15 89 SER B O 1
ATOM 2765 N N . GLY B 1 90 ? 34.163 39.190 54.972 1.00 17.09 90 GLY B N 1
ATOM 2766 C CA . GLY B 1 90 ? 34.046 40.241 53.962 1.00 17.39 90 GLY B CA 1
ATOM 2767 C C . GLY B 1 90 ? 35.163 41.269 53.890 1.00 17.74 90 GLY B C 1
ATOM 2768 O O . GLY B 1 90 ? 35.181 42.095 52.977 1.00 18.19 90 GLY B O 1
ATOM 2769 N N . LEU B 1 91 ? 36.093 41.219 54.845 1.00 17.12 91 LEU B N 1
ATOM 2770 C CA . LEU B 1 91 ? 37.173 42.199 54.935 1.00 16.95 91 LEU B CA 1
ATOM 2771 C C . LEU B 1 91 ? 38.400 41.703 54.185 1.00 16.72 91 LEU B C 1
ATOM 2772 O O . LEU B 1 91 ? 38.655 40.494 54.166 1.00 16.00 91 LEU B O 1
ATOM 2777 N N . PRO B 1 92 ? 39.181 42.632 53.585 1.00 17.33 92 PRO B N 1
ATOM 2778 C CA . PRO B 1 92 ? 40.341 42.222 52.823 1.00 17.81 92 PRO B CA 1
ATOM 2779 C C . PRO B 1 92 ? 41.492 41.974 53.786 1.00 17.50 92 PRO B C 1
ATOM 2780 O O . PRO B 1 92 ? 42.305 42.853 54.023 1.00 19.59 92 PRO B O 1
ATOM 2784 N N . VAL B 1 93 ? 41.504 40.785 54.369 1.00 16.51 93 VAL B N 1
ATOM 2785 C CA . VAL B 1 93 ? 42.560 40.337 55.268 1.00 15.33 93 VAL B CA 1
ATOM 2786 C C . VAL B 1 93 ? 42.846 38.884 54.929 1.00 14.80 93 VAL B C 1
ATOM 2787 O O . VAL B 1 93 ? 41.915 38.119 54.640 1.00 15.59 93 VAL B O 1
ATOM 2791 N N . ARG B 1 94 ? 44.123 38.517 54.930 1.00 13.07 94 ARG B N 1
ATOM 2792 C CA . ARG B 1 94 ? 44.531 37.141 54.734 1.00 13.18 94 ARG B CA 1
ATOM 2793 C C . ARG B 1 94 ? 44.647 36.487 56.094 1.00 12.29 94 ARG B C 1
ATOM 2794 O O . ARG B 1 94 ? 45.434 36.930 56.923 1.00 12.33 94 ARG B O 1
ATOM 2802 N N . LEU B 1 95 ? 43.861 35.438 56.310 1.00 11.76 95 LEU B N 1
ATOM 2803 C CA . LEU B 1 95 ? 43.867 34.724 57.566 1.00 11.18 95 LEU B CA 1
ATOM 2804 C C . LEU B 1 95 ? 44.631 33.412 57.370 1.00 10.41 95 LEU B C 1
ATOM 2805 O O . LEU B 1 95 ? 44.317 32.631 56.460 1.00 11.17 95 LEU B O 1
ATOM 2810 N N . VAL B 1 96 ? 45.641 33.200 58.216 1.00 9.60 96 VAL B N 1
ATOM 2811 C CA . VAL B 1 96 ? 46.491 32.021 58.126 1.00 9.52 96 VAL B CA 1
ATOM 2812 C C . VAL B 1 96 ? 46.492 31.337 59.483 1.00 9.23 96 VAL B C 1
ATOM 2813 O O . VAL B 1 96 ? 46.748 31.990 60.501 1.00 9.44 96 VAL B O 1
ATOM 2817 N N . PHE B 1 97 ? 46.214 30.035 59.483 1.00 9.26 97 PHE B N 1
ATOM 2818 C CA . PHE B 1 97 ? 46.244 29.245 60.713 1.00 9.97 97 PHE B CA 1
ATOM 2819 C C . PHE B 1 97 ? 47.526 28.442 60.745 1.00 10.33 97 PHE B C 1
ATOM 2820 O O . PHE B 1 97 ? 47.695 27.484 60.002 1.00 11.71 97 PHE B O 1
ATOM 2828 N N . GLN B 1 98 ? 48.464 28.926 61.555 1.00 9.93 98 GLN B N 1
ATOM 2829 C CA . GLN B 1 98 ? 49.790 28.344 61.591 1.00 10.42 98 GLN B CA 1
ATOM 2830 C C . GLN B 1 98 ? 50.532 28.808 62.825 1.00 10.95 98 GLN B C 1
ATOM 2831 O O . GLN B 1 98 ? 50.320 29.914 63.325 1.00 11.63 98 GLN B O 1
ATOM 2837 N N . ASP B 1 99 ? 51.399 27.941 63.323 1.00 11.60 99 ASP B N 1
ATOM 2838 C CA . ASP B 1 99 ? 52.432 28.352 64.249 1.00 12.25 99 ASP B CA 1
ATOM 2839 C C . ASP B 1 99 ? 53.308 29.418 63.587 1.00 12.38 99 ASP B C 1
ATOM 2840 O O . ASP B 1 99 ? 53.895 29.192 62.515 1.00 12.01 99 ASP B O 1
ATOM 2845 N N . ALA B 1 100 ? 53.407 30.571 64.236 1.00 12.67 100 ALA B N 1
ATOM 2846 C CA . ALA B 1 100 ? 54.196 31.671 63.677 1.00 13.08 100 ALA B CA 1
ATOM 2847 C C . ALA B 1 100 ? 55.628 31.259 63.343 1.00 12.72 100 ALA B C 1
ATOM 2848 O O . ALA B 1 100 ? 56.232 31.825 62.446 1.00 12.82 100 ALA B O 1
ATOM 2850 N N . LEU B 1 101 ? 56.161 30.255 64.041 1.00 13.14 101 LEU B N 1
ATOM 2851 C CA . LEU B 1 101 ? 57.537 29.836 63.798 1.00 13.34 101 LEU B CA 1
ATOM 2852 C C . LEU B 1 101 ? 57.721 29.188 62.427 1.00 13.52 101 LEU B C 1
ATOM 2853 O O . LEU B 1 101 ? 58.841 29.134 61.908 1.00 14.43 101 LEU B O 1
ATOM 2858 N N . LEU B 1 102 ? 56.621 28.712 61.845 1.00 11.67 102 LEU B N 1
ATOM 2859 C CA . LEU B 1 102 ? 56.675 27.975 60.588 1.00 11.02 102 LEU B CA 1
ATOM 2860 C C . LEU B 1 102 ? 56.289 28.866 59.416 1.00 9.83 102 LEU B C 1
ATOM 2861 O O . LEU B 1 102 ? 56.470 28.477 58.259 1.00 11.64 102 LEU B O 1
ATOM 2866 N N . TYR B 1 103 ? 55.758 30.058 59.709 1.00 10.50 103 TYR B N 1
ATOM 2867 C CA . TYR B 1 103 ? 55.340 30.985 58.673 1.00 9.96 103 TYR B CA 1
ATOM 2868 C C . TYR B 1 103 ? 56.542 31.334 57.777 1.00 9.53 103 TYR B C 1
ATOM 2869 O O . TYR B 1 103 ? 57.639 31.466 58.292 1.00 10.56 103 TYR B O 1
ATOM 2878 N N . PRO B 1 104 ? 56.366 31.454 56.438 1.00 10.98 104 PRO B N 1
ATOM 2879 C CA . PRO B 1 104 ? 57.553 31.754 55.616 1.00 11.27 104 PRO B CA 1
ATOM 2880 C C . PRO B 1 104 ? 57.990 33.238 55.687 1.00 10.81 104 PRO B C 1
ATOM 2881 O O . PRO B 1 104 ? 57.747 34.027 54.773 1.00 10.70 104 PRO B O 1
ATOM 2885 N N . TRP B 1 105 ? 58.660 33.597 56.780 1.00 10.89 105 TRP B N 1
ATOM 2886 C CA . TRP B 1 105 ? 59.066 34.999 57.002 1.00 10.42 105 TRP B CA 1
ATOM 2887 C C . TRP B 1 105 ? 60.026 35.546 55.941 1.00 10.02 105 TRP B C 1
ATOM 2888 O O . TRP B 1 105 ? 60.051 36.753 55.681 1.00 9.77 105 TRP B O 1
ATOM 2899 N N A GLU B 1 106 ? 60.826 34.675 55.322 0.50 10.01 106 GLU B N 1
ATOM 2900 N N B GLU B 1 106 ? 60.818 34.655 55.341 0.50 10.17 106 GLU B N 1
ATOM 2901 C CA A GLU B 1 106 ? 61.714 35.125 54.253 0.50 10.16 106 GLU B CA 1
ATOM 2902 C CA B GLU B 1 106 ? 61.719 35.045 54.269 0.50 10.45 106 GLU B CA 1
ATOM 2903 C C A GLU B 1 106 ? 60.967 35.685 53.043 0.50 10.06 106 GLU B C 1
ATOM 2904 C C B GLU B 1 106 ? 60.998 35.577 53.020 0.50 10.27 106 GLU B C 1
ATOM 2905 O O A GLU B 1 106 ? 61.548 36.399 52.213 0.50 10.44 106 GLU B O 1
ATOM 2906 O O B GLU B 1 106 ? 61.635 36.174 52.142 0.50 10.64 106 GLU B O 1
ATOM 2917 N N . GLU B 1 107 ? 59.678 35.366 52.955 1.00 9.78 107 GLU B N 1
ATOM 2918 C CA . GLU B 1 107 ? 58.861 35.812 51.822 1.00 10.21 107 GLU B CA 1
ATOM 2919 C C . GLU B 1 107 ? 58.293 37.204 51.993 1.00 11.19 107 GLU B C 1
ATOM 2920 O O . GLU B 1 107 ? 57.951 37.844 50.977 1.00 12.29 107 GLU B O 1
ATOM 2926 N N . VAL B 1 108 ? 58.197 37.667 53.243 1.00 10.90 108 VAL B N 1
ATOM 2927 C CA . VAL B 1 108 ? 57.517 38.952 53.487 1.00 10.77 108 VAL B CA 1
ATOM 2928 C C . VAL B 1 108 ? 58.283 40.077 52.824 1.00 10.80 108 VAL B C 1
ATOM 2929 O O . VAL B 1 108 ? 59.509 40.023 52.754 1.00 10.05 108 VAL B O 1
ATOM 2933 N N . PRO B 1 109 ? 57.569 41.099 52.302 1.00 10.57 109 PRO B N 1
ATOM 2934 C CA . PRO B 1 109 ? 58.277 42.214 51.689 1.00 11.35 109 PRO B CA 1
ATOM 2935 C C . PRO B 1 109 ? 59.202 42.908 52.676 1.00 11.66 109 PRO B C 1
ATOM 2936 O O . PRO B 1 109 ? 58.851 43.106 53.836 1.00 11.99 109 PRO B O 1
ATOM 2940 N N . GLN B 1 110 ? 60.392 43.261 52.242 1.00 12.34 110 GLN B N 1
ATOM 2941 C CA . GLN B 1 110 ? 61.258 44.070 53.071 1.00 11.99 110 GLN B CA 1
ATOM 2942 C C . GLN B 1 110 ? 60.522 45.384 53.406 1.00 11.15 110 GLN B C 1
ATOM 2943 O O . GLN B 1 110 ? 59.920 45.931 52.548 1.00 11.46 110 GLN B O 1
ATOM 2949 N N . GLY B 1 111 ? 60.549 45.803 54.671 1.00 10.56 111 GLY B N 1
ATOM 2950 C CA . GLY B 1 111 ? 59.788 46.967 55.073 1.00 10.58 111 GLY B CA 1
ATOM 2951 C C . GLY B 1 111 ? 58.453 46.616 55.711 1.00 10.25 111 GLY B C 1
ATOM 2952 O O . GLY B 1 111 ? 57.688 47.510 56.084 1.00 10.06 111 GLY B O 1
ATOM 2953 N N . SER B 1 112 ? 58.172 45.317 55.841 1.00 9.58 112 SER B N 1
ATOM 2954 C CA . SER B 1 112 ? 56.952 44.905 56.496 1.00 9.19 112 SER B CA 1
ATOM 2955 C C . SER B 1 112 ? 56.933 45.333 57.965 1.00 9.34 112 SER B C 1
ATOM 2956 O O . SER B 1 112 ? 57.954 45.660 58.575 1.00 9.60 112 SER B O 1
ATOM 2959 N N . LEU B 1 113 ? 55.739 45.269 58.542 1.00 10.19 113 LEU B N 1
ATOM 2960 C CA . LEU B 1 113 ? 55.516 45.585 59.955 1.00 10.43 113 LEU B CA 1
ATOM 2961 C C . LEU B 1 113 ? 55.007 44.355 60.671 1.00 9.85 113 LEU B C 1
ATOM 2962 O O . LEU B 1 113 ? 54.185 43.637 60.122 1.00 10.46 113 LEU B O 1
ATOM 2967 N N . LEU B 1 114 ? 55.483 44.124 61.891 1.00 10.08 114 LEU B N 1
ATOM 2968 C CA . LEU B 1 114 ? 54.970 43.045 62.727 1.00 11.83 114 LEU B CA 1
ATOM 2969 C C . LEU B 1 114 ? 54.148 43.659 63.809 1.00 13.34 114 LEU B C 1
ATOM 2970 O O . LEU B 1 114 ? 54.597 44.574 64.489 1.00 11.94 114 LEU B O 1
ATOM 2975 N N . VAL B 1 115 ? 52.941 43.140 63.995 1.00 13.98 115 VAL B N 1
ATOM 2976 C CA . VAL B 1 115 ? 52.133 43.532 65.132 1.00 16.83 115 VAL B CA 1
ATOM 2977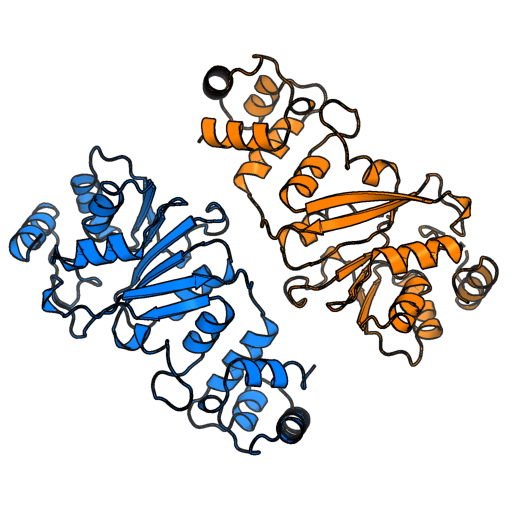 C C . VAL B 1 115 ? 51.715 42.255 65.791 1.00 17.36 115 VAL B C 1
ATOM 2978 O O . VAL B 1 115 ? 51.468 41.243 65.136 1.00 16.92 115 VAL B O 1
ATOM 2982 N N . ALA B 1 116 ? 51.622 42.279 67.099 1.00 18.54 116 ALA B N 1
ATOM 2983 C CA . ALA B 1 116 ? 51.412 40.995 67.708 1.00 18.74 116 ALA B CA 1
ATOM 2984 C C . ALA B 1 116 ? 50.997 41.032 69.131 1.00 19.98 116 ALA B C 1
ATOM 2985 O O . ALA B 1 116 ? 50.997 42.080 69.811 1.00 18.60 116 ALA B O 1
ATOM 2987 N N . ASN B 1 117 ? 50.650 39.817 69.534 1.00 19.15 117 ASN B N 1
ATOM 2988 C CA . ASN B 1 117 ? 50.326 39.444 70.889 1.00 18.40 117 ASN B CA 1
ATOM 2989 C C . ASN B 1 117 ? 51.014 38.110 71.165 1.00 18.88 117 ASN B C 1
ATOM 2990 O O . ASN B 1 117 ? 50.620 37.080 70.621 1.00 17.28 117 ASN B O 1
ATOM 2995 N N . LEU B 1 118 ? 52.067 38.148 71.977 1.00 19.70 118 LEU B N 1
ATOM 2996 C CA . LEU B 1 118 ? 52.845 36.949 72.277 1.00 22.34 118 LEU B CA 1
ATOM 2997 C C . LEU B 1 118 ? 52.655 36.585 73.732 1.00 23.07 118 LEU B C 1
ATOM 2998 O O . LEU B 1 118 ? 53.166 37.274 74.611 1.00 23.33 118 LEU B O 1
ATOM 3003 N N . PRO B 1 119 ? 51.918 35.483 73.971 1.00 24.44 119 PRO B N 1
ATOM 3004 C CA . PRO B 1 119 ? 51.341 34.881 75.188 1.00 25.10 119 PRO B CA 1
ATOM 3005 C C . PRO B 1 119 ? 52.332 34.562 76.313 1.00 25.21 119 PRO B C 1
ATOM 3006 O O . PRO B 1 119 ? 51.915 34.101 77.387 1.00 26.75 119 PRO B O 1
ATOM 3010 N N . ILE B 1 122 ? 56.548 32.249 73.522 1.00 25.11 122 ILE B N 1
ATOM 3011 C CA . ILE B 1 122 ? 56.911 32.399 72.110 1.00 25.52 122 ILE B CA 1
ATOM 3012 C C . ILE B 1 122 ? 57.623 33.721 71.800 1.00 25.23 122 ILE B C 1
ATOM 3013 O O . ILE B 1 122 ? 58.288 33.844 70.771 1.00 24.94 122 ILE B O 1
ATOM 3018 N N . ALA B 1 123 ? 57.485 34.695 72.699 1.00 24.75 123 ALA B N 1
ATOM 3019 C CA . ALA B 1 123 ? 58.030 36.041 72.506 1.00 24.21 123 ALA B CA 1
ATOM 3020 C C . ALA B 1 123 ? 59.505 36.050 72.103 1.00 23.84 123 ALA B C 1
ATOM 3021 O O . ALA B 1 123 ? 59.869 36.653 71.088 1.00 23.69 123 ALA B O 1
ATOM 3023 N N . THR B 1 124 ? 60.336 35.358 72.879 1.00 23.35 124 THR B N 1
ATOM 3024 C CA . THR B 1 124 ? 61.788 35.389 72.692 1.00 23.10 124 THR B CA 1
ATOM 3025 C C . THR B 1 124 ? 62.267 34.721 71.387 1.00 22.39 124 THR B C 1
ATOM 3026 O O . THR B 1 124 ? 62.938 35.380 70.584 1.00 22.25 124 THR B O 1
ATOM 3030 N N . PRO B 1 125 ? 61.889 33.448 71.137 1.00 21.67 125 PRO B N 1
ATOM 3031 C CA . PRO B 1 125 ? 62.287 32.838 69.863 1.00 21.18 125 PRO B CA 1
ATOM 3032 C C . PRO B 1 125 ? 61.756 33.613 68.652 1.00 20.46 125 PRO B C 1
ATOM 3033 O O . PRO B 1 125 ? 62.525 33.903 67.723 1.00 19.67 125 PRO B O 1
ATOM 3037 N N . LEU B 1 126 ? 60.470 33.974 68.660 1.00 19.76 126 LEU B N 1
ATOM 3038 C CA . LEU B 1 126 ? 59.902 34.701 67.531 1.00 19.49 126 LEU B CA 1
ATOM 3039 C C . LEU B 1 126 ? 60.607 36.017 67.291 1.00 18.79 126 LEU B C 1
ATOM 3040 O O . LEU B 1 126 ? 60.994 36.310 66.156 1.00 18.72 126 LEU B O 1
ATOM 3045 N N A VAL B 1 127 ? 60.780 36.819 68.342 0.50 18.57 127 VAL B N 1
ATOM 3046 N N B VAL B 1 127 ? 60.767 36.803 68.358 0.50 18.70 127 VAL B N 1
ATOM 3047 C CA A VAL B 1 127 ? 61.382 38.144 68.182 0.50 18.19 127 VAL B CA 1
ATOM 3048 C CA B VAL B 1 127 ? 61.405 38.113 68.275 0.50 18.55 127 VAL B CA 1
ATOM 3049 C C A VAL B 1 127 ? 62.821 37.995 67.685 0.50 17.43 127 VAL B C 1
ATOM 3050 C C B VAL B 1 127 ? 62.799 37.971 67.688 0.50 17.57 127 VAL B C 1
ATOM 3051 O O A VAL B 1 127 ? 63.251 38.757 66.833 0.50 16.79 127 VAL B O 1
ATOM 3052 O O B VAL B 1 127 ? 63.173 38.710 66.790 0.50 16.96 127 VAL B O 1
ATOM 3059 N N . THR B 1 128 ? 63.548 36.997 68.187 1.00 17.07 128 THR B N 1
ATOM 3060 C CA . THR B 1 128 ? 64.898 36.713 67.682 1.00 16.61 128 THR B CA 1
ATOM 3061 C C . THR B 1 128 ? 64.879 36.369 66.191 1.00 15.62 128 THR B C 1
ATOM 3062 O O . THR B 1 128 ? 65.622 36.965 65.402 1.00 14.89 128 THR B O 1
ATOM 3066 N N . ARG B 1 129 ? 64.026 35.416 65.818 1.00 14.92 129 ARG B N 1
ATOM 3067 C CA . ARG B 1 129 ? 63.851 35.014 64.423 1.00 15.10 129 ARG B CA 1
ATOM 3068 C C . ARG B 1 129 ? 63.547 36.215 63.510 1.00 14.59 129 ARG B C 1
ATOM 3069 O O . ARG B 1 129 ? 64.219 36.415 62.495 1.00 14.90 129 ARG B O 1
ATOM 3077 N N . LEU B 1 130 ? 62.567 37.034 63.904 1.00 14.78 130 LEU B N 1
ATOM 3078 C CA . LEU B 1 130 ? 62.175 38.195 63.095 1.00 14.11 130 LEU B CA 1
ATOM 3079 C C . LEU B 1 130 ? 63.254 39.247 62.988 1.00 13.04 130 LEU B C 1
ATOM 3080 O O . LEU B 1 130 ? 63.487 39.803 61.924 1.00 13.66 130 LEU B O 1
ATOM 3085 N N . LEU B 1 131 ? 63.924 39.529 64.101 1.00 11.70 131 LEU B N 1
ATOM 3086 C CA . LEU B 1 131 ? 64.981 40.528 64.094 1.00 12.36 131 LEU B CA 1
ATOM 3087 C C . LEU B 1 131 ? 66.136 40.062 63.219 1.00 11.86 131 LEU B C 1
ATOM 3088 O O . LEU B 1 131 ? 66.752 40.870 62.496 1.00 13.65 131 LEU B O 1
ATOM 3093 N N . LYS B 1 132 ? 66.459 38.767 63.288 1.00 13.31 132 LYS B N 1
ATOM 3094 C CA . LYS B 1 132 ? 67.555 38.237 62.471 1.00 13.29 132 LYS B CA 1
ATOM 3095 C C . LYS B 1 132 ? 67.320 38.429 60.966 1.00 13.30 132 LYS B C 1
ATOM 3096 O O . LYS B 1 132 ? 68.294 38.573 60.210 1.00 14.74 132 LYS B O 1
ATOM 3102 N N . THR B 1 133 ? 66.049 38.432 60.522 1.00 13.55 133 THR B N 1
ATOM 3103 C CA . THR B 1 133 ? 65.767 38.582 59.079 1.00 13.46 133 THR B CA 1
ATOM 3104 C C . THR B 1 133 ? 66.201 39.957 58.563 1.00 13.46 133 THR B C 1
ATOM 3105 O O . THR B 1 133 ? 66.584 40.095 57.402 1.00 13.83 133 THR B O 1
ATOM 3109 N N . GLY B 1 134 ? 66.109 40.980 59.419 1.00 12.46 134 GLY B N 1
ATOM 3110 C CA . GLY B 1 134 ? 66.369 42.355 59.003 1.00 13.08 134 GLY B CA 1
ATOM 3111 C C . GLY B 1 134 ? 65.334 42.849 58.008 1.00 12.65 134 GLY B C 1
ATOM 3112 O O . GLY B 1 134 ? 65.541 43.906 57.403 1.00 14.22 134 GLY B O 1
ATOM 3113 N N . ARG B 1 135 ? 64.211 42.139 57.881 1.00 11.61 135 ARG B N 1
ATOM 3114 C CA . ARG B 1 135 ? 63.171 42.482 56.870 1.00 10.94 135 ARG B CA 1
ATOM 3115 C C . ARG B 1 135 ? 62.125 43.480 57.336 1.00 11.60 135 ARG B C 1
ATOM 3116 O O . ARG B 1 135 ? 61.400 44.006 56.509 1.00 11.79 135 ARG B O 1
ATOM 3124 N N . PHE B 1 136 ? 62.020 43.693 58.648 1.00 10.63 136 PHE B N 1
ATOM 3125 C CA . PHE B 1 136 ? 60.930 44.517 59.180 1.00 10.13 136 PHE B CA 1
ATOM 3126 C C . PHE B 1 136 ? 61.348 45.937 59.449 1.00 10.43 136 PHE B C 1
ATOM 3127 O O . PHE B 1 136 ? 62.458 46.175 59.961 1.00 11.24 136 PHE B O 1
ATOM 3135 N N . ALA B 1 137 ? 60.445 46.866 59.148 1.00 9.24 137 ALA B N 1
ATOM 3136 C CA . ALA B 1 137 ? 60.662 48.285 59.494 1.00 9.32 137 ALA B CA 1
ATOM 3137 C C . ALA B 1 137 ? 60.302 48.620 60.946 1.00 10.29 137 ALA B C 1
ATOM 3138 O O . ALA B 1 137 ? 60.827 49.590 61.537 1.00 10.55 137 ALA B O 1
ATOM 3140 N N . ARG B 1 138 ? 59.384 47.845 61.522 1.00 10.30 138 ARG B N 1
ATOM 3141 C CA . ARG B 1 138 ? 58.857 48.103 62.854 1.00 10.55 138 ARG B CA 1
ATOM 3142 C C . ARG B 1 138 ? 58.223 46.848 63.379 1.00 10.44 138 ARG B C 1
ATOM 3143 O O . ARG B 1 138 ? 57.605 46.096 62.611 1.00 9.84 138 ARG B O 1
ATOM 3151 N N . LEU B 1 139 ? 58.376 46.630 64.677 1.00 10.32 139 LEU B N 1
ATOM 3152 C CA . LEU B 1 139 ? 57.735 45.502 65.345 1.00 10.73 139 LEU B CA 1
ATOM 3153 C C . LEU B 1 139 ? 57.072 46.044 66.575 1.00 11.69 139 LEU B C 1
ATOM 3154 O O . LEU B 1 139 ? 57.712 46.700 67.396 1.00 11.63 139 LEU B O 1
ATOM 3159 N N A VAL B 1 140 ? 55.757 45.847 66.707 0.50 11.97 140 VAL B N 1
ATOM 3160 N N B VAL B 1 140 ? 55.820 45.677 66.719 0.50 10.68 140 VAL B N 1
ATOM 3161 C CA A VAL B 1 140 ? 54.944 46.443 67.813 0.50 12.18 140 VAL B CA 1
ATOM 3162 C CA B VAL B 1 140 ? 55.083 46.000 67.899 0.50 10.23 140 VAL B CA 1
ATOM 3163 C C A VAL B 1 140 ? 54.075 45.361 68.465 0.50 12.35 140 VAL B C 1
ATOM 3164 C C B VAL B 1 140 ? 54.732 44.629 68.520 0.50 9.74 140 VAL B C 1
ATOM 3165 O O A VAL B 1 140 ? 53.244 44.781 67.787 0.50 11.40 140 VAL B O 1
ATOM 3166 O O B VAL B 1 140 ? 54.208 43.743 67.838 0.50 10.23 140 VAL B O 1
ATOM 3173 N N A PHE B 1 141 ? 54.259 45.073 69.760 0.70 12.67 141 PHE B N 1
ATOM 3174 N N B PHE B 1 141 ? 55.049 44.461 69.822 0.30 8.87 141 PHE B N 1
ATOM 3175 C CA A PHE B 1 141 ? 53.622 43.883 70.290 0.70 12.47 141 PHE B CA 1
ATOM 3176 C CA B PHE B 1 141 ? 54.752 43.240 70.634 0.30 8.56 141 PHE B CA 1
ATOM 3177 C C A PHE B 1 141 ? 53.477 43.925 71.737 0.70 12.70 141 PHE B C 1
ATOM 3178 C C B PHE B 1 141 ? 53.885 43.541 71.916 0.30 9.74 141 PHE B C 1
ATOM 3179 O O A PHE B 1 141 ? 54.117 44.658 72.489 0.70 12.17 141 PHE B O 1
ATOM 3180 O O B PHE B 1 141 ? 54.368 44.307 72.752 0.30 9.29 141 PHE B O 1
ATOM 3195 N N . LEU B 1 142 ? 52.653 42.982 72.095 1.00 11.88 142 LEU B N 1
ATOM 3196 C CA . LEU B 1 142 ? 52.068 42.915 73.417 1.00 11.75 142 LEU B CA 1
ATOM 3197 C C . LEU B 1 142 ? 52.681 41.692 74.016 1.00 10.86 142 LEU B C 1
ATOM 3198 O O . LEU B 1 142 ? 52.542 40.604 73.467 1.00 12.89 142 LEU B O 1
ATOM 3203 N N . VAL B 1 143 ? 53.351 41.873 75.145 1.00 10.42 143 VAL B N 1
ATOM 3204 C CA . VAL B 1 143 ? 53.983 40.753 75.819 1.00 10.94 143 VAL B CA 1
ATOM 3205 C C . VAL B 1 143 ? 53.812 40.921 77.316 1.00 11.06 143 VAL B C 1
ATOM 3206 O O . VAL B 1 143 ? 53.486 42.003 77.798 1.00 11.29 143 VAL B O 1
ATOM 3210 N N . GLN B 1 144 ? 54.067 39.856 78.069 1.00 10.23 144 GLN B N 1
ATOM 3211 C CA . GLN B 1 144 ? 54.084 39.982 79.519 1.00 11.51 144 GLN B CA 1
ATOM 3212 C C . GLN B 1 144 ? 55.102 41.034 79.952 1.00 11.11 144 GLN B C 1
ATOM 3213 O O . GLN B 1 144 ? 56.156 41.192 79.336 1.00 11.15 144 GLN B O 1
ATOM 3219 N N . LYS B 1 145 ? 54.784 41.749 81.023 1.00 11.65 145 LYS B N 1
ATOM 3220 C CA . LYS B 1 145 ? 55.641 42.828 81.505 1.00 11.88 145 LYS B CA 1
ATOM 3221 C C . LYS B 1 145 ? 57.098 42.404 81.746 1.00 12.37 145 LYS B C 1
ATOM 3222 O O . LYS B 1 145 ? 58.010 43.132 81.372 1.00 12.28 145 LYS B O 1
ATOM 3228 N N . GLU B 1 146 ? 57.310 41.233 82.348 1.00 12.27 146 GLU B N 1
ATOM 3229 C CA . GLU B 1 146 ? 58.682 40.737 82.585 1.00 13.86 146 GLU B CA 1
ATOM 3230 C C . GLU B 1 146 ? 59.490 40.578 81.287 1.00 13.33 146 GLU B C 1
ATOM 3231 O O . GLU B 1 146 ? 60.696 40.832 81.263 1.00 14.38 146 GLU B O 1
ATOM 3237 N N . VAL B 1 147 ? 58.814 40.187 80.207 1.00 12.46 147 VAL B N 1
ATOM 3238 C CA . VAL B 1 147 ? 59.453 40.054 78.901 1.00 12.74 147 VAL B CA 1
ATOM 3239 C C . VAL B 1 147 ? 59.848 41.440 78.375 1.00 12.20 147 VAL B C 1
ATOM 3240 O O . VAL B 1 147 ? 60.956 41.631 77.863 1.00 11.91 147 VAL B O 1
ATOM 3244 N N . ALA B 1 148 ? 58.945 42.419 78.485 1.00 11.57 148 ALA B N 1
ATOM 3245 C CA . ALA B 1 148 ? 59.270 43.789 78.073 1.00 11.81 148 ALA B CA 1
ATOM 3246 C C . ALA B 1 148 ? 60.447 44.343 78.868 1.00 12.44 148 ALA B C 1
ATOM 3247 O O . ALA B 1 148 ? 61.293 45.047 78.329 1.00 12.63 148 ALA B O 1
ATOM 3249 N N . GLU B 1 149 ? 60.486 44.002 80.148 1.00 12.04 149 GLU B N 1
ATOM 3250 C CA . GLU B 1 149 ? 61.564 44.428 81.036 1.00 12.48 149 GLU B CA 1
ATOM 3251 C C . GLU B 1 149 ? 62.909 43.893 80.550 1.00 12.50 149 GLU B C 1
ATOM 3252 O O . GLU B 1 149 ? 63.894 44.631 80.515 1.00 13.10 149 GLU B O 1
ATOM 3258 N N . ARG B 1 150 ? 62.929 42.628 80.146 1.00 12.31 150 ARG B N 1
ATOM 3259 C CA . ARG B 1 150 ? 64.138 42.016 79.550 1.00 12.68 150 ARG B CA 1
ATOM 3260 C C . ARG B 1 150 ? 64.564 42.705 78.240 1.00 13.50 150 ARG B C 1
ATOM 3261 O O . ARG B 1 150 ? 65.746 42.999 78.023 1.00 12.92 150 ARG B O 1
ATOM 3277 N N . THR B 1 152 ? 64.201 45.654 77.320 1.00 13.62 152 THR B N 1
ATOM 3278 C CA . THR B 1 152 ? 64.579 47.046 77.528 1.00 13.82 152 THR B CA 1
ATOM 3279 C C . THR B 1 152 ? 65.518 47.256 78.730 1.00 14.14 152 THR B C 1
ATOM 3280 O O . THR B 1 152 ? 65.746 48.387 79.145 1.00 15.53 152 THR B O 1
ATOM 3284 N N . ALA B 1 153 ? 66.090 46.170 79.254 1.00 14.18 153 ALA B N 1
ATOM 3285 C CA . ALA B 1 153 ? 66.888 46.214 80.489 1.00 15.22 153 ALA B CA 1
ATOM 3286 C C . ALA B 1 153 ? 68.231 46.916 80.330 1.00 15.68 153 ALA B C 1
ATOM 3287 O O . ALA B 1 153 ? 68.818 46.902 79.255 1.00 15.79 153 ALA B O 1
ATOM 3289 N N . ARG B 1 154 ? 68.700 47.520 81.419 1.00 16.50 154 ARG B N 1
ATOM 3290 C CA . ARG B 1 154 ? 70.033 48.115 81.475 1.00 18.01 154 ARG B CA 1
ATOM 3291 C C . ARG B 1 154 ? 71.013 47.116 82.079 1.00 17.96 154 ARG B C 1
ATOM 3292 O O . ARG B 1 154 ? 70.596 46.216 82.818 1.00 16.78 154 ARG B O 1
ATOM 3300 N N . PRO B 1 155 ? 72.320 47.257 81.759 1.00 18.18 155 PRO B N 1
ATOM 3301 C CA . PRO B 1 155 ? 73.320 46.402 82.405 1.00 18.62 155 PRO B CA 1
ATOM 3302 C C . PRO B 1 155 ? 73.191 46.376 83.935 1.00 19.09 155 PRO B C 1
ATOM 3303 O O . PRO B 1 155 ? 72.807 47.377 84.549 1.00 19.18 155 PRO B O 1
ATOM 3307 N N . LYS B 1 156 ? 73.501 45.221 84.528 1.00 19.55 156 LYS B N 1
ATOM 3308 C CA . LYS B 1 156 ? 73.587 45.034 85.990 1.00 20.81 156 LYS B CA 1
ATOM 3309 C C . LYS B 1 156 ? 72.242 45.111 86.739 1.00 20.47 156 LYS B C 1
ATOM 3310 O O . LYS B 1 156 ? 72.200 45.045 87.970 1.00 21.38 156 LYS B O 1
ATOM 3316 N N . THR B 1 157 ? 71.149 45.236 85.992 1.00 20.38 157 THR B N 1
ATOM 3317 C CA . THR B 1 157 ? 69.804 45.142 86.564 1.00 19.76 157 THR B CA 1
ATOM 3318 C C . THR B 1 157 ? 69.339 43.687 86.402 1.00 20.19 157 THR B C 1
ATOM 3319 O O . THR B 1 157 ? 69.926 42.946 85.612 1.00 20.10 157 THR B O 1
ATOM 3323 N N . PRO B 1 158 ? 68.302 43.261 87.154 1.00 20.35 158 PRO B N 1
ATOM 3324 C CA . PRO B 1 158 ? 68.008 41.815 87.146 1.00 20.00 158 PRO B CA 1
ATOM 3325 C C . PRO B 1 158 ? 67.448 41.275 85.808 1.00 19.00 158 PRO B C 1
ATOM 3326 O O . PRO B 1 158 ? 67.693 40.114 85.462 1.00 19.41 158 PRO B O 1
ATOM 3330 N N . ALA B 1 159 ? 66.742 42.114 85.053 1.00 17.59 159 ALA B N 1
ATOM 3331 C CA . ALA B 1 159 ? 66.162 41.706 83.761 1.00 16.61 159 ALA B CA 1
ATOM 3332 C C . ALA B 1 159 ? 67.173 41.614 82.599 1.00 15.85 159 ALA B C 1
ATOM 3333 O O . ALA B 1 159 ? 66.824 41.183 81.492 1.00 16.19 159 ALA B O 1
ATOM 3335 N N . TYR B 1 160 ? 68.417 42.017 82.857 1.00 14.47 160 TYR B N 1
ATOM 3336 C CA . TYR B 1 160 ? 69.451 42.100 81.824 1.00 13.32 160 TYR B CA 1
ATOM 3337 C C . TYR B 1 160 ? 69.972 40.733 81.405 1.00 12.99 160 TYR B C 1
ATOM 3338 O O . TYR B 1 160 ? 70.448 39.968 82.241 1.00 13.48 160 TYR B O 1
ATOM 3347 N N . GLY B 1 161 ? 69.914 40.436 80.105 1.00 12.47 161 GLY B N 1
ATOM 3348 C CA . GLY B 1 161 ? 70.341 39.128 79.626 1.00 12.31 161 GLY B CA 1
ATOM 3349 C C . GLY B 1 161 ? 70.544 39.068 78.132 1.00 11.82 161 GLY B C 1
ATOM 3350 O O . GLY B 1 161 ? 70.595 40.115 77.465 1.00 11.48 161 GLY B O 1
ATOM 3351 N N . VAL B 1 162 ? 70.637 37.845 77.605 1.00 11.43 162 VAL B N 1
ATOM 3352 C CA . VAL B 1 162 ? 70.844 37.623 76.171 1.00 10.78 162 VAL B CA 1
ATOM 3353 C C . VAL B 1 162 ? 69.783 38.344 75.325 1.00 10.53 162 VAL B C 1
ATOM 3354 O O . VAL B 1 162 ? 70.113 39.011 74.346 1.00 10.56 162 VAL B O 1
ATOM 3358 N N . LEU B 1 163 ? 68.509 38.219 75.683 1.00 10.47 163 LEU B N 1
ATOM 3359 C CA . LEU B 1 163 ? 67.452 38.871 74.891 1.00 10.90 163 LEU B CA 1
ATOM 3360 C C . LEU B 1 163 ? 67.634 40.391 74.836 1.00 10.47 163 LEU B C 1
ATOM 3361 O O . LEU B 1 163 ? 67.380 41.016 73.799 1.00 9.49 163 LEU B O 1
ATOM 3366 N N . THR B 1 164 ? 68.084 40.990 75.940 1.00 9.80 164 THR B N 1
ATOM 3367 C CA . THR B 1 164 ? 68.380 42.415 75.951 1.00 9.96 164 THR B CA 1
ATOM 3368 C C . THR B 1 164 ? 69.385 42.752 74.852 1.00 9.80 164 THR B C 1
ATOM 3369 O O . THR B 1 164 ? 69.213 43.709 74.100 1.00 10.37 164 THR B O 1
ATOM 3373 N N . LEU B 1 165 ? 70.446 41.955 74.775 1.00 9.48 165 LEU B N 1
ATOM 3374 C CA . LEU B 1 165 ? 71.518 42.196 73.817 1.00 8.95 165 LEU B CA 1
ATOM 3375 C C . LEU B 1 165 ? 71.111 41.882 72.374 1.00 9.52 165 LEU B C 1
ATOM 3376 O O . LEU B 1 165 ? 71.480 42.605 71.451 1.00 9.66 165 LEU B O 1
ATOM 3381 N N . ARG B 1 166 ? 70.344 40.811 72.190 1.00 9.61 166 ARG B N 1
ATOM 3382 C CA . ARG B 1 166 ? 69.749 40.504 70.887 1.00 9.57 166 ARG B CA 1
ATOM 3383 C C . ARG B 1 166 ? 68.938 41.680 70.361 1.00 9.32 166 ARG B C 1
ATOM 3384 O O . ARG B 1 166 ? 69.085 42.075 69.186 1.00 9.35 166 ARG B O 1
ATOM 3392 N N . VAL B 1 167 ? 68.081 42.228 71.217 1.00 9.95 167 VAL B N 1
ATOM 3393 C CA . VAL B 1 167 ? 67.264 43.362 70.807 1.00 10.07 167 VAL B CA 1
ATOM 3394 C C . VAL B 1 167 ? 68.152 44.561 70.475 1.00 10.65 167 VAL B C 1
ATOM 3395 O O . VAL B 1 167 ? 68.001 45.202 69.410 1.00 11.10 167 VAL B O 1
ATOM 3399 N N . ALA B 1 168 ? 69.082 44.862 71.375 1.00 10.78 168 ALA B N 1
ATOM 3400 C CA . ALA B 1 168 ? 69.969 46.023 71.235 1.00 11.64 168 ALA B CA 1
ATOM 3401 C C . ALA B 1 168 ? 70.786 45.965 69.940 1.00 11.68 168 ALA B C 1
ATOM 3402 O O . ALA B 1 168 ? 70.985 46.991 69.278 1.00 12.38 168 ALA B O 1
ATOM 3404 N N . HIS B 1 169 ? 71.234 44.768 69.553 1.00 9.77 169 HIS B N 1
ATOM 3405 C CA . HIS B 1 169 ? 72.030 44.623 68.346 1.00 8.93 169 HIS B CA 1
ATOM 3406 C C . HIS B 1 169 ? 71.242 44.999 67.091 1.00 8.40 169 HIS B C 1
ATOM 3407 O O . HIS B 1 169 ? 71.800 45.585 66.156 1.00 9.46 169 HIS B O 1
ATOM 3414 N N . HIS B 1 170 ? 69.958 44.662 67.068 1.00 8.79 170 HIS B N 1
ATOM 3415 C CA . HIS B 1 170 ? 69.154 44.844 65.844 1.00 8.66 170 HIS B CA 1
ATOM 3416 C C . HIS B 1 170 ? 68.281 46.080 65.810 1.00 10.00 170 HIS B C 1
ATOM 3417 O O . HIS B 1 170 ? 67.856 46.492 64.727 1.00 9.79 170 HIS B O 1
ATOM 3424 N N . ALA B 1 171 ? 67.959 46.646 66.972 1.00 10.29 171 ALA B N 1
ATOM 3425 C CA . ALA B 1 171 ? 66.851 47.616 67.032 1.00 10.74 171 ALA B CA 1
ATOM 3426 C C . ALA B 1 171 ? 66.944 48.566 68.220 1.00 11.10 171 ALA B C 1
ATOM 3427 O O . ALA B 1 171 ? 67.597 48.279 69.230 1.00 12.25 171 ALA B O 1
ATOM 3429 N N . VAL B 1 172 ? 66.230 49.685 68.099 1.00 10.81 172 VAL B N 1
ATOM 3430 C CA . VAL B 1 172 ? 65.938 50.558 69.239 1.00 11.22 172 VAL B CA 1
ATOM 3431 C C . VAL B 1 172 ? 64.640 50.035 69.866 1.00 11.27 172 VAL B C 1
ATOM 3432 O O . VAL B 1 172 ? 63.661 49.772 69.157 1.00 10.69 172 VAL B O 1
ATOM 3436 N N . ALA B 1 173 ? 64.625 49.901 71.184 1.00 10.72 173 ALA B N 1
ATOM 3437 C CA . ALA B 1 173 ? 63.472 49.342 71.888 1.00 11.37 173 ALA B CA 1
ATOM 3438 C C . ALA B 1 173 ? 62.811 50.402 72.759 1.00 12.17 173 ALA B C 1
ATOM 3439 O O . ALA B 1 173 ? 63.489 51.239 73.384 1.00 12.11 173 ALA B O 1
ATOM 3441 N N . GLU B 1 174 ? 61.485 50.343 72.803 1.00 11.76 174 GLU B N 1
ATOM 3442 C CA . GLU B 1 174 ? 60.676 51.226 73.635 1.00 11.78 174 GLU B CA 1
ATOM 3443 C C . GLU B 1 174 ? 59.630 50.412 74.358 1.00 11.83 174 GLU B C 1
ATOM 3444 O O . GLU B 1 174 ? 58.896 49.653 73.736 1.00 12.31 174 GLU B O 1
ATOM 3450 N N . ARG B 1 175 ? 59.546 50.572 75.675 1.00 12.40 175 ARG B N 1
ATOM 3451 C CA . ARG B 1 175 ? 58.393 50.088 76.413 1.00 13.00 175 ARG B CA 1
ATOM 3452 C C . ARG B 1 175 ? 57.402 51.248 76.508 1.00 13.52 175 ARG B C 1
ATOM 3453 O O . ARG B 1 175 ? 57.590 52.170 77.298 1.00 14.93 175 ARG B O 1
ATOM 3461 N N . LEU B 1 176 ? 56.345 51.190 75.699 1.00 13.13 176 LEU B N 1
ATOM 3462 C CA . LEU B 1 176 ? 55.451 52.326 75.514 1.00 13.96 176 LEU B CA 1
ATOM 3463 C C . LEU B 1 176 ? 54.480 52.529 76.668 1.00 13.90 176 LEU B C 1
ATOM 3464 O O . LEU B 1 176 ? 54.262 53.646 77.103 1.00 15.44 176 LEU B O 1
ATOM 3469 N N . PHE B 1 177 ? 53.888 51.442 77.141 1.00 13.48 177 PHE B N 1
ATOM 3470 C CA . PHE B 1 177 ? 52.954 51.487 78.262 1.00 13.59 177 PHE B CA 1
ATOM 3471 C C . PHE B 1 177 ? 52.683 50.077 78.761 1.00 13.57 177 PHE B C 1
ATOM 3472 O O . PHE B 1 177 ? 52.964 49.103 78.054 1.00 12.20 177 PHE B O 1
ATOM 3480 N N . ASP B 1 178 ? 52.152 49.977 79.978 1.00 13.67 178 ASP B N 1
ATOM 3481 C CA . ASP B 1 178 ? 51.746 48.700 80.524 1.00 14.31 178 ASP B CA 1
ATOM 3482 C C . ASP B 1 178 ? 50.231 48.583 80.466 1.00 14.66 178 ASP B C 1
ATOM 3483 O O . ASP B 1 178 ? 49.520 49.593 80.385 1.00 16.15 178 ASP B O 1
ATOM 3488 N N . LEU B 1 179 ? 49.743 47.350 80.536 1.00 13.75 179 LEU B N 1
ATOM 3489 C CA . LEU B 1 179 ? 48.315 47.095 80.475 1.00 12.95 179 LEU B CA 1
ATOM 3490 C C . LEU B 1 179 ? 47.955 46.239 81.682 1.00 12.73 179 LEU B C 1
ATOM 3491 O O . LEU B 1 179 ? 48.574 45.199 81.904 1.00 12.61 179 LEU B O 1
ATOM 3496 N N . PRO B 1 180 ? 46.956 46.676 82.476 1.00 12.96 180 PRO B N 1
ATOM 3497 C CA . PRO B 1 180 ? 46.601 45.899 83.652 1.00 12.77 180 PRO B CA 1
ATOM 3498 C C . PRO B 1 180 ? 45.861 44.622 83.273 1.00 12.61 180 PRO B C 1
ATOM 3499 O O . PRO B 1 180 ? 45.312 44.542 82.169 1.00 11.07 180 PRO B O 1
ATOM 3503 N N . PRO B 1 181 ? 45.849 43.620 84.173 1.00 12.26 181 PRO B N 1
ATOM 3504 C CA . PRO B 1 181 ? 45.091 42.407 83.882 1.00 12.98 181 PRO B CA 1
ATOM 3505 C C . PRO B 1 181 ? 43.650 42.697 83.436 1.00 13.45 181 PRO B C 1
ATOM 3506 O O . PRO B 1 181 ? 43.126 42.001 82.568 1.00 13.65 181 PRO B O 1
ATOM 3510 N N . GLY B 1 182 ? 43.044 43.742 84.000 1.00 13.96 182 GLY B N 1
ATOM 3511 C CA . GLY B 1 182 ? 41.660 44.119 83.674 1.00 13.73 182 GLY B CA 1
ATOM 3512 C C . GLY B 1 182 ? 41.394 44.657 82.277 1.00 13.90 182 GLY B C 1
ATOM 3513 O O . GLY B 1 182 ? 40.235 44.849 81.914 1.00 14.60 182 GLY B O 1
ATOM 3514 N N . ALA B 1 183 ? 42.449 44.894 81.490 1.00 13.14 183 ALA B N 1
ATOM 3515 C CA . ALA B 1 183 ? 42.321 45.316 80.086 1.00 12.46 183 ALA B CA 1
ATOM 3516 C C . ALA B 1 183 ? 42.022 44.116 79.195 1.00 11.69 183 ALA B C 1
ATOM 3517 O O . ALA B 1 183 ? 41.822 44.261 78.002 1.00 12.88 183 ALA B O 1
ATOM 3519 N N . PHE B 1 184 ? 42.025 42.931 79.787 1.00 11.71 184 PHE B N 1
ATOM 3520 C CA . PHE B 1 184 ? 41.819 41.701 79.044 1.00 11.83 184 PHE B CA 1
ATOM 3521 C C . PHE B 1 184 ? 40.705 40.906 79.660 1.00 12.74 184 PHE B C 1
ATOM 3522 O O . PHE B 1 184 ? 40.474 40.966 80.876 1.00 12.30 184 PHE B O 1
ATOM 3530 N N . PHE B 1 185 ? 40.020 40.154 78.810 1.00 13.66 185 PHE B N 1
ATOM 3531 C CA . PHE B 1 185 ? 38.959 39.262 79.267 1.00 14.81 185 PHE B CA 1
ATOM 3532 C C . PHE B 1 185 ? 39.173 37.889 78.623 1.00 15.69 185 PHE B C 1
ATOM 3533 O O . PHE B 1 185 ? 39.269 37.803 77.388 1.00 16.29 185 PHE B O 1
ATOM 3541 N N . PRO B 1 186 ? 39.346 36.832 79.454 1.00 16.48 186 PRO B N 1
ATOM 3542 C CA . PRO B 1 186 ? 39.472 36.921 80.911 1.00 16.51 186 PRO B CA 1
ATOM 3543 C C . PRO B 1 186 ? 40.819 37.549 81.274 1.00 16.55 186 PRO B C 1
ATOM 3544 O O . PRO B 1 186 ? 41.707 37.614 80.412 1.00 16.35 186 PRO B O 1
ATOM 3548 N N . PRO B 1 187 ? 40.965 38.043 82.513 1.00 16.76 187 PRO B N 1
ATOM 3549 C CA . PRO B 1 187 ? 42.220 38.687 82.912 1.00 17.18 187 PRO B CA 1
ATOM 3550 C C . PRO B 1 187 ? 43.368 37.700 83.187 1.00 17.38 187 PRO B C 1
ATOM 3551 O O . PRO B 1 187 ? 43.131 36.634 83.757 1.00 18.01 187 PRO B O 1
ATOM 3555 N N . PRO B 1 188 ? 44.603 38.056 82.780 1.00 18.06 188 PRO B N 1
ATOM 3556 C CA . PRO B 1 188 ? 45.796 37.253 83.076 1.00 18.15 188 PRO B CA 1
ATOM 3557 C C . PRO B 1 188 ? 46.302 37.498 84.496 1.00 18.00 188 PRO B C 1
ATOM 3558 O O . PRO B 1 188 ? 45.852 38.438 85.148 1.00 19.22 188 PRO B O 1
ATOM 3562 N N . LYS B 1 189 ? 47.230 36.661 84.960 1.00 17.98 189 LYS B N 1
ATOM 3563 C CA . LYS B 1 189 ? 47.821 36.798 86.299 1.00 17.59 189 LYS B CA 1
ATOM 3564 C C . LYS B 1 189 ? 48.802 37.961 86.412 1.00 16.42 189 LYS B C 1
ATOM 3565 O O . LYS B 1 189 ? 49.071 38.471 87.511 1.00 15.75 189 LYS B O 1
ATOM 3571 N N . VAL B 1 190 ? 49.338 38.372 85.270 1.00 15.46 190 VAL B N 1
ATOM 3572 C CA . VAL B 1 190 ? 50.403 39.355 85.249 1.00 14.79 190 VAL B CA 1
ATOM 3573 C C . VAL B 1 190 ? 50.046 40.501 84.302 1.00 13.48 190 VAL B C 1
ATOM 3574 O O . VAL B 1 190 ? 49.183 40.353 83.439 1.00 13.81 190 VAL B O 1
ATOM 3578 N N . TRP B 1 191 ? 50.690 41.644 84.510 1.00 12.94 191 TRP B N 1
ATOM 3579 C CA . TRP B 1 191 ? 50.563 42.795 83.620 1.00 12.65 191 TRP B CA 1
ATOM 3580 C C . TRP B 1 191 ? 51.220 42.509 82.274 1.00 12.20 191 TRP B C 1
ATOM 3581 O O . TRP B 1 191 ? 52.124 41.681 82.167 1.00 11.73 191 TRP B O 1
ATOM 3592 N N . SER B 1 192 ? 50.699 43.162 81.246 1.00 11.44 192 SER B N 1
ATOM 3593 C CA . SER B 1 192 ? 51.322 43.119 79.929 1.00 10.81 192 SER B CA 1
ATOM 3594 C C . SER B 1 192 ? 51.975 44.472 79.635 1.00 10.75 192 SER B C 1
ATOM 3595 O O . SER B 1 192 ? 51.813 45.430 80.397 1.00 10.80 192 SER B O 1
ATOM 3598 N N . SER B 1 193 ? 52.762 44.529 78.566 1.00 9.81 193 SER B N 1
ATOM 3599 C CA . SER B 1 193 ? 53.341 45.798 78.124 1.00 10.20 193 SER B CA 1
ATOM 3600 C C . SER B 1 193 ? 53.327 45.804 76.612 1.00 9.59 193 SER B C 1
ATOM 3601 O O . SER B 1 193 ? 53.421 44.741 75.979 1.00 10.32 193 SER B O 1
ATOM 3604 N N . LEU B 1 194 ? 53.218 47.002 76.055 1.00 11.23 194 LEU B N 1
ATOM 3605 C CA . LEU B 1 194 ? 53.384 47.188 74.617 1.00 10.97 194 LEU B CA 1
ATOM 3606 C C . LEU B 1 194 ? 54.797 47.694 74.355 1.00 11.53 194 LEU B C 1
ATOM 3607 O O . LEU B 1 194 ? 55.201 48.739 74.873 1.00 11.50 194 LEU B O 1
ATOM 3612 N N . VAL B 1 195 ? 55.535 46.912 73.580 1.00 11.43 195 VAL B N 1
ATOM 3613 C CA . VAL B 1 195 ? 56.909 47.223 73.184 1.00 11.87 195 VAL B CA 1
ATOM 3614 C C . VAL B 1 195 ? 56.955 47.543 71.695 1.00 12.24 195 VAL B C 1
ATOM 3615 O O . VAL B 1 195 ? 56.343 46.843 70.890 1.00 13.48 195 VAL B O 1
ATOM 3619 N N . ARG B 1 196 ? 57.690 48.588 71.337 1.00 10.95 196 ARG B N 1
ATOM 3620 C CA . ARG B 1 196 ? 57.953 48.888 69.922 1.00 10.25 196 ARG B CA 1
ATOM 3621 C C . ARG B 1 196 ? 59.447 48.778 69.646 1.00 9.84 196 ARG B C 1
ATOM 3622 O O . ARG B 1 196 ? 60.269 49.403 70.339 1.00 10.11 196 ARG B O 1
ATOM 3630 N N . LEU B 1 197 ? 59.789 47.996 68.630 1.00 9.68 197 LEU B N 1
ATOM 3631 C CA . LEU B 1 197 ? 61.183 47.860 68.172 1.00 9.81 197 LEU B CA 1
ATOM 3632 C C . LEU B 1 197 ? 61.316 48.494 66.805 1.00 10.24 197 LEU B C 1
ATOM 3633 O O . LEU B 1 197 ? 60.478 48.256 65.932 1.00 9.78 197 LEU B O 1
ATOM 3638 N N . THR B 1 198 ? 62.380 49.280 66.594 1.00 10.23 198 THR B N 1
ATOM 3639 C CA . THR B 1 198 ? 62.616 49.930 65.314 1.00 10.54 198 THR B CA 1
ATOM 3640 C C . THR B 1 198 ? 63.989 49.470 64.864 1.00 9.96 198 THR B C 1
ATOM 3641 O O . THR B 1 198 ? 65.014 49.951 65.362 1.00 10.06 198 THR B O 1
ATOM 3645 N N . PRO B 1 199 ? 64.022 48.457 63.985 1.00 10.76 199 PRO B N 1
ATOM 3646 C CA . PRO B 1 199 ? 65.293 47.972 63.483 1.00 11.77 199 PRO B CA 1
ATOM 3647 C C . PRO B 1 199 ? 66.147 49.037 62.811 1.00 13.13 199 PRO B C 1
ATOM 3648 O O . PRO B 1 199 ? 65.648 49.955 62.157 1.00 13.33 199 PRO B O 1
ATOM 3652 N N . THR B 1 200 ? 67.448 48.886 62.983 1.00 14.20 200 THR B N 1
ATOM 3653 C CA . THR B 1 200 ? 68.383 49.793 62.334 1.00 15.36 200 THR B CA 1
ATOM 3654 C C . THR B 1 200 ? 68.810 49.258 60.966 1.00 17.07 200 THR B C 1
ATOM 3655 O O . THR B 1 200 ? 69.363 50.015 60.144 1.00 19.66 200 THR B O 1
ATOM 3659 N N . GLY B 1 201 ? 68.582 47.970 60.714 1.00 17.15 201 GLY B N 1
ATOM 3660 C CA . GLY B 1 201 ? 69.093 47.308 59.503 1.00 17.49 201 GLY B CA 1
ATOM 3661 C C . GLY B 1 201 ? 70.280 46.387 59.795 1.00 16.86 201 GLY B C 1
ATOM 3662 O O . GLY B 1 201 ? 70.807 45.727 58.866 1.00 17.22 201 GLY B O 1
ATOM 3663 N N . ALA B 1 202 ? 70.750 46.348 61.043 1.00 14.94 202 ALA B N 1
ATOM 3664 C CA . ALA B 1 202 ? 71.816 45.388 61.408 1.00 13.84 202 ALA B CA 1
ATOM 3665 C C . ALA B 1 202 ? 71.263 43.975 61.276 1.00 14.25 202 ALA B C 1
ATOM 3666 O O . ALA B 1 202 ? 70.156 43.695 61.750 1.00 13.66 202 ALA B O 1
ATOM 3668 N N . LEU B 1 203 ? 72.023 43.122 60.604 1.00 12.86 203 LEU B N 1
ATOM 3669 C CA . LEU B 1 203 ? 71.701 41.720 60.449 1.00 12.39 203 LEU B CA 1
ATOM 3670 C C . LEU B 1 203 ? 72.369 40.939 61.568 1.00 13.02 203 LEU B C 1
ATOM 3671 O O . LEU B 1 203 ? 73.044 41.515 62.425 1.00 12.91 203 LEU B O 1
ATOM 3676 N N . ASP B 1 204 ? 72.192 39.631 61.572 1.00 12.62 204 ASP B N 1
ATOM 3677 C CA . ASP B 1 204 ? 72.821 38.819 62.614 1.00 12.71 204 ASP B CA 1
ATOM 3678 C C . ASP B 1 204 ? 74.344 38.990 62.662 1.00 12.55 204 ASP B C 1
ATOM 3679 O O . ASP B 1 204 ? 74.962 39.325 61.664 1.00 11.47 204 ASP B O 1
ATOM 3684 N N . ASP B 1 205 ? 74.903 38.842 63.854 1.00 12.73 205 ASP B N 1
ATOM 3685 C CA . ASP B 1 205 ? 76.347 38.722 64.021 1.00 13.88 205 ASP B CA 1
ATOM 3686 C C . ASP B 1 205 ? 76.534 37.425 64.785 1.00 14.21 205 ASP B C 1
ATOM 3687 O O . ASP B 1 205 ? 76.574 37.429 66.028 1.00 13.95 205 ASP B O 1
ATOM 3692 N N . PRO B 1 206 ? 76.564 36.297 64.054 1.00 13.84 206 PRO B N 1
ATOM 3693 C CA . PRO B 1 206 ? 76.502 35.007 64.738 1.00 14.56 206 PRO B CA 1
ATOM 3694 C C . PRO B 1 206 ? 77.643 34.782 65.745 1.00 15.06 206 PRO B C 1
ATOM 3695 O O . PRO B 1 206 ? 77.392 34.266 66.852 1.00 15.25 206 PRO B O 1
ATOM 3699 N N . GLY B 1 207 ? 78.872 35.175 65.404 1.00 14.68 207 GLY B N 1
ATOM 3700 C CA . GLY B 1 207 ? 80.026 35.016 66.326 1.00 15.49 207 GLY B CA 1
ATOM 3701 C C . GLY B 1 207 ? 79.859 35.826 67.604 1.00 15.47 207 GLY B C 1
ATOM 3702 O O . GLY B 1 207 ? 80.203 35.382 68.712 1.00 16.87 207 GLY B O 1
ATOM 3703 N N . LEU B 1 208 ? 79.334 37.039 67.463 1.00 14.89 208 LEU B N 1
ATOM 3704 C CA . LEU B 1 208 ? 79.040 37.880 68.616 1.00 16.07 208 LEU B CA 1
ATOM 3705 C C . LEU B 1 208 ? 78.059 37.172 69.548 1.00 16.41 208 LEU B C 1
ATOM 3706 O O . LEU B 1 208 ? 78.249 37.180 70.772 1.00 16.47 208 LEU B O 1
ATOM 3711 N N . PHE B 1 209 ? 77.016 36.568 68.978 1.00 16.13 209 PHE B N 1
ATOM 3712 C CA . PHE B 1 209 ? 75.986 35.945 69.810 1.00 16.31 209 PHE B CA 1
ATOM 3713 C C . PHE B 1 209 ? 76.345 34.606 70.402 1.00 16.07 209 PHE B C 1
ATOM 3714 O O . PHE B 1 209 ? 75.786 34.180 71.420 1.00 16.76 209 PHE B O 1
ATOM 3722 N N . ARG B 1 210 ? 77.327 33.963 69.785 1.00 15.50 210 ARG B N 1
ATOM 3723 C CA . ARG B 1 210 ? 77.960 32.823 70.455 1.00 15.80 210 ARG B CA 1
ATOM 3724 C C . ARG B 1 210 ? 78.655 33.258 71.739 1.00 15.80 210 ARG B C 1
ATOM 3725 O O . ARG B 1 210 ? 78.512 32.608 72.774 1.00 15.72 210 ARG B O 1
ATOM 3733 N N . LEU B 1 211 ? 79.387 34.369 71.687 1.00 16.86 211 LEU B N 1
ATOM 3734 C CA . LEU B 1 211 ? 80.081 34.865 72.873 1.00 17.36 211 LEU B CA 1
ATOM 3735 C C . LEU B 1 211 ? 79.070 35.278 73.939 1.00 17.17 211 LEU B C 1
ATOM 3736 O O . LEU B 1 211 ? 79.183 34.863 75.107 1.00 18.27 211 LEU B O 1
ATOM 3741 N N . VAL B 1 212 ? 78.081 36.078 73.537 1.00 16.84 212 VAL B N 1
ATOM 3742 C CA . VAL B 1 212 ? 77.051 36.541 74.460 1.00 16.31 212 VAL B CA 1
ATOM 3743 C C . VAL B 1 212 ? 76.330 35.379 75.148 1.00 16.57 212 VAL B C 1
ATOM 3744 O O . VAL B 1 212 ? 76.205 35.352 76.384 1.00 17.04 212 VAL B O 1
ATOM 3748 N N . GLU B 1 213 ? 75.868 34.411 74.358 1.00 17.04 213 GLU B N 1
ATOM 3749 C CA . GLU B 1 213 ? 75.158 33.263 74.917 1.00 18.26 213 GLU B CA 1
ATOM 3750 C C . GLU B 1 213 ? 76.040 32.478 75.892 1.00 18.01 213 GLU B C 1
ATOM 3751 O O . GLU B 1 213 ? 75.585 32.066 76.962 1.00 18.58 213 GLU B O 1
ATOM 3757 N N . ALA B 1 214 ? 77.304 32.286 75.517 1.00 18.08 214 ALA B N 1
ATOM 3758 C CA . ALA B 1 214 ? 78.287 31.643 76.391 1.00 18.27 214 ALA B CA 1
ATOM 3759 C C . ALA B 1 214 ? 78.499 32.426 77.690 1.00 18.26 214 ALA B C 1
ATOM 3760 O O . ALA B 1 214 ? 78.592 31.830 78.774 1.00 18.59 214 ALA B O 1
ATOM 3762 N N . ALA B 1 215 ? 78.559 33.754 77.581 1.00 18.48 215 ALA B N 1
ATOM 3763 C CA . ALA B 1 215 ? 78.815 34.607 78.743 1.00 18.38 215 ALA B CA 1
ATOM 3764 C C . ALA B 1 215 ? 77.710 34.485 79.781 1.00 18.83 215 ALA B C 1
ATOM 3765 O O . ALA B 1 215 ? 77.998 34.462 80.981 1.00 17.96 215 ALA B O 1
ATOM 3767 N N . PHE B 1 216 ? 76.466 34.355 79.319 1.00 18.84 216 PHE B N 1
ATOM 3768 C CA . PHE B 1 216 ? 75.309 34.251 80.221 1.00 19.68 216 PHE B CA 1
ATOM 3769 C C . PHE B 1 216 ? 74.983 32.833 80.680 1.00 21.64 216 PHE B C 1
ATOM 3770 O O . PHE B 1 216 ? 74.447 32.646 81.781 1.00 22.12 216 PHE B O 1
ATOM 3778 N N . GLY B 1 217 ? 75.357 31.847 79.864 1.00 23.17 217 GLY B N 1
ATOM 3779 C CA . GLY B 1 217 ? 75.062 30.424 80.084 1.00 25.03 217 GLY B CA 1
ATOM 3780 C C . GLY B 1 217 ? 74.676 29.953 81.477 1.00 26.70 217 GLY B C 1
ATOM 3781 O O . GLY B 1 217 ? 73.809 29.084 81.625 1.00 27.06 217 GLY B O 1
ATOM 3782 N N . LYS B 1 218 ? 75.318 30.510 82.501 1.00 28.02 218 LYS B N 1
ATOM 3783 C CA . LYS B 1 218 ? 75.001 30.156 83.888 1.00 29.14 218 LYS B CA 1
ATOM 3784 C C . LYS B 1 218 ? 74.896 31.392 84.787 1.00 29.87 218 LYS B C 1
ATOM 3785 O O . LYS B 1 218 ? 75.813 32.214 84.837 1.00 30.07 218 LYS B O 1
ATOM 3791 N N . ARG B 1 219 ? 73.774 31.501 85.497 1.00 30.75 219 ARG B N 1
ATOM 3792 C CA . ARG B 1 219 ? 73.472 32.654 86.355 1.00 31.45 219 ARG B CA 1
ATOM 3793 C C . ARG B 1 219 ? 74.612 33.032 87.322 1.00 31.50 219 ARG B C 1
ATOM 3794 O O . ARG B 1 219 ? 75.173 34.125 87.222 1.00 31.69 219 ARG B O 1
ATOM 3802 N N . ARG B 1 220 ? 74.956 32.130 88.239 1.00 31.63 220 ARG B N 1
ATOM 3803 C CA . ARG B 1 220 ? 75.920 32.442 89.303 1.00 31.67 220 ARG B CA 1
ATOM 3804 C C . ARG B 1 220 ? 77.349 32.078 88.887 1.00 31.32 220 ARG B C 1
ATOM 3805 O O . ARG B 1 220 ? 78.006 31.245 89.524 1.00 31.18 220 ARG B O 1
ATOM 3813 N N . LYS B 1 221 ? 77.819 32.723 87.820 1.00 31.12 221 LYS B N 1
ATOM 3814 C CA . LYS B 1 221 ? 79.110 32.401 87.208 1.00 30.67 221 LYS B CA 1
ATOM 3815 C C . LYS B 1 221 ? 79.800 33.651 86.655 1.00 29.88 221 LYS B C 1
ATOM 3816 O O . LYS B 1 221 ? 79.176 34.456 85.955 1.00 30.04 221 LYS B O 1
ATOM 3822 N N . THR B 1 222 ? 81.086 33.805 86.974 1.00 29.10 222 THR B N 1
ATOM 3823 C CA . THR B 1 222 ? 81.903 34.916 86.469 1.00 28.32 222 THR B CA 1
ATOM 3824 C C . THR B 1 222 ? 82.145 34.745 84.965 1.00 28.06 222 THR B C 1
ATOM 3825 O O . THR B 1 222 ? 82.007 33.632 84.438 1.00 27.59 222 THR B O 1
ATOM 3829 N N . LEU B 1 223 ? 82.506 35.834 84.282 1.00 27.94 223 LEU B N 1
ATOM 3830 C CA . LEU B 1 223 ? 82.794 35.767 82.842 1.00 28.14 223 LEU B CA 1
ATOM 3831 C C . LEU B 1 223 ? 83.922 34.783 82.553 1.00 27.69 223 LEU B C 1
ATOM 3832 O O . LEU B 1 223 ? 83.803 33.947 81.655 1.00 28.12 223 LEU B O 1
ATOM 3837 N N . LEU B 1 224 ? 85.001 34.882 83.329 1.00 27.16 224 LEU B N 1
ATOM 3838 C CA . LEU B 1 224 ? 86.155 34.006 83.170 1.00 26.57 224 LEU B CA 1
ATOM 3839 C C . LEU B 1 224 ? 85.748 32.537 83.253 1.00 26.07 224 LEU B C 1
ATOM 3840 O O . LEU B 1 224 ? 86.144 31.740 82.398 1.00 26.38 224 LEU B O 1
ATOM 3845 N N . ASN B 1 225 ? 84.937 32.195 84.269 1.00 25.42 225 ASN B N 1
ATOM 3846 C CA . ASN B 1 225 ? 84.457 30.824 84.456 1.00 24.84 225 ASN B CA 1
ATOM 3847 C C . ASN B 1 225 ? 83.405 30.362 83.439 1.00 24.17 225 ASN B C 1
ATOM 3848 O O . ASN B 1 225 ? 83.406 29.182 83.030 1.00 23.80 225 ASN B O 1
ATOM 3853 N N . ALA B 1 226 ? 82.507 31.284 83.044 1.00 23.82 226 ALA B N 1
ATOM 3854 C CA . ALA B 1 226 ? 81.478 30.955 82.051 1.00 24.02 226 ALA B CA 1
ATOM 3855 C C . ALA B 1 226 ? 82.104 30.666 80.690 1.00 24.15 226 ALA B C 1
ATOM 3856 O O . ALA B 1 226 ? 81.722 29.707 80.011 1.00 24.10 226 ALA B O 1
ATOM 3858 N N . LEU B 1 227 ? 83.068 31.503 80.300 1.00 24.40 227 LEU B N 1
ATOM 3859 C CA . LEU B 1 227 ? 83.719 31.361 79.000 1.00 24.77 227 LEU B CA 1
ATOM 3860 C C . LEU B 1 227 ? 84.643 30.143 78.992 1.00 25.10 227 LEU B C 1
ATOM 3861 O O . LEU B 1 227 ? 84.805 29.492 77.960 1.00 25.65 227 LEU B O 1
ATOM 3866 N N . ALA B 1 228 ? 85.221 29.828 80.150 1.00 25.51 228 ALA B N 1
ATOM 3867 C CA . ALA B 1 228 ? 86.005 28.603 80.320 1.00 25.87 228 ALA B CA 1
ATOM 3868 C C . ALA B 1 228 ? 85.170 27.372 79.972 1.00 26.27 228 ALA B C 1
ATOM 3869 O O . ALA B 1 228 ? 85.594 26.528 79.179 1.00 26.45 228 ALA B O 1
ATOM 3871 N N . ALA B 1 229 ? 83.977 27.298 80.558 1.00 26.77 229 ALA B N 1
ATOM 3872 C CA . ALA B 1 229 ? 83.040 26.197 80.337 1.00 27.29 229 ALA B CA 1
ATOM 3873 C C . ALA B 1 229 ? 82.545 26.129 78.893 1.00 27.80 229 ALA B C 1
ATOM 3874 O O . ALA B 1 229 ? 81.963 25.122 78.477 1.00 27.80 229 ALA B O 1
ATOM 3876 N N . ALA B 1 230 ? 82.796 27.199 78.138 1.00 28.38 230 ALA B N 1
ATOM 3877 C CA . ALA B 1 230 ? 82.284 27.346 76.778 1.00 29.11 230 ALA B CA 1
ATOM 3878 C C . ALA B 1 230 ? 83.363 27.278 75.689 1.00 29.85 230 ALA B C 1
ATOM 3879 O O . ALA B 1 230 ? 83.163 27.775 74.571 1.00 30.09 230 ALA B O 1
ATOM 3881 N N . GLY B 1 231 ? 84.502 26.674 76.010 1.00 30.87 231 GLY B N 1
ATOM 3882 C CA . GLY B 1 231 ? 85.589 26.529 75.044 1.00 31.74 231 GLY B CA 1
ATOM 3883 C C . GLY B 1 231 ? 86.617 27.644 75.084 1.00 32.29 231 GLY B C 1
ATOM 3884 O O . GLY B 1 231 ? 87.816 27.377 74.982 1.00 32.74 231 GLY B O 1
ATOM 3885 N N . TYR B 1 232 ? 86.150 28.887 75.221 1.00 32.67 232 TYR B N 1
ATOM 3886 C CA . TYR B 1 232 ? 87.033 30.052 75.328 1.00 32.99 232 TYR B CA 1
ATOM 3887 C C . TYR B 1 232 ? 88.029 29.850 76.488 1.00 33.48 232 TYR B C 1
ATOM 3888 O O . TYR B 1 232 ? 87.623 29.785 77.651 1.00 34.04 232 TYR B O 1
ATOM 3897 N N . PRO B 1 233 ? 89.334 29.720 76.173 1.00 33.75 233 PRO B N 1
ATOM 3898 C CA . PRO B 1 233 ? 90.383 29.402 77.156 1.00 33.72 233 PRO B CA 1
ATOM 3899 C C . PRO B 1 233 ? 90.671 30.528 78.157 1.00 33.67 233 PRO B C 1
ATOM 3900 O O . PRO B 1 233 ? 90.608 31.705 77.798 1.00 33.90 233 PRO B O 1
ATOM 3904 N N . LYS B 1 234 ? 90.996 30.150 79.393 1.00 33.44 234 LYS B N 1
ATOM 3905 C CA . LYS B 1 234 ? 91.142 31.089 80.521 1.00 33.35 234 LYS B CA 1
ATOM 3906 C C . LYS B 1 234 ? 92.267 32.116 80.368 1.00 32.97 234 LYS B C 1
ATOM 3907 O O . LYS B 1 234 ? 92.069 33.303 80.647 1.00 32.94 234 LYS B O 1
ATOM 3913 N N . ALA B 1 235 ? 93.442 31.656 79.940 1.00 32.55 235 ALA B N 1
ATOM 3914 C CA . ALA B 1 235 ? 94.584 32.539 79.711 1.00 32.05 235 ALA B CA 1
ATOM 3915 C C . ALA B 1 235 ? 94.308 33.518 78.574 1.00 31.78 235 ALA B C 1
ATOM 3916 O O . ALA B 1 235 ? 94.776 34.660 78.602 1.00 31.65 235 ALA B O 1
ATOM 3918 N N . ARG B 1 236 ? 93.544 33.058 77.582 1.00 31.35 236 ARG B N 1
ATOM 3919 C CA . ARG B 1 236 ? 93.165 33.876 76.434 1.00 31.19 236 ARG B CA 1
ATOM 3920 C C . ARG B 1 236 ? 92.195 34.986 76.840 1.00 30.68 236 ARG B C 1
ATOM 3921 O O . ARG B 1 236 ? 92.291 36.110 76.343 1.00 30.52 236 ARG B O 1
ATOM 3929 N N . VAL B 1 237 ? 91.276 34.664 77.750 1.00 30.27 237 VAL B N 1
ATOM 3930 C CA . VAL B 1 237 ? 90.278 35.624 78.221 1.00 29.79 237 VAL B CA 1
ATOM 3931 C C . VAL B 1 237 ? 90.910 36.686 79.130 1.00 29.38 237 VAL B C 1
ATOM 3932 O O . VAL B 1 237 ? 90.602 37.870 79.002 1.00 29.38 237 VAL B O 1
ATOM 3936 N N . GLU B 1 238 ? 91.807 36.265 80.023 1.00 29.14 238 GLU B N 1
ATOM 3937 C CA . GLU B 1 238 ? 92.516 37.196 80.904 1.00 28.75 238 GLU B CA 1
ATOM 3938 C C . GLU B 1 238 ? 93.298 38.241 80.108 1.00 28.43 238 GLU B C 1
ATOM 3939 O O . GLU B 1 238 ? 93.264 39.443 80.431 1.00 28.01 238 GLU B O 1
ATOM 3945 N N . GLU B 1 239 ? 93.991 37.762 79.066 1.00 28.16 239 GLU B N 1
ATOM 3946 C CA . GLU B 1 239 ? 94.813 38.588 78.181 1.00 28.05 239 GLU B CA 1
ATOM 3947 C C . GLU B 1 239 ? 93.948 39.578 77.407 1.00 27.65 239 GLU B C 1
ATOM 3948 O O . GLU B 1 239 ? 94.338 40.729 77.193 1.00 27.41 239 GLU B O 1
ATOM 3954 N N . ALA B 1 240 ? 92.777 39.107 76.989 1.00 27.13 240 ALA B N 1
ATOM 3955 C CA . ALA B 1 240 ? 91.808 39.931 76.285 1.00 27.03 240 ALA B CA 1
ATOM 3956 C C . ALA B 1 240 ? 91.287 41.051 77.192 1.00 27.04 240 ALA B C 1
ATOM 3957 O O . ALA B 1 240 ? 91.216 42.210 76.769 1.00 26.82 240 ALA B O 1
ATOM 3959 N N . LEU B 1 241 ? 90.941 40.696 78.432 1.00 26.92 241 LEU B N 1
ATOM 3960 C CA . LEU B 1 241 ? 90.421 41.653 79.418 1.00 27.17 241 LEU B CA 1
ATOM 3961 C C . LEU B 1 241 ? 91.450 42.709 79.827 1.00 27.29 241 LEU B C 1
ATOM 3962 O O . LEU B 1 241 ? 91.108 43.884 79.967 1.00 27.34 241 LEU B O 1
ATOM 3967 N N . ARG B 1 242 ? 92.701 42.287 80.020 1.00 27.51 242 ARG B N 1
ATOM 3968 C CA . ARG B 1 242 ? 93.792 43.220 80.306 1.00 27.69 242 ARG B CA 1
ATOM 3969 C C . ARG B 1 242 ? 93.890 44.263 79.200 1.00 28.30 242 ARG B C 1
ATOM 3970 O O . ARG B 1 242 ? 93.938 45.466 79.475 1.00 28.23 242 ARG B O 1
ATOM 3978 N N . ALA B 1 243 ? 93.898 43.788 77.951 1.00 29.18 243 ALA B N 1
ATOM 3979 C CA . ALA B 1 243 ? 93.967 44.658 76.783 1.00 30.18 243 ALA B CA 1
ATOM 3980 C C . ALA B 1 243 ? 92.775 45.616 76.709 1.00 30.83 243 ALA B C 1
ATOM 3981 O O . ALA B 1 243 ? 92.876 46.689 76.113 1.00 31.10 243 ALA B O 1
ATOM 3983 N N . LEU B 1 244 ? 91.658 45.231 77.325 1.00 31.62 244 LEU B N 1
ATOM 3984 C CA . LEU B 1 244 ? 90.457 46.072 77.362 1.00 32.41 244 LEU B CA 1
ATOM 3985 C C . LEU B 1 244 ? 90.318 46.892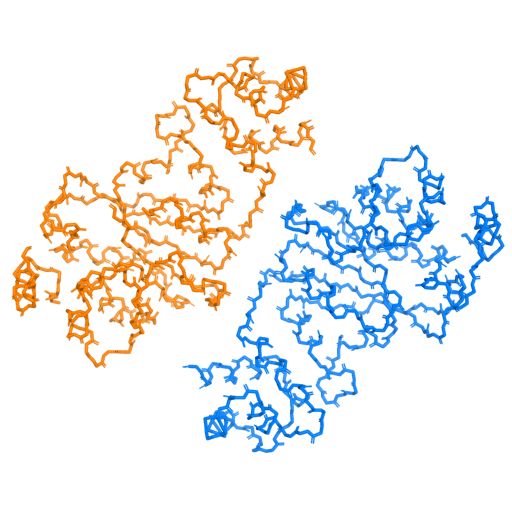 78.648 1.00 32.88 244 LEU B C 1
ATOM 3986 O O . LEU B 1 244 ? 89.511 47.826 78.711 1.00 33.29 244 LEU B O 1
ATOM 3991 N N . GLY B 1 245 ? 91.101 46.538 79.665 1.00 33.29 245 GLY B N 1
ATOM 3992 C CA . GLY B 1 245 ? 91.063 47.218 80.960 1.00 33.62 245 GLY B CA 1
ATOM 3993 C C . GLY B 1 245 ? 89.811 46.925 81.769 1.00 33.86 245 GLY B C 1
ATOM 3994 O O . GLY B 1 245 ? 89.295 47.805 82.461 1.00 33.99 245 GLY B O 1
ATOM 3995 N N . LEU B 1 246 ? 89.324 45.688 81.673 1.00 33.99 246 LEU B N 1
ATOM 3996 C CA . LEU B 1 246 ? 88.148 45.232 82.419 1.00 33.86 246 LEU B CA 1
ATOM 3997 C C . LEU B 1 246 ? 88.571 44.437 83.657 1.00 33.75 246 LEU B C 1
ATOM 3998 O O . LEU B 1 246 ? 89.626 43.799 83.640 1.00 34.02 246 LEU B O 1
ATOM 4003 N N . PRO B 1 247 ? 87.756 44.477 84.735 1.00 33.41 247 PRO B N 1
ATOM 4004 C CA . PRO B 1 247 ? 88.053 43.713 85.958 1.00 33.05 247 PRO B CA 1
ATOM 4005 C C . PRO B 1 247 ? 88.177 42.212 85.683 1.00 32.54 247 PRO B C 1
ATOM 4006 O O . PRO B 1 247 ? 87.468 41.697 84.816 1.00 32.09 247 PRO B O 1
ATOM 4010 N N . PRO B 1 248 ? 89.070 41.518 86.416 1.00 32.12 248 PRO B N 1
ATOM 4011 C CA . PRO B 1 248 ? 89.396 40.112 86.133 1.00 31.72 248 PRO B CA 1
ATOM 4012 C C . PRO B 1 248 ? 88.282 39.114 86.458 1.00 31.13 248 PRO B C 1
ATOM 4013 O O . PRO B 1 248 ? 88.271 38.012 85.901 1.00 31.04 248 PRO B O 1
ATOM 4017 N N . ARG B 1 249 ? 87.362 39.493 87.345 1.00 30.41 249 ARG B N 1
ATOM 4018 C CA . ARG B 1 249 ? 86.212 38.648 87.675 1.00 29.61 249 ARG B CA 1
ATOM 4019 C C . ARG B 1 249 ? 84.884 39.315 87.297 1.00 29.01 249 ARG B C 1
ATOM 4020 O O . ARG B 1 249 ? 83.845 39.061 87.913 1.00 29.01 249 ARG B O 1
ATOM 4028 N N . VAL B 1 250 ? 84.933 40.160 86.269 1.00 28.21 250 VAL B N 1
ATOM 4029 C CA . VAL B 1 250 ? 83.733 40.792 85.716 1.00 27.42 250 VAL B CA 1
ATOM 4030 C C . VAL B 1 250 ? 82.697 39.728 85.331 1.00 26.55 250 VAL B C 1
ATOM 4031 O O . VAL B 1 250 ? 83.049 38.593 85.006 1.00 26.32 250 VAL B O 1
ATOM 4035 N N . ARG B 1 251 ? 81.420 40.098 85.399 1.00 25.35 251 ARG B N 1
ATOM 4036 C CA . ARG B 1 251 ? 80.325 39.197 85.058 1.00 24.17 251 ARG B CA 1
ATOM 4037 C C . ARG B 1 251 ? 79.670 39.659 83.768 1.00 23.15 251 ARG B C 1
ATOM 4038 O O . ARG B 1 251 ? 79.729 40.843 83.426 1.00 23.35 251 ARG B O 1
ATOM 4046 N N . ALA B 1 252 ? 79.046 38.720 83.062 1.00 22.06 252 ALA B N 1
ATOM 4047 C CA . ALA B 1 252 ? 78.370 39.020 81.792 1.00 21.45 252 ALA B CA 1
ATOM 4048 C C . ALA B 1 252 ? 77.384 40.166 81.963 1.00 21.40 252 ALA B C 1
ATOM 4049 O O . ALA B 1 252 ? 77.302 41.056 81.115 1.00 21.41 252 ALA B O 1
ATOM 4051 N N . GLU B 1 253 ? 76.659 40.158 83.083 1.00 20.94 253 GLU B N 1
ATOM 4052 C CA . GLU B 1 253 ? 75.612 41.162 83.330 1.00 21.48 253 GLU B CA 1
ATOM 4053 C C . GLU B 1 253 ? 76.173 42.589 83.409 1.00 21.08 253 GLU B C 1
ATOM 4054 O O . GLU B 1 253 ? 75.423 43.558 83.346 1.00 20.30 253 GLU B O 1
ATOM 4060 N N . GLU B 1 254 ? 77.492 42.713 83.553 1.00 21.17 254 GLU B N 1
ATOM 4061 C CA . GLU B 1 254 ? 78.139 44.025 83.640 1.00 21.69 254 GLU B CA 1
ATOM 4062 C C . GLU B 1 254 ? 78.555 44.588 82.278 1.00 21.84 254 GLU B C 1
ATOM 4063 O O . GLU B 1 254 ? 78.863 45.776 82.173 1.00 22.61 254 GLU B O 1
ATOM 4069 N N . LEU B 1 255 ? 78.565 43.744 81.245 1.00 21.58 255 LEU B N 1
ATOM 4070 C CA . LEU B 1 255 ? 79.010 44.160 79.912 1.00 21.00 255 LEU B CA 1
ATOM 4071 C C . LEU B 1 255 ? 77.861 44.639 79.046 1.00 20.44 255 LEU B C 1
ATOM 4072 O O . LEU B 1 255 ? 76.853 43.944 78.905 1.00 19.59 255 LEU B O 1
ATOM 4077 N N . ASP B 1 256 ? 78.018 45.831 78.477 1.00 19.62 256 ASP B N 1
ATOM 4078 C CA . ASP B 1 256 ? 77.074 46.288 77.466 1.00 18.89 256 ASP B CA 1
ATOM 4079 C C . ASP B 1 256 ? 77.428 45.699 76.086 1.00 18.54 256 ASP B C 1
ATOM 4080 O O . ASP B 1 256 ? 78.425 44.974 75.936 1.00 17.92 256 ASP B O 1
ATOM 4085 N N . LEU B 1 257 ? 76.612 45.986 75.076 1.00 18.22 257 LEU B N 1
ATOM 4086 C CA . LEU B 1 257 ? 76.856 45.436 73.736 1.00 17.75 257 LEU B CA 1
ATOM 4087 C C . LEU B 1 257 ? 78.223 45.851 73.178 1.00 17.22 257 LEU B C 1
ATOM 4088 O O . LEU B 1 257 ? 78.926 45.042 72.558 1.00 16.62 257 LEU B O 1
ATOM 4093 N N . GLU B 1 258 ? 78.587 47.115 73.400 1.00 16.49 258 GLU B N 1
ATOM 4094 C CA . GLU B 1 258 ? 79.896 47.634 72.969 1.00 15.52 258 GLU B CA 1
ATOM 4095 C C . GLU B 1 258 ? 81.043 46.836 73.573 1.00 16.06 258 GLU B C 1
ATOM 4096 O O . GLU B 1 258 ? 81.997 46.510 72.877 1.00 15.38 258 GLU B O 1
ATOM 4102 N N . ALA B 1 259 ? 80.947 46.537 74.869 1.00 15.67 259 ALA B N 1
ATOM 4103 C CA . ALA B 1 259 ? 81.968 45.747 75.539 1.00 15.98 259 ALA B CA 1
ATOM 4104 C C . ALA B 1 259 ? 82.029 44.336 74.992 1.00 16.07 259 ALA B C 1
ATOM 4105 O O . ALA B 1 259 ? 83.125 43.813 74.768 1.00 16.89 259 ALA B O 1
ATOM 4107 N N . PHE B 1 260 ? 80.865 43.738 74.722 1.00 17.10 260 PHE B N 1
ATOM 4108 C CA . PHE B 1 260 ? 80.854 42.429 74.078 1.00 17.20 260 PHE B CA 1
ATOM 4109 C C . PHE B 1 260 ? 81.502 42.476 72.687 1.00 16.98 260 PHE B C 1
ATOM 4110 O O . PHE B 1 260 ? 82.278 41.571 72.347 1.00 17.03 260 PHE B O 1
ATOM 4118 N N . ARG B 1 261 ? 81.221 43.520 71.904 1.00 17.07 261 ARG B N 1
ATOM 4119 C CA . ARG B 1 261 ? 81.857 43.685 70.581 1.00 17.39 261 ARG B CA 1
ATOM 4120 C C . ARG B 1 261 ? 83.366 43.835 70.711 1.00 17.41 261 ARG B C 1
ATOM 4121 O O . ARG B 1 261 ? 84.124 43.285 69.911 1.00 17.63 261 ARG B O 1
ATOM 4129 N N . ARG B 1 262 ? 83.808 44.596 71.713 1.00 17.36 262 ARG B N 1
ATOM 4130 C CA . ARG B 1 262 ? 85.240 44.805 71.893 1.00 17.93 262 ARG B CA 1
ATOM 4131 C C . ARG B 1 262 ? 85.905 43.519 72.377 1.00 18.18 262 ARG B C 1
ATOM 4132 O O . ARG B 1 262 ? 87.003 43.164 71.915 1.00 18.10 262 ARG B O 1
ATOM 4140 N N . LEU B 1 263 ? 85.239 42.820 73.296 1.00 18.97 263 LEU B N 1
ATOM 4141 C CA . LEU B 1 263 ? 85.703 41.524 73.800 1.00 19.71 263 LEU B CA 1
ATOM 4142 C C . LEU B 1 263 ? 85.820 40.474 72.703 1.00 20.06 263 LEU B C 1
ATOM 4143 O O . LEU B 1 263 ? 86.808 39.751 72.644 1.00 19.78 263 LEU B O 1
ATOM 4148 N N . ARG B 1 264 ? 84.818 40.394 71.833 1.00 20.07 264 ARG B N 1
ATOM 4149 C CA . ARG B 1 264 ? 84.832 39.408 70.759 1.00 20.91 264 ARG B CA 1
ATOM 4150 C C . ARG B 1 264 ? 86.037 39.645 69.846 1.00 21.81 264 ARG B C 1
ATOM 4151 O O . ARG B 1 264 ? 86.765 38.690 69.511 1.00 21.28 264 ARG B O 1
ATOM 4159 N N . GLU B 1 265 ? 86.242 40.919 69.481 1.00 23.15 265 GLU B N 1
ATOM 4160 C CA . GLU B 1 265 ? 87.330 41.376 68.592 1.00 24.27 265 GLU B CA 1
ATOM 4161 C C . GLU B 1 265 ? 88.710 41.126 69.217 1.00 24.83 265 GLU B C 1
ATOM 4162 O O . GLU B 1 265 ? 89.658 40.771 68.501 1.00 25.45 265 GLU B O 1
ATOM 4168 N N . GLY B 1 266 ? 88.803 41.289 70.543 1.00 25.02 266 GLY B N 1
ATOM 4169 C CA . GLY B 1 266 ? 90.020 40.984 71.301 1.00 25.70 266 GLY B CA 1
ATOM 4170 C C . GLY B 1 266 ? 90.372 39.503 71.319 1.00 26.25 266 GLY B C 1
ATOM 4171 O O . GLY B 1 266 ? 91.545 39.136 71.193 1.00 26.45 266 GLY B O 1
ATOM 4172 N N . LEU B 1 267 ? 89.364 38.650 71.484 1.00 26.66 267 LEU B N 1
ATOM 4173 C CA . LEU B 1 267 ? 89.558 37.195 71.424 1.00 27.59 267 LEU B CA 1
ATOM 4174 C C . LEU B 1 267 ? 89.935 36.740 70.009 1.00 28.41 267 LEU B C 1
ATOM 4175 O O . LEU B 1 267 ? 90.802 35.875 69.843 1.00 28.58 267 LEU B O 1
ATOM 4180 N N . GLU B 1 268 ? 89.269 37.330 69.012 1.00 29.72 268 GLU B N 1
ATOM 4181 C CA . GLU B 1 268 ? 89.649 37.297 67.584 1.00 30.78 268 GLU B CA 1
ATOM 4182 C C . GLU B 1 268 ? 88.431 37.299 66.667 1.00 31.14 268 GLU B C 1
ATOM 4183 O O . GLU B 1 268 ? 88.522 36.945 65.487 1.00 31.92 268 GLU B O 1
#

InterPro domains:
  IPR001737 Ribosomal RNA adenine methyltransferase KsgA/Erm [PF00398] (23-238)
  IPR001737 Ribosomal RNA adenine methyltransferase KsgA/Erm [PS51689] (21-271)
  IPR001737 Ribosomal RNA adenine methyltransferase KsgA/Erm [PTHR11727] (10-264)
  IPR011530 Ribosomal RNA adenine dimethylase [MF_00607] (19-268)
  IPR011530 Ribosomal RNA adenine dimethylase [TIGR00755] (21-265)
  IPR020596 Ribosomal RNA adenine methylase transferase, conserved site [PS01131] (50-77)
  IPR020598 Ribosomal RNA adenine methylase transferase, N-terminal [SM00650] (35-201)
  IPR023165 rRNA adenine dimethylase-like, C-terminal [G3DSA:1.10.8.100] (204-271)
  IPR029063 S-adenosyl-L-methionine-dependent methyltransferase superfamily [G3DSA:3.40.50.150] (1-203)
  IPR029063 S-adenosyl-L-methionine-dependent methyltransferase superfamily [SSF53335] (16-268)

Radius of gyration: 27.91 Å; Cα contacts (8 Å, |Δi|>4): 973; chains: 2; bounding box: 81×34×67 Å

Secondary structure (DSSP, 8-state):
--HHHHHHHHHHTT---STTSS--EE--HHHHHHHHHHH----S-EEEE--TTSHHHHHHHHTT--EEEEES-GGGHHHHHHHTTTSSEEEEES-GGGS-GGGSPTTEEEEEEE-SS--HHHHHHHHHH--EEEEEEEEEHHHHH--PPTTSTT-SHHHHHHHHHEEEEEEEEE-GGGEESPPSS-EEEEEEEE-S----HHHHHHHHHHTSSTTS-HHHHHHHTT--HHHHHHHHHHTT--TT--GGG--HHHHHHHHHHH-/--SSHHHHHHHHHHTT------EE--HHHHHHHHHHH----S-EEEE--TTSHHHHHHHHTT--EEEEE--GGGHHHHHHHTTTSSEEEEES-GGGS-GGGSPTTEEEEEEE--HHHHHHHHHHH--EEEEEEEEEHHHHH--PPTTSTT-SHHHHHHHHHEEEEEEEEE-GGGEESPPSS-EEEEEEEE-S----HHHHHHHHHHHSSTT--HHHHHHTTT--HHHHHHHHHHHT--TT--GGG--HHHHHHHHHHH-

Sequence (522 aa):
ASPQSVRALLERHGLFADKRFGQNFLVSEEAHLRRIVEAARPFTGPVFEVGPGLGALTRALLEEAGAEVTAIEKDLRLRPVLEETLSGLPVRLVFQDALLYPWEEEVPQGSLLVANLPYHIATPLVTRLLKTGRFARLVFLVQKEVAERTARPKTPAYGVLTLRVAHHAVAERLFDLPPGAFFPPPKVWSSSLVRLTPTGALDDPGLFRLVEAAFGKRRKTLLNALAAAGYPKARVEEALRALGLPPRVRAEELDLEAFRRLREEGLEKKLASPQQSVRALLERHGLFFGQNFLVSEAHLRRIVEAARPFTGPVFEVGPGLGALTRALLEAGAEVTAIEKDLRLRPVLEETLSGLPVRLVFQDALLYPWEEEVPQGSLLVANLPIATPLVVTRLLKTGRFARLVVFFLVQKEVAERTARPKTPAYGVLTLRVAHHAVAERLFDLPPGAFFPPPKVWSSLVRLTPTGALDDPGLFRLVEAAFGKRRKTLLNALAAAGYPKARVEEALRALGLPPRVRAEELDLEAFRRLREGLE

Organism: Thermus thermophilus (strain ATCC 27634 / DSM 579 / HB8) (NCBI:txid300852)